Protein AF-A0A5J4WME7-F1 (afdb_monomer_lite)

Sequence (492 aa):
MRYGVSYELDFALSCLRSTKLKSHEQNKKINQLKEYLNSYAFIDTSLNPPDSIIKCGKHAVNIIIRIDEINNTKYGNAFDFYELLMIFLNFLKDSYTIFTPPCITAVLLIMEHIQLLKLLPDGQMKNDKESFCQSIIDVINAFTNQSGEHKVKKLLIDLRGNGGGQVRLGRQLLNFLFPNVGHPLYQTVDMTQTDLNKQLAKITQKLTEESYNTSEIAVDIDRLEIKPNFYIVGNRKRSTFSEGMKNNITVKLTNPQDILIITDDACASICSQFVKHIGEKHLGRIVGVGAPYPIDKDIRFDVGMATSGSVFNYKSVQEIRSNEIYDDYEINKQKLPKKFYRIGTDLTWSNKGGYGFIDEISDQLLEYKIIGADFRVEYFPYNDSISVEQQRFSLYDEVLKREKELLGNDTKSSSSYISASNNDSTSKLKSNAETPPIKCLSWEVETNNTQTPNNCKGCLRNDPYSIYGHPCSVRGSSEAKGRYSNGTAKIG

Radius of gyration: 26.9 Å; chains: 1; bounding box: 65×59×87 Å

InterPro domains:
  IPR005151 Tail specific protease [PF03572] (141-288)
  IPR029045 ClpP/crotonase-like domain superfamily [SSF52096] (73-288)
  IPR052766 Secondary metabolite-associated S41A peptidase [PTHR37049] (242-386)

pLDDT: mean 71.47, std 22.31, range [21.27, 96.94]

Foldseek 3Di:
DDPPDDDDPVVVVVVQQVAADDPCQLVQQLVLVCLVCLLFFCQPCLQPPPDQFFPAQHDNDNPNVVSVVLSPDDDRHDNVSQVSVQVNQCSHLAPQWGWWDAPDPDDDPPDPPDPPPPPDDDDPVPDPPVVLVVVVVVLVCQQCVPPHPNPDQADEAELELPADDQLLSLLLVLCVLAVLLFPDSDFDKDINDDLAVVQVVLVVVVCCVVVLQPPSADADNQPSGRDPCSPPDPDDDDQRDHDPDPDRPPPDNRAQARYEYEYAQNQEESSLVNVLSCLLLVSHAYEHEEAQDPPDNLRARARYAHPFPDKDKPVVLVCCLPDPVNVVSVRDSVSGRDDRPDPRIMTMHRSMFTWDRAPVTSVPGSSSDGRGGQYYDYDDQDDPVDDNVVSVVVVVVSVVVVVCVLFVVPDDDDDDDDDDDDDDDDDDDDDPPDDPDGKDFQLADDPPPPPPVPQQDDDDSRDSCNVHDDGDDDDDPDQVGQADSNNHGDMD

Structure (mmCIF, N/CA/C/O backbone):
data_AF-A0A5J4WME7-F1
#
_entry.id   AF-A0A5J4WME7-F1
#
loop_
_atom_site.group_PDB
_atom_site.id
_atom_site.type_symbol
_atom_site.label_atom_id
_atom_site.label_alt_id
_atom_site.label_comp_id
_atom_site.label_asym_id
_atom_site.label_entity_id
_atom_site.label_seq_id
_atom_site.pdbx_PDB_ins_code
_atom_site.Cartn_x
_atom_site.Cartn_y
_atom_site.Cartn_z
_atom_site.occupancy
_atom_site.B_iso_or_equiv
_atom_site.auth_seq_id
_atom_site.auth_comp_id
_atom_site.auth_asym_id
_atom_site.auth_atom_id
_atom_site.pdbx_PDB_model_num
ATOM 1 N N . MET A 1 1 ? -6.764 -21.780 24.719 1.00 66.44 1 MET A N 1
ATOM 2 C CA . MET A 1 1 ? -5.949 -22.624 23.816 1.00 66.44 1 MET A CA 1
ATOM 3 C C . MET A 1 1 ? -4.481 -22.462 24.191 1.00 66.44 1 MET A C 1
ATOM 5 O O . MET A 1 1 ? -4.114 -21.371 24.615 1.00 66.44 1 MET A O 1
ATOM 9 N N . ARG A 1 2 ? -3.672 -23.527 24.124 1.00 69.69 2 ARG A N 1
ATOM 10 C CA . ARG A 1 2 ? -2.229 -23.483 24.420 1.00 69.69 2 ARG A CA 1
ATOM 11 C C . ARG A 1 2 ? -1.446 -23.138 23.153 1.00 69.69 2 ARG A C 1
ATOM 13 O O . ARG A 1 2 ? -1.808 -23.581 22.069 1.00 69.69 2 ARG A O 1
ATOM 20 N N . TYR A 1 3 ? -0.382 -22.357 23.306 1.00 70.19 3 TYR A N 1
ATOM 21 C CA . TYR A 1 3 ? 0.527 -22.037 22.209 1.00 70.19 3 TYR A CA 1
ATOM 22 C C . TYR A 1 3 ? 1.202 -23.312 21.675 1.00 70.19 3 TYR A C 1
ATOM 24 O O . TYR A 1 3 ? 1.618 -24.154 22.469 1.00 70.19 3 TYR A O 1
ATOM 32 N N . GLY A 1 4 ? 1.292 -23.451 20.347 1.00 72.75 4 GLY A N 1
ATOM 33 C CA . GLY A 1 4 ? 1.931 -24.597 19.683 1.00 72.75 4 GLY A CA 1
ATOM 34 C C . GLY A 1 4 ? 1.104 -25.888 19.644 1.00 72.75 4 GLY A C 1
ATOM 35 O O . GLY A 1 4 ? 1.644 -26.932 19.298 1.00 72.75 4 GLY A O 1
ATOM 36 N N . VAL A 1 5 ? -0.184 -25.839 20.002 1.00 74.94 5 VAL A N 1
ATOM 37 C CA . VAL A 1 5 ? -1.088 -26.999 19.963 1.00 74.94 5 VAL A CA 1
ATOM 38 C C . VAL A 1 5 ? -2.141 -26.795 18.877 1.00 74.94 5 VAL A C 1
ATOM 40 O O . VAL A 1 5 ? -2.808 -25.760 18.853 1.00 74.94 5 VAL A O 1
ATOM 43 N N . SER A 1 6 ? -2.302 -27.789 18.003 1.00 78.06 6 SER A N 1
ATOM 44 C CA . SER A 1 6 ? -3.382 -27.837 17.015 1.00 78.06 6 SER A CA 1
ATOM 45 C C . SER A 1 6 ? -4.686 -28.275 17.675 1.00 78.06 6 SER A C 1
ATOM 47 O O . SER A 1 6 ? -4.704 -29.197 18.490 1.00 78.06 6 SER A O 1
ATOM 49 N N . TYR A 1 7 ? -5.779 -27.616 17.311 1.00 76.75 7 TYR A N 1
ATOM 50 C CA . TYR A 1 7 ? -7.125 -27.937 17.773 1.00 76.75 7 TYR A CA 1
ATOM 51 C C . TYR A 1 7 ? -8.022 -28.147 16.559 1.00 76.75 7 TYR A C 1
ATOM 53 O O . TYR A 1 7 ? -7.848 -27.465 15.549 1.00 76.75 7 TYR A O 1
ATOM 61 N N . GLU A 1 8 ? -8.999 -29.046 16.667 1.00 86.81 8 GLU A N 1
ATOM 62 C CA . GLU A 1 8 ? -10.066 -29.134 15.670 1.00 86.81 8 GLU A CA 1
ATOM 63 C C . GLU A 1 8 ? -10.823 -27.803 15.576 1.00 86.81 8 GLU A C 1
ATOM 65 O O . GLU A 1 8 ? -11.021 -27.110 16.583 1.00 86.81 8 GLU A O 1
ATOM 70 N N . LEU A 1 9 ? -11.252 -27.452 14.361 1.00 81.12 9 LEU A N 1
ATOM 71 C CA . LEU A 1 9 ? -11.899 -26.172 14.076 1.00 81.12 9 LEU A CA 1
ATOM 72 C C . LEU A 1 9 ? -13.144 -25.956 14.946 1.00 81.12 9 LEU A C 1
ATOM 74 O O . LEU A 1 9 ? -13.291 -24.892 15.543 1.00 81.12 9 LEU A O 1
ATOM 78 N N . ASP A 1 10 ? -13.995 -26.971 15.087 1.00 87.50 10 ASP A N 1
ATOM 79 C CA . ASP A 1 10 ? -15.239 -26.873 15.859 1.00 87.50 10 ASP A CA 1
ATOM 80 C C . ASP A 1 10 ? -14.982 -26.632 17.349 1.00 87.50 10 ASP A C 1
ATOM 82 O O . ASP A 1 10 ? -15.657 -25.816 17.990 1.00 87.50 10 ASP A O 1
ATOM 86 N N . PHE A 1 11 ? -13.954 -27.282 17.902 1.00 88.50 11 PHE A N 1
ATOM 87 C CA . PHE A 1 11 ? -13.516 -27.046 19.274 1.00 88.50 11 PHE A CA 1
ATOM 88 C C . PHE A 1 11 ? -12.978 -25.620 19.442 1.00 88.50 11 PHE A C 1
ATOM 90 O O . PHE A 1 11 ? -13.344 -24.915 20.390 1.00 88.50 11 PHE A O 1
ATOM 97 N N . ALA A 1 12 ? -12.134 -25.169 18.510 1.00 85.81 12 ALA A N 1
ATOM 98 C CA . ALA A 1 12 ? -11.572 -23.826 18.529 1.00 85.81 12 ALA A CA 1
ATOM 99 C C . ALA A 1 12 ? -12.667 -22.748 18.436 1.00 85.81 12 ALA A C 1
ATOM 101 O O . ALA A 1 12 ? -12.694 -21.831 19.261 1.00 85.81 12 ALA A O 1
ATOM 102 N N . LEU A 1 13 ? -13.613 -22.892 17.503 1.00 86.81 13 LEU A N 1
ATOM 103 C CA . LEU A 1 13 ? -14.746 -21.981 17.328 1.00 86.81 13 LEU A CA 1
ATOM 104 C C . LEU A 1 13 ? -15.659 -21.961 18.555 1.00 86.81 13 LEU A C 1
ATOM 106 O O . LEU A 1 13 ? -16.040 -20.884 19.015 1.00 86.81 13 LEU A O 1
ATOM 110 N N . SER A 1 14 ? -15.961 -23.123 19.139 1.00 91.12 14 SER A N 1
ATOM 111 C CA . SER A 1 14 ? -16.756 -23.214 20.371 1.00 91.12 14 SER A CA 1
ATOM 112 C C . SER A 1 14 ? -16.081 -22.481 21.533 1.00 91.12 14 SER A C 1
ATOM 114 O O . SER A 1 14 ? -16.722 -21.721 22.262 1.00 91.12 14 SER A O 1
ATOM 116 N N . CYS A 1 15 ? -14.762 -22.640 21.677 1.00 89.44 15 CYS A N 1
ATOM 117 C CA . CYS A 1 15 ? -13.978 -21.917 22.673 1.00 89.44 15 CYS A CA 1
ATOM 118 C C . CYS A 1 15 ? -13.994 -20.400 22.423 1.00 89.44 15 CYS A C 1
ATOM 120 O O . CYS A 1 15 ? -14.175 -19.633 23.369 1.00 89.44 15 CYS A O 1
ATOM 122 N N . LEU A 1 16 ? -13.827 -19.943 21.179 1.00 88.50 16 LEU A N 1
ATOM 123 C CA . LEU A 1 16 ? -13.846 -18.515 20.835 1.00 88.50 16 LEU A CA 1
ATOM 124 C C . LEU A 1 16 ? -15.221 -17.887 21.117 1.00 88.50 16 LEU A C 1
ATOM 126 O O . LEU A 1 16 ? -15.310 -16.861 21.801 1.00 88.50 16 LEU A O 1
ATOM 130 N N . ARG A 1 17 ? -16.299 -18.562 20.701 1.00 93.31 17 ARG A N 1
ATOM 131 C CA . ARG A 1 17 ? -17.693 -18.144 20.924 1.00 93.31 17 ARG A CA 1
ATOM 132 C C . ARG A 1 17 ? -18.155 -18.247 22.380 1.00 93.31 17 ARG A C 1
ATOM 134 O O . ARG A 1 17 ? -19.165 -17.648 22.735 1.00 93.31 17 ARG A O 1
ATOM 141 N N . SER A 1 18 ? -17.412 -18.926 23.258 1.00 93.88 18 SER A N 1
ATOM 142 C CA . SER A 1 18 ? -17.721 -18.961 24.699 1.00 93.88 18 SER A CA 1
ATOM 143 C C . SER A 1 18 ? -17.560 -17.596 25.391 1.00 93.88 18 SER A C 1
ATOM 145 O O . SER A 1 18 ? -18.119 -17.357 26.467 1.00 93.88 18 SER A O 1
ATOM 147 N N . THR A 1 19 ? -16.818 -16.667 24.775 1.00 91.19 19 THR A N 1
ATOM 148 C CA . THR A 1 19 ? -16.576 -15.337 25.341 1.00 91.19 19 THR A CA 1
ATOM 149 C C . THR A 1 19 ? -17.808 -14.450 25.187 1.00 91.19 19 THR A C 1
ATOM 151 O O . THR A 1 19 ? -18.127 -13.982 24.094 1.00 91.19 19 THR A O 1
ATOM 154 N N . LYS A 1 20 ? -18.477 -14.146 26.303 1.00 93.94 20 LYS A N 1
ATOM 155 C CA . LYS A 1 20 ? -19.655 -13.267 26.312 1.00 93.94 20 LYS A CA 1
ATOM 156 C C . LYS A 1 20 ? -19.309 -11.829 25.905 1.00 93.94 20 LYS A C 1
ATOM 158 O O . LYS A 1 20 ? -18.306 -11.260 26.356 1.00 93.94 20 LYS A O 1
ATOM 163 N N . LEU A 1 21 ? -20.191 -11.234 25.105 1.00 94.12 21 LEU A N 1
ATOM 164 C CA . LEU A 1 21 ? -20.190 -9.809 24.784 1.00 94.12 21 LEU A CA 1
ATOM 165 C C . LEU A 1 21 ? -20.846 -9.028 25.933 1.00 94.12 21 LEU A C 1
ATOM 167 O O . LEU A 1 21 ? -21.940 -9.377 26.378 1.00 94.12 21 LEU A O 1
ATOM 171 N N . LYS A 1 22 ? -20.185 -7.989 26.455 1.00 93.06 22 LYS A N 1
ATOM 172 C CA . LYS A 1 22 ? -20.754 -7.173 27.544 1.00 93.06 22 LYS A CA 1
ATOM 173 C C . LYS A 1 22 ? -21.739 -6.136 26.990 1.00 93.06 22 LYS A C 1
ATOM 175 O O . LYS A 1 22 ? -21.522 -5.584 25.917 1.00 93.06 22 LYS A O 1
ATOM 180 N N . SER A 1 23 ? -22.771 -5.791 27.763 1.00 84.62 23 SER A N 1
ATOM 181 C CA . SER A 1 23 ? -23.907 -4.949 27.328 1.00 84.62 23 SER A CA 1
ATOM 182 C C . SER A 1 23 ? -23.553 -3.564 26.759 1.00 84.62 23 SER A C 1
ATOM 184 O O . SER A 1 23 ? -24.310 -3.027 25.960 1.00 84.62 23 SER A O 1
ATOM 186 N N . HIS A 1 24 ? -22.413 -2.979 27.137 1.00 91.44 24 HIS A N 1
ATOM 187 C CA . HIS A 1 24 ? -21.949 -1.666 26.655 1.00 91.44 24 HIS A CA 1
ATOM 188 C C . HIS A 1 24 ? -20.736 -1.749 25.717 1.00 91.44 24 HIS A C 1
ATOM 190 O O . HIS A 1 24 ? -20.253 -0.729 25.226 1.00 91.44 24 HIS A O 1
ATOM 196 N N . GLU A 1 25 ? -20.186 -2.946 25.525 1.00 93.81 25 GLU A N 1
ATOM 197 C CA . GLU A 1 25 ? -18.916 -3.141 24.835 1.00 93.81 25 GLU A CA 1
ATOM 198 C C . GLU A 1 25 ? -19.016 -2.807 23.350 1.00 93.81 25 GLU A C 1
ATOM 200 O O . GLU A 1 25 ? -18.155 -2.098 22.835 1.00 93.81 25 GLU A O 1
ATOM 205 N N . GLN A 1 26 ? -20.085 -3.264 22.703 1.00 94.81 26 GLN A N 1
ATOM 206 C CA . GLN A 1 26 ? -20.359 -3.048 21.286 1.00 94.81 26 GLN A CA 1
ATOM 207 C C . GLN A 1 26 ? -20.426 -1.555 20.945 1.00 94.81 26 GLN A C 1
ATOM 209 O O . GLN A 1 26 ? -19.562 -1.061 20.224 1.00 94.81 26 GLN A O 1
ATOM 214 N N . ASN A 1 27 ? -21.339 -0.813 21.582 1.00 95.38 27 ASN A N 1
ATOM 215 C CA . ASN A 1 27 ? -21.474 0.636 21.389 1.00 95.38 27 ASN A CA 1
ATOM 216 C C . ASN A 1 27 ? -20.159 1.380 21.653 1.00 95.38 27 ASN A C 1
ATOM 218 O O . ASN A 1 27 ? -19.744 2.239 20.877 1.00 95.38 27 ASN A O 1
ATOM 222 N N . LYS A 1 28 ? -19.462 1.037 22.744 1.00 95.94 28 LYS A N 1
ATOM 223 C CA . LYS A 1 28 ? -18.191 1.683 23.085 1.00 95.94 28 LYS A CA 1
ATOM 224 C C . LYS A 1 28 ? -17.115 1.403 22.038 1.00 95.94 28 LYS A C 1
ATOM 226 O O . LYS A 1 28 ? -16.383 2.317 21.671 1.00 95.94 28 LYS A O 1
ATOM 231 N N . LYS A 1 29 ? -17.008 0.160 21.564 1.00 95.44 29 LYS A N 1
ATOM 232 C CA . LYS A 1 29 ? -16.043 -0.241 20.537 1.00 95.44 29 LYS A CA 1
ATOM 233 C C . LYS A 1 29 ? -16.332 0.448 19.209 1.00 95.44 29 LYS A C 1
ATOM 235 O O . LYS A 1 29 ? -15.399 0.955 18.598 1.00 95.44 29 LYS A O 1
ATOM 240 N N . ILE A 1 30 ? -17.595 0.489 18.798 1.00 96.75 30 ILE A N 1
ATOM 241 C CA . ILE A 1 30 ? -18.019 1.128 17.554 1.00 96.75 30 ILE A CA 1
ATOM 242 C C . ILE A 1 30 ? -17.712 2.624 17.582 1.00 96.75 30 ILE A C 1
ATOM 244 O O . ILE A 1 30 ? -17.093 3.126 16.649 1.00 96.75 30 ILE A O 1
ATO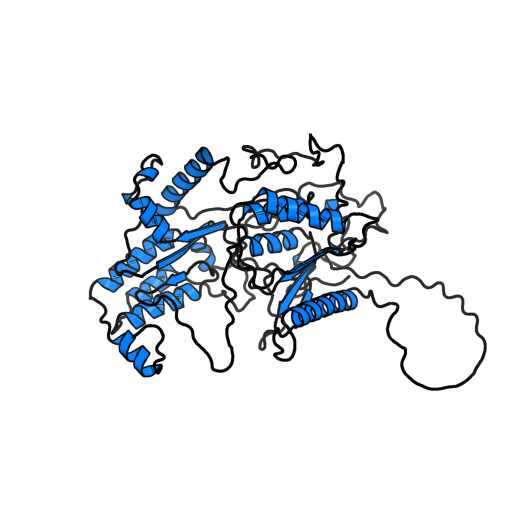M 248 N N . ASN A 1 31 ? -18.045 3.321 18.670 1.00 96.25 31 ASN A N 1
ATOM 249 C CA . ASN A 1 31 ? -17.738 4.747 18.796 1.00 96.25 31 ASN A CA 1
ATOM 250 C C . ASN A 1 31 ? -16.230 5.013 18.701 1.00 96.25 31 ASN A C 1
ATOM 252 O O . ASN A 1 31 ? -15.808 5.891 17.959 1.00 96.25 31 ASN A O 1
ATOM 256 N N . GLN A 1 32 ? -15.413 4.200 19.378 1.00 95.81 32 GLN A N 1
ATOM 257 C CA . GLN A 1 32 ? -13.953 4.297 19.283 1.00 95.81 32 GLN A CA 1
ATOM 258 C C . GLN A 1 32 ? -13.452 4.039 17.861 1.00 95.81 32 GLN A C 1
ATOM 260 O O . GLN A 1 32 ? -12.602 4.768 17.366 1.00 95.81 32 GLN A O 1
ATOM 265 N N . LEU A 1 33 ? -13.977 3.011 17.193 1.00 96.75 33 LEU A N 1
ATOM 266 C CA . LEU A 1 33 ? -13.591 2.682 15.825 1.00 96.75 33 LEU A CA 1
ATOM 267 C C . LEU A 1 33 ? -13.923 3.829 14.860 1.00 96.75 33 LEU A C 1
ATOM 269 O O . LEU A 1 33 ? -13.078 4.188 14.046 1.00 96.75 33 LEU A O 1
ATOM 273 N N . LYS A 1 34 ? -15.101 4.449 14.998 1.00 96.19 34 LYS A N 1
ATOM 274 C CA . LYS A 1 34 ? -15.482 5.638 14.223 1.00 96.19 34 LYS A CA 1
ATOM 275 C C . LYS A 1 34 ? -14.560 6.824 14.488 1.00 96.19 34 LYS A C 1
ATOM 277 O O . LYS A 1 34 ? -14.145 7.478 13.542 1.00 96.19 34 LYS A O 1
ATOM 282 N N . GLU A 1 35 ? -14.198 7.085 15.746 1.00 95.25 35 GLU A N 1
ATOM 283 C CA . GLU A 1 35 ? -13.256 8.161 16.090 1.00 95.25 35 GLU A CA 1
ATOM 284 C C . GLU A 1 35 ? -11.918 8.019 15.341 1.00 95.25 35 GLU A C 1
ATOM 286 O O . GLU A 1 35 ? -11.395 9.015 14.841 1.00 95.25 35 GLU A O 1
ATOM 291 N N . TYR A 1 36 ? -11.387 6.796 15.213 1.00 96.12 36 TYR A N 1
ATOM 292 C CA . TYR A 1 36 ? -10.184 6.540 14.412 1.00 96.12 36 TYR A CA 1
ATOM 293 C C . TYR A 1 36 ? -10.452 6.638 12.908 1.00 96.12 36 TYR A C 1
ATOM 295 O O . TYR A 1 36 ? -9.763 7.382 12.211 1.00 96.12 36 TYR A O 1
ATOM 303 N N . LEU A 1 37 ? -11.459 5.923 12.400 1.00 95.44 37 LEU A N 1
ATOM 304 C CA . LEU A 1 37 ? -11.731 5.834 10.962 1.00 95.44 37 LEU A CA 1
ATOM 305 C C . LEU A 1 37 ? -12.262 7.131 10.350 1.00 95.44 37 LEU A C 1
ATOM 307 O O . LEU A 1 37 ? -12.158 7.301 9.145 1.00 95.44 37 LEU A O 1
ATOM 311 N N . ASN A 1 38 ? -12.733 8.097 11.139 1.00 91.75 38 ASN A N 1
ATOM 312 C CA . ASN A 1 38 ? -13.004 9.442 10.626 1.00 91.75 38 ASN A CA 1
ATOM 313 C C . ASN A 1 38 ? -11.749 10.073 9.994 1.00 91.75 38 ASN A C 1
ATOM 315 O O . ASN A 1 38 ? -11.853 10.881 9.079 1.00 91.75 38 ASN A O 1
ATOM 319 N N . SER A 1 39 ? -10.553 9.699 10.460 1.00 91.94 39 SER A N 1
ATOM 320 C CA . SER A 1 39 ? -9.277 10.169 9.908 1.00 91.94 39 SER A CA 1
ATOM 321 C C . SER A 1 39 ? -8.768 9.370 8.700 1.00 91.94 39 SER A C 1
ATOM 323 O O . SER A 1 39 ? -7.676 9.650 8.204 1.00 91.94 39 SER A O 1
ATOM 325 N N . TYR A 1 40 ? -9.542 8.385 8.240 1.00 94.44 40 TYR A N 1
ATOM 326 C CA . TYR A 1 40 ? -9.217 7.546 7.096 1.00 94.44 40 TYR A CA 1
ATOM 327 C C . TYR A 1 40 ? -9.195 8.359 5.799 1.00 94.44 40 TYR A C 1
ATOM 329 O O . TYR A 1 40 ? -10.169 9.033 5.460 1.00 94.44 40 TYR A O 1
ATOM 337 N N . ALA A 1 41 ? -8.083 8.280 5.068 1.00 90.81 41 ALA A N 1
ATOM 338 C CA . ALA A 1 41 ? -7.842 9.112 3.890 1.00 90.81 41 ALA A CA 1
ATOM 339 C C . ALA A 1 41 ? -8.815 8.817 2.741 1.00 90.81 41 ALA A C 1
ATOM 341 O O . ALA A 1 41 ? -9.132 9.697 1.950 1.00 90.81 41 ALA A O 1
ATOM 342 N N . PHE A 1 42 ? -9.313 7.583 2.658 1.00 91.88 42 PHE A N 1
ATOM 343 C CA . PHE A 1 42 ? -10.158 7.140 1.552 1.00 91.88 42 PHE A CA 1
ATOM 344 C C . PHE A 1 42 ? -11.632 7.013 1.935 1.00 91.88 42 PHE A C 1
ATOM 346 O O . PHE A 1 42 ? -12.373 6.302 1.261 1.00 91.88 42 PHE A O 1
ATOM 353 N N . ILE A 1 43 ? -12.069 7.669 3.015 1.00 89.06 43 ILE A N 1
ATOM 354 C CA . ILE A 1 43 ? -13.451 7.558 3.495 1.00 89.06 43 ILE A CA 1
ATOM 355 C C . ILE A 1 43 ? -14.465 7.956 2.414 1.00 89.06 43 ILE A C 1
ATOM 357 O O . ILE A 1 43 ? -15.396 7.196 2.156 1.00 89.06 43 ILE A O 1
ATOM 361 N N . ASP A 1 44 ? -14.225 9.054 1.697 1.00 87.50 44 ASP A N 1
ATOM 362 C CA . ASP A 1 44 ? -15.120 9.525 0.635 1.00 87.50 44 ASP A CA 1
ATOM 363 C C . ASP A 1 44 ? -14.962 8.701 -0.648 1.00 87.50 44 ASP A C 1
ATOM 365 O O . ASP A 1 44 ? -15.943 8.285 -1.260 1.00 87.50 44 ASP A O 1
ATOM 369 N N . THR A 1 45 ? -13.725 8.374 -1.025 1.00 87.94 45 THR A N 1
ATOM 370 C CA . THR A 1 45 ? -13.433 7.565 -2.220 1.00 87.94 45 THR A CA 1
ATOM 371 C C . THR A 1 45 ? -14.000 6.153 -2.110 1.00 87.94 45 THR A C 1
ATOM 373 O O . THR A 1 45 ? -14.458 5.593 -3.103 1.00 87.94 45 THR A O 1
ATOM 376 N N . SER A 1 46 ? -14.037 5.586 -0.901 1.00 87.38 46 SER A N 1
ATOM 377 C CA . SER A 1 46 ? -14.642 4.276 -0.652 1.00 87.38 46 SER A CA 1
ATOM 378 C C . SER A 1 46 ? -16.150 4.264 -0.924 1.00 87.38 46 SER A C 1
ATOM 380 O O . SER A 1 46 ? -16.677 3.227 -1.322 1.00 87.38 46 SER A O 1
ATOM 382 N N . LEU A 1 47 ? -16.838 5.409 -0.801 1.00 87.00 47 LEU A N 1
ATOM 383 C CA . LEU A 1 47 ? -18.262 5.539 -1.128 1.00 87.00 47 LEU A CA 1
ATOM 384 C C . LEU A 1 47 ? -18.522 5.498 -2.633 1.00 87.00 47 LEU A C 1
ATOM 386 O O . LEU A 1 47 ? -19.568 5.011 -3.054 1.00 87.00 47 LEU A O 1
ATOM 390 N N . ASN A 1 48 ? -17.601 6.037 -3.432 1.00 83.88 48 ASN A N 1
ATOM 391 C CA . ASN A 1 48 ? -17.752 6.147 -4.878 1.00 83.88 48 ASN A CA 1
ATOM 392 C C . ASN A 1 48 ? -16.398 5.966 -5.592 1.00 83.88 48 ASN A C 1
ATOM 394 O O . ASN A 1 48 ? -15.790 6.950 -6.023 1.00 83.88 48 ASN A O 1
ATOM 398 N N . PRO A 1 49 ? -15.894 4.723 -5.699 1.00 83.12 49 PRO A N 1
ATOM 399 C CA . PRO A 1 49 ? -14.584 4.467 -6.283 1.00 83.12 49 PRO A CA 1
ATOM 400 C C . PRO A 1 49 ? -14.560 4.810 -7.792 1.00 83.12 49 PRO A C 1
ATOM 402 O O . PRO A 1 49 ? -15.472 4.412 -8.519 1.00 83.12 49 PRO A O 1
ATOM 405 N N . PRO A 1 50 ? -13.513 5.497 -8.298 1.00 71.31 50 PRO A N 1
ATOM 406 C CA . PRO A 1 50 ? -13.508 6.133 -9.625 1.00 71.31 50 PRO A CA 1
ATOM 407 C C . PRO A 1 50 ? -13.440 5.204 -10.857 1.00 71.31 50 PRO A C 1
ATOM 409 O O . PRO A 1 50 ? -13.521 5.704 -11.973 1.00 71.31 50 PRO A O 1
ATOM 412 N N . ASP A 1 51 ? -13.340 3.876 -10.713 1.00 65.25 51 ASP A N 1
ATOM 413 C CA . ASP A 1 51 ? -13.205 2.940 -11.845 1.00 65.25 51 ASP A CA 1
ATOM 414 C C . ASP A 1 51 ? -14.133 1.710 -11.708 1.00 65.25 51 ASP A C 1
ATOM 416 O O . ASP A 1 51 ? -14.047 0.931 -10.757 1.00 65.25 51 ASP A O 1
ATOM 420 N N . SER A 1 52 ? -14.993 1.469 -12.707 1.00 51.06 52 SER A N 1
ATOM 421 C CA . SER A 1 52 ? -16.081 0.476 -12.646 1.00 51.06 52 SER A CA 1
ATOM 422 C C . SER A 1 52 ? -15.711 -0.968 -13.044 1.00 51.06 52 SER A C 1
ATOM 424 O O . SER A 1 52 ? -16.584 -1.841 -13.028 1.00 51.06 52 SER A O 1
ATOM 426 N N . ILE A 1 53 ? -14.438 -1.312 -13.344 1.00 51.66 53 ILE A N 1
ATOM 427 C CA . ILE A 1 53 ? -14.121 -2.552 -14.115 1.00 51.66 53 ILE A CA 1
ATOM 428 C C . ILE A 1 53 ? -13.268 -3.681 -13.448 1.00 51.66 53 ILE A C 1
ATOM 430 O O . ILE A 1 53 ? -13.462 -4.824 -13.830 1.00 51.66 53 ILE A O 1
ATOM 434 N N . ILE A 1 54 ? -12.578 -3.555 -12.300 1.00 52.94 54 ILE A N 1
ATOM 435 C CA . ILE A 1 54 ? -11.924 -4.728 -11.611 1.00 52.94 54 ILE A CA 1
ATOM 436 C C . ILE A 1 54 ? -12.613 -5.341 -10.365 1.00 52.94 54 ILE A C 1
ATOM 438 O O . ILE A 1 54 ? -12.886 -4.638 -9.412 1.00 52.94 54 ILE A O 1
ATOM 442 N N . LYS A 1 55 ? -12.808 -6.669 -10.314 1.00 51.44 55 LYS A N 1
ATOM 443 C CA . LYS A 1 55 ? -13.485 -7.438 -9.236 1.00 51.44 55 LYS A CA 1
ATOM 444 C C . LYS A 1 55 ? -12.865 -7.383 -7.815 1.00 51.44 55 LYS A C 1
ATOM 446 O O . LYS A 1 55 ? -13.578 -7.709 -6.872 1.00 51.44 55 LYS A O 1
ATOM 451 N N . CYS A 1 56 ? -11.613 -6.960 -7.623 1.00 50.00 56 CYS A N 1
ATOM 452 C CA . CYS A 1 56 ? -10.976 -6.892 -6.295 1.00 50.00 56 CYS A CA 1
ATOM 453 C C . CYS A 1 56 ? -11.024 -5.460 -5.724 1.00 50.00 56 CYS A C 1
ATOM 455 O O . CYS A 1 56 ? -10.513 -4.532 -6.347 1.00 50.00 56 CYS A O 1
ATOM 457 N N . GLY A 1 57 ? -11.648 -5.274 -4.550 1.00 51.97 57 GLY A N 1
ATOM 458 C CA . GLY A 1 57 ? -11.694 -3.984 -3.832 1.00 51.97 57 GLY A CA 1
ATOM 459 C C . GLY A 1 57 ? -12.659 -2.945 -4.421 1.00 51.97 57 GLY A C 1
ATOM 460 O O . GLY A 1 57 ? -12.402 -1.748 -4.412 1.00 51.97 57 GLY A O 1
ATOM 461 N N . LYS A 1 58 ? -13.762 -3.398 -5.010 1.00 64.12 58 LYS A N 1
ATOM 462 C CA . LYS A 1 58 ? -14.580 -2.584 -5.918 1.00 64.12 58 LYS A CA 1
ATOM 463 C C . LYS A 1 58 ? -15.915 -2.107 -5.367 1.00 64.12 58 LYS A C 1
ATOM 465 O O . LYS A 1 58 ? -16.648 -1.386 -6.041 1.00 64.12 58 LYS A O 1
ATOM 470 N N . HIS A 1 59 ? -16.297 -2.614 -4.206 1.00 69.94 59 HIS A N 1
ATOM 471 C CA . HIS A 1 59 ? -17.603 -2.314 -3.662 1.00 69.94 59 HIS A CA 1
ATOM 472 C C . HIS A 1 59 ? -17.559 -0.897 -3.112 1.00 69.94 59 HIS A C 1
ATOM 474 O O . HIS A 1 59 ? -16.702 -0.579 -2.294 1.00 69.94 59 HIS A O 1
ATOM 480 N N . ALA A 1 60 ? -18.473 -0.054 -3.593 1.00 83.69 60 ALA A N 1
ATOM 481 C CA . ALA A 1 60 ? -18.825 1.155 -2.878 1.00 83.69 60 ALA A CA 1
ATOM 482 C C . ALA A 1 60 ? -19.183 0.735 -1.450 1.00 83.69 60 ALA A C 1
ATOM 484 O O . ALA A 1 60 ? -20.120 -0.037 -1.229 1.00 83.69 60 ALA A O 1
ATOM 485 N N . VAL A 1 61 ? -18.383 1.178 -0.493 1.00 87.62 61 VAL A N 1
ATOM 486 C CA . VAL A 1 61 ? -18.540 0.852 0.912 1.00 87.62 61 VAL A CA 1
ATOM 487 C C . VAL A 1 61 ? -18.810 2.148 1.643 1.00 87.62 61 VAL A C 1
ATOM 489 O O . VAL A 1 61 ? -17.949 3.013 1.761 1.00 87.62 61 VAL A O 1
ATOM 492 N N . ASN A 1 62 ? -20.011 2.258 2.202 1.00 91.19 62 ASN A N 1
ATOM 493 C CA . ASN A 1 62 ? -20.264 3.268 3.211 1.00 91.19 62 ASN A CA 1
ATOM 494 C C . ASN A 1 62 ? -19.793 2.760 4.568 1.00 91.19 62 ASN A C 1
ATOM 496 O O . ASN A 1 62 ? -20.518 2.052 5.266 1.00 91.19 62 ASN A O 1
ATOM 500 N N . ILE A 1 63 ? -18.557 3.123 4.916 1.00 92.69 63 ILE A N 1
ATOM 501 C CA . ILE A 1 63 ? -17.889 2.656 6.131 1.00 92.69 63 ILE A CA 1
ATOM 502 C C . ILE A 1 63 ? -18.706 2.992 7.375 1.00 92.69 63 ILE A C 1
ATOM 504 O O . ILE A 1 63 ? -18.895 2.138 8.239 1.00 92.69 63 ILE A O 1
ATOM 508 N N . ILE A 1 64 ? -19.243 4.210 7.450 1.00 92.19 64 ILE A N 1
ATOM 509 C CA . ILE A 1 64 ? -19.989 4.672 8.620 1.00 92.19 64 ILE A CA 1
ATOM 510 C C . ILE A 1 64 ? -21.326 3.938 8.746 1.00 92.19 64 ILE A C 1
ATOM 512 O O . ILE A 1 64 ? -21.605 3.400 9.817 1.00 92.19 64 ILE A O 1
ATOM 516 N N . ILE A 1 65 ? -22.102 3.844 7.658 1.00 94.12 65 ILE A N 1
ATOM 517 C CA . ILE A 1 65 ? -23.380 3.115 7.653 1.00 94.12 65 ILE A CA 1
ATOM 518 C C . ILE A 1 65 ? -23.154 1.645 8.002 1.00 94.12 65 ILE A C 1
ATOM 520 O O . ILE A 1 65 ? -23.854 1.103 8.852 1.00 94.12 65 ILE A O 1
ATOM 524 N N . ARG A 1 66 ? -22.146 0.996 7.409 1.00 95.19 66 ARG A N 1
ATOM 525 C CA . ARG A 1 66 ? -21.889 -0.423 7.664 1.00 95.19 66 ARG A CA 1
ATOM 526 C C . ARG A 1 66 ? -21.464 -0.679 9.109 1.00 95.19 66 ARG A C 1
ATOM 528 O O . ARG A 1 66 ? -21.905 -1.650 9.718 1.00 95.19 66 ARG A O 1
ATOM 535 N N . ILE A 1 67 ? -20.656 0.207 9.687 1.00 95.62 67 ILE A N 1
ATOM 536 C CA . ILE A 1 67 ? -20.309 0.162 11.112 1.00 95.62 67 ILE A CA 1
ATOM 537 C C . ILE A 1 67 ? -21.557 0.361 11.992 1.00 95.62 67 ILE A C 1
ATOM 539 O O . ILE A 1 67 ? -21.684 -0.307 13.019 1.00 95.62 67 ILE A O 1
ATOM 543 N N . ASP A 1 68 ? -22.498 1.224 11.602 1.00 96.19 68 ASP A N 1
ATOM 544 C CA . ASP A 1 68 ? -23.774 1.397 12.310 1.00 96.19 68 ASP A CA 1
ATOM 545 C C . ASP A 1 68 ? -24.681 0.167 12.231 1.00 96.19 68 ASP A C 1
ATOM 547 O O . ASP A 1 68 ? -25.266 -0.235 13.237 1.00 96.19 68 ASP A O 1
ATOM 551 N N . GLU A 1 69 ? -24.763 -0.487 11.076 1.00 96.94 69 GLU A N 1
ATOM 552 C CA . GLU A 1 69 ? -25.477 -1.759 10.919 1.00 96.94 69 GLU A CA 1
ATOM 553 C C . GLU A 1 69 ? -24.896 -2.843 11.832 1.00 96.94 69 GLU A C 1
ATOM 555 O O . GLU A 1 69 ? -25.636 -3.540 12.537 1.00 96.94 69 GLU A O 1
ATOM 560 N N . ILE A 1 70 ? -23.563 -2.946 11.880 1.00 96.50 70 ILE A N 1
ATOM 561 C CA . ILE A 1 70 ? -22.862 -3.851 12.796 1.00 96.50 70 ILE A CA 1
ATOM 562 C C . ILE A 1 70 ? -23.226 -3.501 14.241 1.00 96.50 70 ILE A C 1
ATOM 564 O O . ILE A 1 70 ? -23.505 -4.408 15.021 1.00 96.50 70 ILE A O 1
ATOM 568 N N . ASN A 1 71 ? -23.288 -2.215 14.593 1.00 96.31 71 ASN A N 1
ATOM 569 C CA . ASN A 1 71 ? -23.657 -1.764 15.934 1.00 96.31 71 ASN A CA 1
ATOM 570 C C . ASN A 1 71 ? -25.122 -2.033 16.308 1.00 96.31 71 ASN A C 1
ATOM 572 O O . ASN A 1 71 ? -25.420 -2.196 17.488 1.00 96.31 71 ASN A O 1
ATOM 576 N N . ASN A 1 72 ? -26.028 -2.102 15.336 1.00 96.38 72 ASN A N 1
ATOM 577 C CA . ASN A 1 72 ? -27.448 -2.379 15.568 1.00 96.38 72 ASN A CA 1
ATOM 578 C C . ASN A 1 72 ? -27.783 -3.880 15.548 1.00 96.38 72 ASN A C 1
ATOM 580 O O . ASN A 1 72 ? -28.870 -4.288 15.962 1.00 96.38 72 ASN A O 1
ATOM 584 N N . THR A 1 73 ? -26.848 -4.715 15.098 1.00 96.62 73 THR A N 1
ATOM 585 C CA . THR A 1 73 ? -26.999 -6.171 15.077 1.00 96.62 73 THR A CA 1
ATOM 586 C C . THR A 1 73 ? -26.770 -6.757 16.473 1.00 96.62 73 THR A C 1
ATOM 588 O O . THR A 1 73 ? -25.878 -6.333 17.207 1.00 96.62 73 THR A O 1
ATOM 591 N N . LYS A 1 74 ? -27.581 -7.743 16.872 1.00 95.62 74 LYS A N 1
ATOM 592 C CA . LYS A 1 74 ? -27.413 -8.451 18.151 1.00 95.62 74 LYS A CA 1
ATOM 593 C C . LYS A 1 74 ? -26.484 -9.647 17.967 1.00 95.62 74 LYS A C 1
ATOM 595 O O . LYS A 1 74 ? -26.770 -10.512 17.146 1.00 95.62 74 LYS A O 1
ATOM 600 N N . TYR A 1 75 ? -25.442 -9.739 18.790 1.00 96.00 75 TYR A N 1
ATOM 601 C CA . TYR A 1 75 ? -24.516 -10.875 18.792 1.00 96.00 75 TYR A CA 1
ATOM 602 C C . TYR A 1 75 ? -24.630 -11.666 20.090 1.00 96.00 75 TYR A C 1
ATOM 604 O O . TYR A 1 75 ? -24.755 -11.094 21.175 1.00 96.00 75 TYR A O 1
ATOM 612 N N . GLY A 1 76 ? -24.559 -12.994 19.984 1.00 94.94 76 GLY A N 1
ATOM 613 C CA . GLY A 1 76 ? -24.568 -13.880 21.151 1.00 94.94 76 GLY A CA 1
ATOM 614 C C . GLY A 1 76 ? -23.237 -13.899 21.909 1.00 94.94 76 GLY A C 1
ATOM 615 O O . GLY A 1 76 ? -23.204 -14.204 23.101 1.00 94.94 76 GLY A O 1
ATOM 616 N N . ASN A 1 77 ? -22.136 -13.563 21.236 1.00 94.81 77 ASN A N 1
ATOM 617 C CA . ASN A 1 77 ? -20.787 -13.621 21.785 1.00 94.81 77 ASN A CA 1
ATOM 618 C C . ASN A 1 77 ? -19.886 -12.531 21.183 1.00 94.81 77 ASN A C 1
ATOM 620 O O . ASN A 1 77 ? -20.235 -11.879 20.201 1.00 94.81 77 ASN A O 1
ATOM 624 N N . ALA A 1 78 ? -18.733 -12.309 21.814 1.00 94.06 78 ALA A N 1
ATOM 625 C CA . ALA A 1 78 ? -17.789 -11.289 21.377 1.00 94.06 78 ALA A CA 1
ATOM 626 C C . ALA A 1 78 ? -17.079 -11.675 20.071 1.00 94.06 78 ALA A C 1
ATOM 628 O O . ALA A 1 78 ? -16.802 -10.793 19.266 1.00 94.06 78 ALA A O 1
ATOM 629 N N . PHE A 1 79 ? -16.793 -12.963 19.855 1.00 93.38 79 PHE A N 1
ATOM 630 C CA . PHE A 1 79 ? -16.069 -13.426 18.671 1.00 93.38 79 PHE A CA 1
ATOM 631 C C . PHE A 1 79 ? -16.800 -13.042 17.381 1.00 93.38 79 PHE A C 1
ATOM 633 O O . PHE A 1 79 ? -16.207 -12.345 16.568 1.00 93.38 79 PHE A O 1
ATOM 640 N N . ASP A 1 80 ? -18.089 -13.367 17.254 1.00 94.50 80 ASP A N 1
ATOM 641 C CA . ASP A 1 80 ? -18.873 -13.059 16.048 1.00 94.50 80 ASP A CA 1
ATOM 642 C C . ASP A 1 80 ? -18.954 -11.537 15.784 1.00 94.50 80 ASP A C 1
ATOM 644 O O . ASP A 1 80 ? -18.868 -11.088 14.642 1.00 94.50 80 ASP A O 1
ATOM 648 N N . PHE A 1 81 ? -19.064 -10.717 16.840 1.00 96.19 81 PHE A N 1
ATOM 649 C CA . PHE A 1 81 ? -19.052 -9.251 16.720 1.00 96.19 81 PHE A CA 1
ATOM 650 C C . PHE A 1 81 ? -17.716 -8.724 16.167 1.00 96.19 81 PHE A C 1
ATOM 652 O O . PHE A 1 81 ? -17.685 -7.889 15.262 1.00 96.19 81 PHE A O 1
ATOM 659 N N . TYR A 1 82 ? -16.601 -9.198 16.723 1.00 95.44 82 TYR A N 1
ATOM 660 C CA . TYR A 1 82 ? -15.260 -8.762 16.341 1.00 95.44 82 TYR A CA 1
ATOM 661 C C . TYR A 1 82 ? -14.817 -9.322 14.981 1.00 95.44 82 TYR A C 1
ATOM 663 O O . TYR A 1 82 ? -14.147 -8.616 14.226 1.00 95.44 82 TYR A O 1
ATOM 671 N N . GLU A 1 83 ? -15.197 -10.560 14.666 1.00 92.69 83 GLU A N 1
ATOM 672 C CA . GLU A 1 83 ? -14.973 -11.199 13.369 1.00 92.69 83 GLU A CA 1
ATOM 673 C C . GLU A 1 83 ? -15.641 -10.393 12.258 1.00 92.69 83 GLU A C 1
ATOM 675 O O . GLU A 1 83 ? -14.993 -10.083 11.260 1.00 92.69 83 GLU A O 1
ATOM 680 N N . LEU A 1 84 ? -16.891 -9.962 12.452 1.00 94.94 84 LEU A N 1
ATOM 681 C CA . LEU A 1 84 ? -17.593 -9.185 11.436 1.00 94.94 84 LEU A CA 1
ATOM 682 C C . LEU A 1 84 ? -16.919 -7.833 11.159 1.00 94.94 84 LEU A C 1
ATOM 684 O O . LEU A 1 84 ? -16.852 -7.421 10.004 1.00 94.94 84 LEU A O 1
ATOM 688 N N . LEU A 1 85 ? -16.375 -7.164 12.184 1.00 95.00 85 LEU A N 1
ATOM 689 C CA . LEU A 1 85 ? -15.581 -5.939 12.011 1.00 95.00 85 LEU A CA 1
ATOM 690 C C . LEU A 1 85 ? -14.287 -6.190 11.229 1.00 95.00 85 LEU A C 1
ATOM 692 O O . LEU A 1 85 ? -13.945 -5.410 10.343 1.00 95.00 85 LEU A O 1
ATOM 696 N N . MET A 1 86 ? -13.576 -7.270 11.556 1.00 93.19 86 MET A N 1
ATOM 697 C CA . MET A 1 86 ? -12.339 -7.662 10.878 1.00 93.19 86 MET A CA 1
ATOM 698 C C . MET A 1 86 ? -12.601 -7.990 9.405 1.00 93.19 86 MET A C 1
ATOM 700 O O . MET A 1 86 ? -11.944 -7.439 8.528 1.00 93.19 86 MET A O 1
ATOM 704 N N . ILE A 1 87 ? -13.591 -8.846 9.133 1.00 90.56 87 ILE A N 1
ATOM 705 C CA . ILE A 1 87 ? -14.013 -9.207 7.778 1.00 90.56 87 ILE A CA 1
ATOM 706 C C . ILE A 1 87 ? -14.407 -7.948 7.005 1.00 90.56 87 ILE A C 1
ATOM 708 O O . ILE A 1 87 ? -13.941 -7.747 5.889 1.00 90.56 87 ILE A O 1
ATOM 712 N N . PHE A 1 88 ? -15.225 -7.081 7.609 1.00 92.88 88 PHE A N 1
ATOM 713 C CA . PHE A 1 88 ? -15.676 -5.847 6.980 1.00 92.88 88 PHE A CA 1
ATOM 714 C C . PHE A 1 88 ? -14.515 -4.929 6.572 1.00 92.88 88 PHE A C 1
ATOM 716 O O . PHE A 1 88 ? -14.480 -4.470 5.434 1.00 92.88 88 PHE A O 1
ATOM 723 N N . LEU A 1 89 ? -13.561 -4.666 7.465 1.00 91.75 89 LEU A N 1
ATOM 724 C CA . LEU A 1 89 ? -12.447 -3.769 7.148 1.00 91.75 89 LEU A CA 1
ATOM 725 C C . LEU A 1 89 ? -11.464 -4.392 6.148 1.00 91.75 89 LEU A C 1
ATOM 727 O O . LEU A 1 89 ? -10.956 -3.677 5.291 1.00 91.75 89 LEU A O 1
ATOM 731 N N . ASN A 1 90 ? -11.307 -5.719 6.152 1.00 86.94 90 ASN A N 1
ATOM 732 C CA . ASN A 1 90 ? -10.542 -6.438 5.127 1.00 86.94 90 ASN A CA 1
ATOM 733 C C . ASN A 1 90 ? -11.200 -6.409 3.732 1.00 86.94 90 ASN A C 1
ATOM 735 O O . ASN A 1 90 ? -10.546 -6.754 2.751 1.00 86.94 90 ASN A O 1
ATOM 739 N N . PHE A 1 91 ? -12.476 -6.014 3.616 1.00 84.75 91 PHE A N 1
ATOM 740 C CA . PHE A 1 91 ? -13.130 -5.805 2.318 1.00 84.75 91 PHE A CA 1
ATOM 741 C C . PHE A 1 91 ? -12.797 -4.451 1.674 1.00 84.75 91 PHE A C 1
ATOM 743 O O . PHE A 1 91 ? -13.133 -4.244 0.504 1.00 84.75 91 PHE A O 1
ATOM 750 N N . LEU A 1 92 ? -12.168 -3.522 2.402 1.00 87.31 92 LEU A N 1
ATOM 751 C CA . LEU A 1 92 ? -11.761 -2.234 1.844 1.00 87.31 92 LEU A CA 1
ATOM 752 C C . LEU A 1 92 ? -10.635 -2.415 0.819 1.00 87.31 92 LEU A C 1
ATOM 754 O O . LEU A 1 92 ? -9.772 -3.278 0.964 1.00 87.31 92 LEU A O 1
ATOM 758 N N . LYS A 1 93 ? -10.596 -1.545 -0.196 1.00 85.81 93 LYS A N 1
ATOM 759 C CA . LYS A 1 93 ? -9.490 -1.458 -1.169 1.00 85.81 93 LYS A CA 1
ATOM 760 C C . LYS A 1 93 ? -8.266 -0.746 -0.584 1.00 85.81 93 LYS A C 1
ATOM 762 O O . LYS A 1 93 ? -7.663 0.091 -1.235 1.00 85.81 93 LYS A O 1
ATOM 767 N N . ASP A 1 94 ? -7.961 -1.005 0.676 1.00 87.19 94 ASP A N 1
ATOM 768 C CA . ASP A 1 94 ? -6.777 -0.482 1.337 1.00 87.19 94 ASP A CA 1
ATOM 769 C C . ASP A 1 94 ? -6.250 -1.555 2.276 1.00 87.19 94 ASP A C 1
ATOM 771 O O . ASP A 1 94 ? -6.768 -1.749 3.378 1.00 87.19 94 ASP A O 1
ATOM 775 N N . SER A 1 95 ? -5.196 -2.237 1.841 1.00 86.12 95 SER A N 1
ATOM 776 C CA . SER A 1 95 ? -4.576 -3.306 2.619 1.00 86.12 95 SER A CA 1
ATOM 777 C C . SER A 1 95 ? -3.894 -2.805 3.893 1.00 86.12 95 SER A C 1
ATOM 779 O O . SER A 1 95 ? -3.515 -3.621 4.730 1.00 86.12 95 SER A O 1
ATOM 781 N N . TYR A 1 96 ? -3.726 -1.490 4.076 1.00 89.31 96 TYR A N 1
ATOM 782 C CA . TYR A 1 96 ? -3.253 -0.930 5.341 1.00 89.31 96 TYR A CA 1
ATOM 783 C C . TYR A 1 96 ? -4.345 -0.745 6.382 1.00 89.31 96 TYR A C 1
ATOM 785 O O . TYR A 1 96 ? -4.022 -0.562 7.560 1.00 89.31 96 TYR A O 1
ATOM 793 N N . THR A 1 97 ? -5.618 -0.811 5.990 1.00 92.06 97 THR A N 1
ATOM 794 C CA . THR A 1 97 ? -6.727 -0.708 6.934 1.00 92.06 97 THR A CA 1
ATOM 795 C C . THR A 1 97 ? -7.058 -2.075 7.519 1.00 92.06 97 THR A C 1
ATOM 797 O O . THR A 1 97 ? -7.896 -2.811 7.010 1.00 92.06 97 THR A O 1
ATOM 800 N N . ILE A 1 98 ? -6.381 -2.413 8.618 1.00 92.19 98 ILE A N 1
ATOM 801 C CA . ILE A 1 98 ? -6.471 -3.723 9.266 1.00 92.19 98 ILE A CA 1
ATOM 802 C C . ILE A 1 98 ? -6.968 -3.535 10.688 1.00 92.19 98 ILE A C 1
ATOM 804 O O . ILE A 1 98 ? -6.365 -2.829 11.498 1.00 92.19 98 ILE A O 1
ATOM 808 N N . PHE A 1 99 ? -8.046 -4.236 11.020 1.00 94.44 99 PHE A N 1
ATOM 809 C CA . PHE A 1 99 ? -8.531 -4.344 12.386 1.00 94.44 99 PHE A CA 1
ATOM 810 C C . PHE A 1 99 ? -8.166 -5.701 12.970 1.00 94.44 99 PHE A C 1
ATOM 812 O O . PHE A 1 99 ? -8.594 -6.743 12.478 1.00 94.44 99 PHE A O 1
ATOM 819 N N . THR A 1 100 ? -7.389 -5.680 14.049 1.00 92.81 100 THR A N 1
ATOM 820 C CA . THR A 1 100 ? -6.991 -6.894 14.764 1.00 92.81 100 THR A CA 1
ATOM 821 C C . THR A 1 100 ? -7.897 -7.072 15.978 1.00 92.81 100 THR A C 1
ATOM 823 O O . THR A 1 100 ? -7.851 -6.242 16.895 1.00 92.81 100 THR A O 1
ATOM 826 N N . PRO A 1 101 ? -8.741 -8.116 16.023 1.00 91.62 101 PRO A N 1
ATOM 827 C CA . PRO A 1 101 ? -9.613 -8.349 17.161 1.00 91.62 101 PRO A CA 1
ATOM 828 C C . PRO A 1 101 ? -8.815 -8.800 18.400 1.00 91.62 101 PRO A C 1
ATOM 830 O O . PRO A 1 101 ? -7.712 -9.336 18.293 1.00 91.62 101 PRO A O 1
ATOM 833 N N . PRO A 1 102 ? -9.347 -8.582 19.616 1.00 88.12 102 PRO A N 1
ATOM 834 C CA . PRO A 1 102 ? -8.657 -8.970 20.839 1.00 88.12 102 PRO A CA 1
ATOM 835 C C . PRO A 1 102 ? -8.463 -10.489 20.898 1.00 88.12 102 PRO A C 1
ATOM 837 O O . PRO A 1 102 ? -9.338 -11.250 20.492 1.00 88.12 102 PRO A O 1
ATOM 840 N N . CYS A 1 103 ? -7.333 -10.917 21.464 1.00 73.44 103 CYS A N 1
ATOM 841 C CA . CYS A 1 103 ? -6.971 -12.328 21.659 1.00 73.44 103 CYS A CA 1
ATOM 842 C C . CYS A 1 103 ? -6.703 -13.136 20.373 1.00 73.44 103 CYS A C 1
ATOM 844 O O . CYS A 1 103 ? -6.492 -14.343 20.471 1.00 73.44 103 CYS A O 1
ATOM 846 N N . ILE A 1 104 ? -6.645 -12.491 19.203 1.00 67.94 104 ILE A N 1
ATOM 847 C CA . ILE A 1 104 ? -6.258 -13.110 17.932 1.00 67.94 104 ILE A CA 1
ATOM 848 C C . ILE A 1 104 ? -5.089 -12.307 17.363 1.00 67.94 104 ILE A C 1
ATOM 850 O O . ILE A 1 104 ? -5.269 -11.211 16.848 1.00 67.94 104 ILE A O 1
ATOM 854 N N . THR A 1 105 ? -3.872 -12.832 17.486 1.00 56.56 105 THR A N 1
ATOM 855 C CA . THR A 1 105 ? -2.670 -12.198 16.915 1.00 56.56 105 THR A CA 1
ATOM 856 C C . THR A 1 105 ? -2.363 -12.697 15.504 1.00 56.56 105 THR A C 1
ATOM 858 O O . THR A 1 105 ? -1.733 -11.983 14.731 1.00 56.56 105 THR A O 1
ATOM 861 N N . ALA A 1 106 ? -2.820 -13.904 15.157 1.00 54.31 106 ALA A N 1
ATOM 862 C CA . ALA A 1 106 ? -2.791 -14.464 13.812 1.00 54.31 106 ALA A CA 1
ATOM 863 C C . ALA A 1 106 ? -3.799 -15.621 13.715 1.00 54.31 106 ALA A C 1
ATOM 865 O O . ALA A 1 106 ? -3.820 -16.487 14.589 1.00 54.31 106 ALA A O 1
ATOM 866 N N . VAL A 1 107 ? -4.596 -15.664 12.645 1.00 44.69 107 VAL A N 1
ATOM 867 C CA . VAL A 1 107 ? -5.294 -16.885 12.217 1.00 44.69 107 VAL A CA 1
ATOM 868 C C . VAL A 1 107 ? -4.602 -17.354 10.948 1.00 44.69 107 VAL A C 1
ATOM 870 O O . VAL A 1 107 ? -4.655 -16.680 9.924 1.00 44.69 107 VAL A O 1
ATOM 873 N N . LEU A 1 108 ? -3.902 -18.481 11.030 1.00 44.22 108 LEU A N 1
ATOM 874 C CA . LEU A 1 108 ? -3.353 -19.166 9.865 1.00 44.22 108 LEU A CA 1
ATOM 875 C C . LEU A 1 108 ? -4.382 -20.210 9.436 1.00 44.22 108 LEU A C 1
ATOM 877 O O . LEU A 1 108 ? -4.537 -21.231 10.100 1.00 44.22 108 LEU A O 1
ATOM 881 N N . LEU A 1 109 ? -5.103 -19.944 8.348 1.00 33.59 109 LEU A N 1
ATOM 882 C CA . LEU A 1 109 ? -5.877 -20.980 7.671 1.00 33.59 109 LEU A CA 1
ATOM 883 C C . LEU A 1 109 ? -4.898 -21.804 6.833 1.00 33.59 109 LEU A C 1
ATOM 885 O O . LEU A 1 109 ? -4.468 -21.378 5.765 1.00 33.59 109 LEU A O 1
ATOM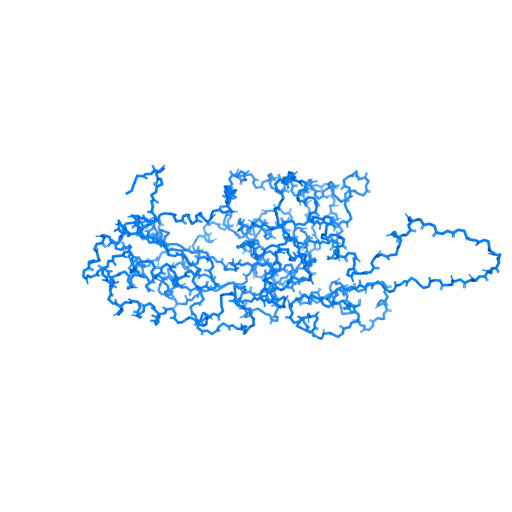 889 N N . ILE A 1 110 ? -4.512 -22.967 7.354 1.00 34.12 110 ILE A N 1
ATOM 890 C CA . ILE A 1 110 ? -3.756 -23.963 6.597 1.00 34.12 110 ILE A CA 1
ATOM 891 C C . ILE A 1 110 ? -4.791 -24.772 5.814 1.00 34.12 110 ILE A C 1
ATOM 893 O O . ILE A 1 110 ? -5.385 -25.707 6.342 1.00 34.12 110 ILE A O 1
ATOM 897 N N . MET A 1 111 ? -5.062 -24.378 4.570 1.00 28.38 111 MET A N 1
ATOM 898 C CA . MET A 1 111 ? -5.706 -25.287 3.622 1.00 28.38 111 MET A CA 1
ATOM 899 C C . MET A 1 111 ? -4.688 -26.368 3.249 1.00 28.38 111 MET A C 1
ATOM 901 O O . MET A 1 111 ? -3.532 -26.039 2.986 1.00 28.38 111 MET A O 1
ATOM 905 N N . GLU A 1 112 ? -5.111 -27.634 3.231 1.00 28.47 112 GLU A N 1
ATOM 906 C CA . GLU A 1 112 ? -4.277 -28.853 3.201 1.00 28.47 112 GLU A CA 1
ATOM 907 C C . GLU A 1 112 ? -3.286 -29.013 2.024 1.00 28.47 112 GLU A C 1
ATOM 909 O O . GLU A 1 112 ? -2.663 -30.059 1.905 1.00 28.47 112 GLU A O 1
ATOM 914 N N . HIS A 1 113 ? -3.044 -27.995 1.192 1.00 27.33 113 HIS A N 1
ATOM 915 C CA . HIS A 1 113 ? -2.059 -28.068 0.107 1.00 27.33 113 HIS A CA 1
ATOM 916 C C . HIS A 1 113 ? -1.224 -26.807 -0.169 1.00 27.33 113 HIS A C 1
ATOM 918 O O . HIS A 1 113 ? -0.641 -26.704 -1.244 1.00 27.33 113 HIS A O 1
ATOM 924 N N . ILE A 1 114 ? -1.082 -25.860 0.767 1.00 28.42 114 ILE A N 1
ATOM 925 C CA . ILE A 1 114 ? -0.106 -24.764 0.591 1.00 28.42 114 ILE A CA 1
ATOM 926 C C . ILE A 1 114 ? 0.682 -24.538 1.887 1.00 28.42 114 ILE A C 1
ATOM 928 O O . ILE A 1 114 ? 0.203 -23.908 2.830 1.00 28.42 114 ILE A O 1
ATOM 932 N N . GLN A 1 115 ? 1.924 -25.032 1.927 1.00 25.67 115 GLN A N 1
ATOM 933 C CA . GLN A 1 115 ? 2.921 -24.577 2.897 1.00 25.67 115 GLN A CA 1
ATOM 934 C C . GLN A 1 115 ? 3.294 -23.129 2.562 1.00 25.67 115 GLN A C 1
ATOM 936 O O . GLN A 1 115 ? 4.080 -22.849 1.663 1.00 25.67 115 GLN A O 1
ATOM 941 N N . LEU A 1 116 ? 2.698 -22.191 3.293 1.00 23.89 116 LEU A N 1
ATOM 942 C CA . LEU A 1 116 ? 3.031 -20.774 3.222 1.00 23.89 116 LEU A CA 1
ATOM 943 C C . LEU A 1 116 ? 4.400 -20.550 3.879 1.00 23.89 116 LEU A C 1
ATOM 945 O O . LEU A 1 116 ? 4.516 -20.383 5.095 1.00 23.89 116 LEU A O 1
ATOM 949 N N . LEU A 1 117 ? 5.450 -20.547 3.061 1.00 21.27 117 LEU A N 1
ATOM 950 C CA . LEU A 1 117 ? 6.772 -20.076 3.454 1.00 21.27 117 LEU A CA 1
ATOM 951 C C . LEU A 1 117 ? 6.712 -18.546 3.576 1.00 21.27 117 LEU A C 1
ATOM 953 O O . LEU A 1 117 ? 6.909 -17.807 2.616 1.00 21.27 117 LEU A O 1
ATOM 957 N N . LYS A 1 118 ? 6.406 -18.056 4.782 1.00 22.86 118 LYS A N 1
ATOM 958 C CA . LYS A 1 118 ? 6.706 -16.670 5.156 1.00 22.86 118 LYS A CA 1
ATOM 959 C C . LYS A 1 118 ? 8.222 -16.494 5.104 1.00 22.86 118 LYS A C 1
ATOM 961 O O . LYS A 1 118 ? 8.925 -16.961 5.998 1.00 22.86 118 LYS A O 1
ATOM 966 N N . LEU A 1 119 ? 8.717 -15.778 4.100 1.00 23.03 119 LEU A N 1
ATOM 967 C CA . LEU A 1 119 ? 9.989 -15.081 4.241 1.00 23.03 119 LEU A CA 1
ATOM 968 C C . LEU A 1 119 ? 9.773 -14.007 5.309 1.00 23.03 119 LEU A C 1
ATOM 970 O O . LEU A 1 119 ? 8.914 -13.135 5.174 1.00 23.03 119 LEU A O 1
ATOM 974 N N . LEU A 1 120 ? 10.476 -14.148 6.431 1.00 22.75 120 LEU A N 1
ATOM 975 C CA . LEU A 1 120 ? 10.486 -13.124 7.464 1.00 22.75 120 LEU A CA 1
ATOM 976 C C . LEU A 1 120 ? 11.003 -11.794 6.882 1.00 22.75 120 LEU A C 1
ATOM 978 O O . LEU A 1 120 ? 11.823 -11.799 5.962 1.00 22.75 120 LEU A O 1
ATOM 982 N N . PRO A 1 121 ? 10.489 -10.674 7.412 1.00 31.12 121 PRO A N 1
ATOM 983 C CA . PRO A 1 121 ? 10.619 -9.346 6.840 1.00 31.12 121 PRO A CA 1
ATOM 984 C C . PRO A 1 121 ? 12.002 -8.743 7.085 1.00 31.12 121 PRO A C 1
ATOM 986 O O . PRO A 1 121 ? 12.699 -9.111 8.030 1.00 31.12 121 PRO A O 1
ATOM 989 N N . ASP A 1 122 ? 12.337 -7.786 6.223 1.00 43.19 122 ASP A N 1
ATOM 990 C CA . ASP A 1 122 ? 13.075 -6.552 6.501 1.00 43.19 122 ASP A CA 1
ATOM 991 C C . ASP A 1 122 ? 13.870 -6.536 7.827 1.00 43.19 122 ASP A C 1
ATOM 993 O O . ASP A 1 122 ? 13.310 -6.412 8.920 1.00 43.19 122 ASP A O 1
ATOM 997 N N . GLY A 1 123 ? 15.199 -6.680 7.747 1.00 32.66 123 GLY A N 1
ATOM 998 C CA . GLY A 1 123 ? 16.002 -6.810 8.968 1.00 32.66 123 GLY A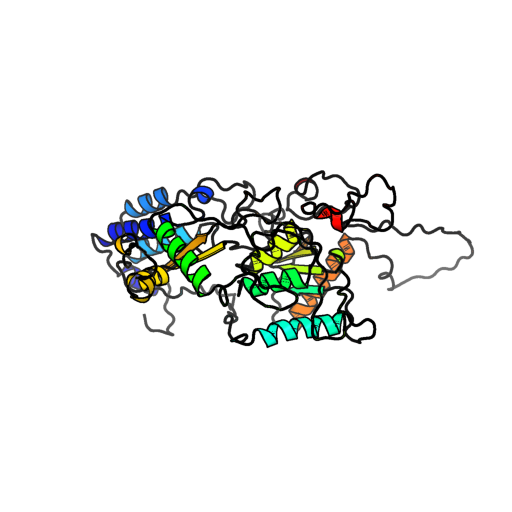 CA 1
ATOM 999 C C . GLY A 1 123 ? 17.525 -6.746 8.872 1.00 32.66 123 GLY A C 1
ATOM 1000 O O . GLY A 1 123 ? 18.162 -6.759 9.925 1.00 32.66 123 GLY A O 1
ATOM 1001 N N . GLN A 1 124 ? 18.137 -6.639 7.685 1.00 29.36 124 GLN A N 1
ATOM 1002 C CA . GLN A 1 124 ? 19.602 -6.491 7.563 1.00 29.36 124 GLN A CA 1
ATOM 1003 C C . GLN A 1 124 ? 20.072 -5.406 6.580 1.00 29.36 124 GLN A C 1
ATOM 1005 O O . GLN A 1 124 ? 21.196 -5.444 6.102 1.00 29.36 124 GLN A O 1
ATOM 1010 N N . MET A 1 125 ? 19.277 -4.357 6.368 1.00 37.75 125 MET A N 1
ATOM 1011 C CA . MET A 1 125 ? 19.841 -3.033 6.062 1.00 37.75 125 MET A CA 1
ATOM 1012 C C . MET A 1 125 ? 19.596 -2.092 7.237 1.00 37.75 125 MET A C 1
ATOM 1014 O O . MET A 1 125 ? 19.037 -1.004 7.119 1.00 37.75 125 MET A O 1
ATOM 1018 N N . LYS A 1 126 ? 19.993 -2.553 8.427 1.00 38.94 126 LYS A N 1
ATOM 1019 C CA . LYS A 1 126 ? 20.087 -1.690 9.597 1.00 38.94 126 LYS A CA 1
ATOM 1020 C C . LYS A 1 126 ? 21.336 -0.823 9.443 1.00 38.94 126 LYS A C 1
ATOM 1022 O O . LYS A 1 126 ? 22.451 -1.282 9.645 1.00 38.94 126 LYS A O 1
ATOM 1027 N N . ASN A 1 127 ? 21.078 0.447 9.156 1.00 40.84 127 ASN A N 1
ATOM 1028 C CA . ASN A 1 127 ? 21.862 1.615 9.562 1.00 40.84 127 ASN A CA 1
ATOM 1029 C C . ASN A 1 127 ? 22.997 2.121 8.682 1.00 40.84 127 ASN A C 1
ATOM 1031 O O . ASN A 1 127 ? 23.437 3.234 8.955 1.00 40.84 127 ASN A O 1
ATOM 1035 N N . ASP A 1 128 ? 23.404 1.441 7.615 1.00 49.19 128 ASP A N 1
ATOM 1036 C CA . ASP A 1 128 ? 24.448 2.005 6.759 1.00 49.19 128 ASP A CA 1
ATOM 1037 C C . ASP A 1 128 ? 23.881 2.561 5.445 1.00 49.19 128 ASP A C 1
ATOM 1039 O O . ASP A 1 128 ? 23.819 1.908 4.401 1.00 49.19 128 ASP A O 1
ATOM 1043 N N . LYS A 1 129 ? 23.393 3.804 5.539 1.00 50.66 129 LYS A N 1
ATOM 1044 C CA . LYS A 1 129 ? 22.916 4.597 4.396 1.00 50.66 129 LYS A CA 1
ATOM 1045 C C . LYS A 1 129 ? 24.007 4.738 3.327 1.00 50.66 129 LYS A C 1
ATOM 1047 O O . LYS A 1 129 ? 23.668 4.812 2.148 1.00 50.66 129 LYS A O 1
ATOM 1052 N N . GLU A 1 130 ? 25.277 4.763 3.729 1.00 49.09 130 GLU A N 1
ATOM 1053 C CA . GLU A 1 130 ? 26.413 4.839 2.812 1.00 49.09 130 GLU A CA 1
ATOM 1054 C C . GLU A 1 130 ? 26.610 3.499 2.107 1.00 49.09 130 GLU A C 1
ATOM 1056 O O . GLU A 1 130 ? 26.724 3.478 0.886 1.00 49.09 130 GLU A O 1
ATOM 1061 N N . SER A 1 131 ? 26.499 2.377 2.825 1.00 49.00 131 SER A N 1
ATOM 1062 C CA . SER A 1 131 ? 26.569 1.033 2.233 1.00 49.00 131 SER A CA 1
ATOM 1063 C C . SER A 1 131 ? 25.492 0.772 1.168 1.00 49.00 131 SER A C 1
ATOM 1065 O O . SER A 1 131 ? 25.797 0.178 0.133 1.00 49.00 131 SER A O 1
ATOM 1067 N N . PHE A 1 132 ? 24.249 1.247 1.349 1.00 51.31 132 PHE A N 1
ATOM 1068 C CA . PHE A 1 132 ? 23.200 1.116 0.320 1.00 51.31 132 PHE A CA 1
ATOM 1069 C C . PHE A 1 132 ? 23.524 1.909 -0.946 1.00 51.31 132 PHE A C 1
ATOM 1071 O O . PHE A 1 132 ? 23.489 1.367 -2.051 1.00 51.31 132 PHE A O 1
ATOM 1078 N N . CYS A 1 133 ? 23.849 3.194 -0.781 1.00 50.41 133 CYS A N 1
ATOM 1079 C CA . CYS A 1 133 ? 24.207 4.062 -1.897 1.00 50.41 133 CYS A CA 1
ATOM 1080 C C . CYS A 1 133 ? 25.442 3.525 -2.626 1.00 50.41 133 CYS A C 1
ATOM 1082 O O . CYS A 1 133 ? 25.441 3.462 -3.852 1.00 50.41 133 CYS A O 1
ATOM 1084 N N . GLN A 1 134 ? 26.453 3.071 -1.880 1.00 51.75 134 GLN A N 1
ATOM 1085 C CA . GLN A 1 134 ? 27.665 2.482 -2.434 1.00 51.75 134 GLN A CA 1
ATOM 1086 C C . GLN A 1 134 ? 27.364 1.182 -3.182 1.00 51.75 134 GLN A C 1
ATOM 1088 O O . GLN A 1 134 ? 27.825 1.023 -4.302 1.00 51.75 134 GLN A O 1
ATOM 1093 N N . SER A 1 135 ? 26.506 0.310 -2.643 1.00 53.59 135 SER A N 1
ATOM 1094 C CA . SER A 1 135 ? 26.092 -0.925 -3.325 1.00 53.59 135 SER A CA 1
ATOM 1095 C C . SER A 1 135 ? 25.389 -0.638 -4.653 1.00 53.59 135 SER A C 1
ATOM 1097 O O . SER A 1 135 ? 25.663 -1.294 -5.654 1.00 53.59 135 SER A O 1
ATOM 1099 N N . ILE A 1 136 ? 24.509 0.368 -4.693 1.00 54.25 136 ILE A N 1
ATOM 1100 C CA . ILE A 1 136 ? 23.864 0.796 -5.941 1.00 54.25 136 ILE A CA 1
ATOM 1101 C C . ILE A 1 136 ? 24.911 1.338 -6.927 1.00 54.25 136 ILE A C 1
ATOM 1103 O O . ILE A 1 136 ? 24.891 0.974 -8.103 1.00 54.25 136 ILE A O 1
ATOM 1107 N N . ILE A 1 137 ? 25.828 2.191 -6.463 1.00 55.22 137 ILE A N 1
ATOM 1108 C CA . ILE A 1 137 ? 26.891 2.775 -7.291 1.00 55.22 137 ILE A CA 1
ATOM 1109 C C . ILE A 1 137 ? 27.812 1.687 -7.850 1.00 55.22 137 ILE A C 1
ATOM 1111 O O . ILE A 1 137 ? 28.107 1.704 -9.042 1.00 55.22 137 ILE A O 1
ATOM 1115 N N . ASP A 1 138 ? 28.234 0.728 -7.030 1.00 56.75 138 ASP A N 1
ATOM 1116 C CA . ASP A 1 138 ? 29.134 -0.359 -7.417 1.00 56.75 138 ASP A CA 1
ATOM 1117 C C . ASP A 1 138 ? 28.490 -1.261 -8.468 1.00 56.75 138 ASP A C 1
ATOM 1119 O O . ASP A 1 138 ? 29.109 -1.567 -9.490 1.00 56.75 138 ASP A O 1
ATOM 1123 N N . VAL A 1 139 ? 27.216 -1.613 -8.271 1.00 59.91 139 VAL A N 1
ATOM 1124 C CA . VAL A 1 139 ? 26.430 -2.390 -9.235 1.00 59.91 139 VAL A CA 1
ATOM 1125 C C . VAL A 1 139 ? 26.308 -1.637 -10.562 1.00 59.91 139 VAL A C 1
ATOM 1127 O O . VAL A 1 139 ? 26.570 -2.209 -11.618 1.00 59.91 139 VAL A O 1
ATOM 1130 N N . ILE A 1 140 ? 25.988 -0.340 -10.541 1.00 55.88 140 ILE A N 1
ATOM 1131 C CA . ILE A 1 140 ? 25.883 0.453 -11.774 1.00 55.88 140 ILE A CA 1
ATOM 1132 C C . ILE A 1 140 ? 27.241 0.651 -12.446 1.00 55.88 140 ILE A C 1
ATOM 1134 O O . ILE A 1 140 ? 27.324 0.553 -13.668 1.00 55.88 140 ILE A O 1
ATOM 1138 N N . ASN A 1 141 ? 28.315 0.889 -11.699 1.00 60.31 141 ASN A N 1
ATOM 1139 C CA . ASN A 1 141 ? 29.658 1.014 -12.261 1.00 60.31 141 ASN A CA 1
ATOM 1140 C C . ASN A 1 141 ? 30.098 -0.291 -12.928 1.00 60.31 141 ASN A C 1
ATOM 1142 O O . ASN A 1 141 ? 30.613 -0.260 -14.047 1.00 60.31 141 ASN A O 1
ATOM 1146 N N . ALA A 1 142 ? 29.829 -1.436 -12.296 1.00 60.66 142 ALA A N 1
ATOM 1147 C CA . ALA A 1 142 ? 30.061 -2.744 -12.898 1.00 60.66 142 ALA A CA 1
ATOM 1148 C C . ALA A 1 142 ? 29.255 -2.914 -14.201 1.00 60.66 142 ALA A C 1
ATOM 1150 O O . ALA A 1 142 ? 29.787 -3.384 -15.206 1.00 60.66 142 ALA A O 1
ATOM 1151 N N . PHE A 1 143 ? 28.000 -2.463 -14.204 1.00 58.72 143 PHE A N 1
ATOM 1152 C CA . PHE A 1 143 ? 27.051 -2.617 -15.307 1.00 58.72 143 PHE A CA 1
ATOM 1153 C C . PHE A 1 143 ? 27.227 -1.634 -16.469 1.00 58.72 143 PHE A C 1
ATOM 1155 O O . PHE A 1 143 ? 26.884 -1.961 -17.607 1.00 58.72 143 PHE A O 1
ATOM 1162 N N . THR A 1 144 ? 27.770 -0.445 -16.212 1.00 57.41 144 THR A N 1
ATOM 1163 C CA . THR A 1 144 ? 27.916 0.637 -17.203 1.00 57.41 144 THR A CA 1
ATOM 1164 C C . THR A 1 144 ? 29.336 0.780 -17.743 1.00 57.41 144 THR A C 1
ATOM 1166 O O . THR A 1 144 ? 29.527 1.424 -18.782 1.00 57.41 144 THR A O 1
ATOM 1169 N N . ASN A 1 145 ? 30.333 0.155 -17.104 1.00 66.81 145 ASN A N 1
ATOM 1170 C CA . ASN A 1 145 ? 31.701 0.127 -17.606 1.00 66.81 145 ASN A CA 1
ATOM 1171 C C . ASN A 1 145 ? 31.746 -0.555 -18.984 1.00 66.81 145 ASN A C 1
ATOM 1173 O O . ASN A 1 145 ? 31.547 -1.761 -19.114 1.00 66.81 145 ASN A O 1
ATOM 1177 N N . GLN A 1 146 ? 32.029 0.227 -20.032 1.00 67.62 146 GLN A N 1
ATOM 1178 C CA . GLN A 1 146 ? 31.977 -0.242 -21.420 1.00 67.62 146 GLN A CA 1
ATOM 1179 C C . GLN A 1 146 ? 32.959 -1.377 -21.727 1.00 67.62 146 GLN A C 1
ATOM 1181 O O . GLN A 1 146 ? 32.703 -2.129 -22.670 1.00 67.62 146 GLN A O 1
ATOM 1186 N N . SER A 1 147 ? 34.027 -1.484 -20.935 1.00 72.12 147 SER A N 1
ATOM 1187 C CA . SER A 1 147 ? 35.087 -2.488 -21.047 1.00 72.12 147 SER A CA 1
ATOM 1188 C C . SER A 1 147 ? 35.019 -3.550 -19.943 1.00 72.12 147 SER A C 1
ATOM 1190 O O . SER A 1 147 ? 35.898 -4.403 -19.875 1.00 72.12 147 SER A O 1
ATOM 1192 N N . GLY A 1 148 ? 34.025 -3.479 -19.051 1.00 67.81 148 GLY A N 1
ATOM 1193 C CA . GLY A 1 148 ? 33.865 -4.411 -17.938 1.00 67.81 148 GLY A CA 1
ATOM 1194 C C . GLY A 1 148 ? 33.169 -5.705 -18.357 1.00 67.81 148 GLY A C 1
ATOM 1195 O O . GLY A 1 148 ? 32.246 -5.688 -19.171 1.00 67.81 148 GLY A O 1
ATOM 1196 N N . GLU A 1 149 ? 33.564 -6.825 -17.748 1.00 64.06 149 GLU A N 1
ATOM 1197 C CA . GLU A 1 149 ? 32.937 -8.142 -17.964 1.00 64.06 149 GLU A CA 1
ATOM 1198 C C . GLU A 1 149 ? 31.463 -8.181 -17.529 1.00 64.06 149 GLU A C 1
ATOM 1200 O O . GLU A 1 149 ? 30.688 -9.009 -18.000 1.00 64.06 149 GLU A O 1
ATOM 1205 N N . HIS A 1 150 ? 31.057 -7.247 -16.667 1.00 58.78 150 HIS A N 1
ATOM 1206 C CA . HIS A 1 150 ? 29.701 -7.135 -16.137 1.00 58.78 150 HIS A CA 1
ATOM 1207 C C . HIS A 1 150 ? 28.820 -6.143 -16.902 1.00 58.78 150 HIS A C 1
ATOM 1209 O O . HIS A 1 150 ? 27.724 -5.835 -16.445 1.00 58.78 150 HIS A O 1
ATOM 1215 N N . LYS A 1 151 ? 29.252 -5.643 -18.068 1.00 65.56 151 LYS A N 1
ATOM 1216 C CA . LYS A 1 151 ? 28.431 -4.743 -18.884 1.00 65.56 151 LYS A CA 1
ATOM 1217 C C . LYS A 1 151 ? 27.093 -5.396 -19.232 1.00 65.56 151 LYS A C 1
ATOM 1219 O O . LYS A 1 151 ? 27.048 -6.394 -19.952 1.00 65.56 151 LYS A O 1
ATOM 1224 N N . VAL A 1 152 ? 25.996 -4.767 -18.824 1.00 67.12 152 VAL A N 1
ATOM 1225 C CA . VAL A 1 152 ? 24.641 -5.216 -19.170 1.00 67.12 152 VAL A CA 1
ATOM 1226 C C . VAL A 1 152 ? 24.017 -4.281 -20.198 1.00 67.12 152 VAL A C 1
ATOM 1228 O O . VAL A 1 152 ? 24.222 -3.070 -20.183 1.00 67.12 152 VAL A O 1
ATOM 1231 N N . LYS A 1 153 ? 23.263 -4.860 -21.135 1.00 69.12 153 LYS A N 1
ATOM 1232 C CA . LYS A 1 153 ? 22.487 -4.099 -22.131 1.00 69.12 153 LYS A CA 1
ATOM 1233 C C . LYS A 1 153 ? 21.073 -3.781 -21.654 1.00 69.12 153 LYS A C 1
ATOM 1235 O O . LYS A 1 153 ? 20.439 -2.903 -22.213 1.00 69.12 153 LYS A O 1
ATOM 1240 N N . LYS A 1 154 ? 20.587 -4.531 -20.666 1.00 74.94 154 LYS A N 1
ATOM 1241 C CA . LYS A 1 154 ? 19.232 -4.451 -20.134 1.00 74.94 154 LYS A CA 1
ATOM 1242 C C . LYS A 1 154 ? 19.269 -4.702 -18.633 1.00 74.94 154 LYS A C 1
ATOM 1244 O O . LYS A 1 154 ? 20.007 -5.575 -18.179 1.00 74.94 154 LYS A O 1
ATOM 1249 N N . LEU A 1 155 ? 18.475 -3.937 -17.894 1.00 78.38 155 LEU A N 1
ATOM 1250 C CA . LEU A 1 155 ? 18.293 -4.058 -16.457 1.00 78.38 155 LEU A CA 1
ATOM 1251 C C . LEU A 1 155 ? 16.924 -4.676 -16.168 1.00 78.38 155 LEU A C 1
ATOM 1253 O O . LEU A 1 155 ? 15.896 -4.195 -16.643 1.00 78.38 155 LEU A O 1
ATOM 1257 N N . LEU A 1 156 ? 16.927 -5.736 -15.367 1.00 83.06 156 LEU A N 1
ATOM 1258 C CA . LEU A 1 156 ? 15.729 -6.397 -14.869 1.00 83.06 156 LEU A CA 1
ATOM 1259 C C . LEU A 1 156 ? 15.603 -6.098 -13.373 1.00 83.06 156 LEU A C 1
ATOM 1261 O O . LEU A 1 156 ? 16.535 -6.370 -12.616 1.00 83.06 156 LEU A O 1
ATOM 1265 N N . ILE A 1 157 ? 14.472 -5.544 -12.946 1.00 85.19 157 ILE A N 1
ATOM 1266 C CA . ILE A 1 157 ? 14.189 -5.243 -11.540 1.00 85.19 157 ILE A CA 1
ATOM 1267 C C . ILE A 1 157 ? 13.002 -6.098 -11.108 1.00 85.19 157 ILE A C 1
ATOM 1269 O O . ILE A 1 157 ? 11.872 -5.850 -11.523 1.00 85.19 157 ILE A O 1
ATOM 1273 N N . ASP A 1 158 ? 13.263 -7.112 -10.286 1.00 87.56 158 ASP A N 1
ATOM 1274 C CA . ASP A 1 158 ? 12.229 -7.987 -9.735 1.00 87.56 158 ASP A CA 1
ATOM 1275 C C . ASP A 1 158 ? 11.696 -7.416 -8.413 1.00 87.56 158 ASP A C 1
ATOM 1277 O O . ASP A 1 158 ? 12.419 -7.340 -7.419 1.00 87.56 158 ASP A O 1
ATOM 1281 N N . LEU A 1 159 ? 10.438 -6.977 -8.426 1.00 88.56 159 LEU A N 1
ATOM 1282 C CA . LEU A 1 159 ? 9.725 -6.386 -7.291 1.00 88.56 159 LEU A CA 1
ATOM 1283 C C . LEU A 1 159 ? 8.648 -7.317 -6.718 1.00 88.56 159 LEU A C 1
ATOM 1285 O O . LEU A 1 159 ? 7.825 -6.888 -5.907 1.00 88.56 159 LEU A O 1
ATOM 1289 N N . ARG A 1 160 ? 8.633 -8.585 -7.130 1.00 87.62 160 ARG A N 1
ATOM 1290 C CA . ARG A 1 160 ? 7.633 -9.552 -6.676 1.00 87.62 160 ARG A CA 1
ATOM 1291 C C . ARG A 1 160 ? 7.713 -9.792 -5.177 1.00 87.62 160 ARG A C 1
ATOM 1293 O O . ARG A 1 160 ? 8.804 -9.914 -4.617 1.00 87.62 160 ARG A O 1
ATOM 1300 N N . GLY A 1 161 ? 6.556 -9.837 -4.523 1.00 81.94 161 GLY A N 1
ATOM 1301 C CA . GLY A 1 161 ? 6.454 -9.995 -3.071 1.00 81.94 161 GLY A CA 1
ATOM 1302 C C . GLY A 1 161 ? 7.087 -8.859 -2.251 1.00 81.94 161 GLY A C 1
ATOM 1303 O O . GLY A 1 161 ? 7.228 -8.997 -1.033 1.00 81.94 161 GLY A O 1
ATOM 1304 N N . ASN A 1 162 ? 7.490 -7.744 -2.874 1.00 81.44 162 ASN A N 1
ATOM 1305 C CA . ASN A 1 162 ? 8.094 -6.620 -2.168 1.00 81.44 162 ASN A CA 1
ATOM 1306 C C . ASN A 1 162 ? 7.011 -5.736 -1.528 1.00 81.44 162 ASN A C 1
ATOM 1308 O O . ASN A 1 162 ? 6.437 -4.849 -2.155 1.00 81.44 162 ASN A O 1
ATOM 1312 N N . GLY A 1 163 ? 6.760 -5.953 -0.238 1.00 81.12 163 GLY A N 1
ATOM 1313 C CA . GLY A 1 163 ? 5.738 -5.220 0.512 1.00 81.12 163 GLY A CA 1
ATOM 1314 C C . GLY A 1 163 ? 6.061 -3.749 0.819 1.00 81.12 163 GLY A C 1
ATOM 1315 O O . GLY A 1 163 ? 5.218 -3.068 1.407 1.00 81.12 163 GLY A O 1
ATOM 1316 N N . GLY A 1 164 ? 7.257 -3.251 0.480 1.00 82.56 164 GLY A N 1
ATOM 1317 C CA . GLY A 1 164 ? 7.658 -1.875 0.762 1.00 82.56 164 GLY A CA 1
ATOM 1318 C C . GLY A 1 164 ? 9.024 -1.714 1.420 1.00 82.56 164 GLY A C 1
ATOM 1319 O O . GLY A 1 164 ? 9.913 -2.545 1.285 1.00 82.56 164 GLY A O 1
ATOM 1320 N N . GLY A 1 165 ? 9.195 -0.589 2.116 1.00 79.56 165 GLY A N 1
ATOM 1321 C CA . GLY A 1 165 ? 10.451 -0.189 2.742 1.00 79.56 165 GLY A CA 1
ATOM 1322 C C . GLY A 1 165 ? 10.512 1.321 2.965 1.00 79.56 165 GLY A C 1
ATOM 1323 O O . GLY A 1 165 ? 9.490 2.008 2.988 1.00 79.56 165 GLY A O 1
ATOM 1324 N N . GLN A 1 166 ? 11.724 1.861 3.098 1.00 72.06 166 GLN A N 1
ATOM 1325 C CA . GLN A 1 166 ? 11.922 3.293 3.334 1.00 72.06 166 GLN A CA 1
ATOM 1326 C C . GLN A 1 166 ? 11.574 4.129 2.096 1.00 72.06 166 GLN A C 1
ATOM 1328 O O . GLN A 1 166 ? 12.203 3.986 1.042 1.00 72.06 166 GLN A O 1
ATOM 1333 N N . VAL A 1 167 ? 10.648 5.083 2.256 1.00 73.69 167 VAL A N 1
ATOM 1334 C CA . VAL A 1 167 ? 10.185 5.973 1.175 1.00 73.69 167 VAL A CA 1
ATOM 1335 C C . VAL A 1 167 ? 11.360 6.678 0.498 1.00 73.69 167 VAL A C 1
ATOM 1337 O O . VAL A 1 167 ? 11.480 6.678 -0.728 1.00 73.69 167 VAL A O 1
ATOM 1340 N N . ARG A 1 168 ? 12.288 7.216 1.299 1.00 70.62 168 ARG A N 1
ATOM 1341 C CA . ARG A 1 168 ? 13.469 7.939 0.810 1.00 70.62 168 ARG A CA 1
ATOM 1342 C C . ARG A 1 168 ? 14.324 7.101 -0.143 1.00 70.62 168 ARG A C 1
ATOM 1344 O O . ARG A 1 168 ? 14.744 7.618 -1.174 1.00 70.62 168 ARG A O 1
ATOM 1351 N N . LEU A 1 169 ? 14.569 5.831 0.186 1.00 71.56 169 LEU A N 1
ATOM 1352 C CA . LEU A 1 169 ? 15.432 4.958 -0.613 1.00 71.56 169 LEU A CA 1
ATOM 1353 C C . LEU A 1 169 ? 14.781 4.602 -1.949 1.00 71.56 169 LEU A C 1
ATOM 1355 O O . LEU A 1 169 ? 15.442 4.681 -2.979 1.00 71.56 169 LEU A O 1
ATOM 1359 N N . GLY A 1 170 ? 13.476 4.311 -1.960 1.00 77.00 170 GLY A N 1
ATOM 1360 C CA . GLY A 1 170 ? 12.753 4.065 -3.210 1.00 77.00 170 GLY A CA 1
ATOM 1361 C C . GLY A 1 170 ? 12.760 5.282 -4.141 1.00 77.00 170 GLY A C 1
ATOM 1362 O O . GLY A 1 170 ? 12.966 5.146 -5.346 1.00 77.00 170 GLY A O 1
ATOM 1363 N N . ARG A 1 171 ? 12.622 6.499 -3.594 1.00 75.50 171 ARG A N 1
ATOM 1364 C CA . ARG A 1 171 ? 12.716 7.737 -4.392 1.00 75.50 171 ARG A CA 1
ATOM 1365 C C . ARG A 1 171 ? 14.132 8.026 -4.876 1.00 75.50 171 ARG A C 1
ATOM 1367 O O . ARG A 1 171 ? 14.295 8.459 -6.012 1.00 75.50 171 ARG A O 1
ATOM 1374 N N . GLN A 1 172 ? 15.145 7.784 -4.047 1.00 70.75 172 GLN A N 1
ATOM 1375 C CA . GLN A 1 172 ? 16.545 7.905 -4.454 1.00 70.75 172 GLN A CA 1
ATOM 1376 C C . GLN A 1 172 ? 16.876 6.922 -5.576 1.00 70.75 172 GLN A C 1
ATOM 1378 O O . GLN A 1 172 ? 17.450 7.341 -6.574 1.00 70.75 172 GLN A O 1
ATOM 1383 N N . LEU A 1 173 ? 16.441 5.665 -5.461 1.00 74.06 173 LEU A N 1
ATOM 1384 C CA . LEU A 1 173 ? 16.613 4.657 -6.502 1.00 74.06 173 LEU A CA 1
ATOM 1385 C C . LEU A 1 173 ? 15.959 5.095 -7.816 1.00 74.06 173 LEU A C 1
ATOM 1387 O O . LEU A 1 173 ? 16.609 5.060 -8.856 1.00 74.06 173 LEU A O 1
ATOM 1391 N N . LEU A 1 174 ? 14.710 5.572 -7.773 1.00 76.94 174 LEU A N 1
ATOM 1392 C CA . LEU A 1 174 ? 14.007 6.071 -8.962 1.00 76.94 174 LEU A CA 1
ATOM 1393 C C . LEU A 1 174 ? 14.802 7.183 -9.639 1.00 76.94 174 LEU A C 1
ATOM 1395 O O . LEU A 1 174 ? 14.991 7.200 -10.846 1.00 76.94 174 LEU A O 1
ATOM 1399 N N . ASN A 1 175 ? 15.297 8.107 -8.836 1.00 72.19 175 ASN A N 1
ATOM 1400 C CA . ASN A 1 175 ? 16.011 9.267 -9.312 1.00 72.19 175 ASN A CA 1
ATOM 1401 C C . ASN A 1 175 ? 17.416 8.941 -9.840 1.00 72.19 175 ASN A C 1
ATOM 1403 O O . ASN A 1 175 ? 17.920 9.612 -10.735 1.00 72.19 175 ASN A O 1
ATOM 1407 N N . PHE A 1 176 ? 18.041 7.910 -9.275 1.00 68.25 176 PHE A N 1
ATOM 1408 C CA . PHE A 1 176 ? 19.332 7.399 -9.707 1.00 68.25 176 PHE A CA 1
ATOM 1409 C C . PHE A 1 176 ? 19.218 6.650 -11.037 1.00 68.25 176 PHE A C 1
ATOM 1411 O O . PHE A 1 176 ? 20.012 6.880 -11.945 1.00 68.25 176 PHE A O 1
ATOM 1418 N N . LEU A 1 177 ? 18.193 5.804 -11.174 1.00 70.56 177 LEU A N 1
ATOM 1419 C CA . LEU A 1 177 ? 17.901 5.081 -12.413 1.00 70.56 177 LEU A CA 1
ATOM 1420 C C . LEU A 1 177 ? 17.387 6.012 -13.517 1.00 70.56 177 LEU A C 1
ATOM 1422 O O . LEU A 1 177 ? 17.694 5.803 -14.686 1.00 70.56 177 LEU A O 1
ATOM 1426 N N . PHE A 1 178 ? 16.627 7.043 -13.143 1.00 73.31 178 PHE A N 1
ATOM 1427 C CA . PHE A 1 178 ? 15.944 7.956 -14.056 1.00 73.31 178 PHE A CA 1
ATOM 1428 C C . PHE A 1 178 ? 16.192 9.417 -13.656 1.00 73.31 178 PHE A C 1
ATOM 1430 O O . PHE A 1 178 ? 15.277 10.108 -13.200 1.00 73.31 178 PHE A O 1
ATOM 1437 N N . PRO A 1 179 ? 17.406 9.955 -13.863 1.00 65.94 179 PRO A N 1
ATOM 1438 C CA . PRO A 1 179 ? 17.731 11.334 -13.473 1.00 65.94 179 PRO A CA 1
ATOM 1439 C C . PRO A 1 179 ? 16.856 12.393 -14.170 1.00 65.94 179 PRO A C 1
ATOM 1441 O O . PRO A 1 179 ? 16.740 13.523 -13.682 1.00 65.94 179 PRO A O 1
ATOM 1444 N N . ASN A 1 180 ? 16.208 12.002 -15.274 1.00 64.25 180 ASN A N 1
ATOM 1445 C CA . ASN A 1 180 ? 15.298 12.793 -16.099 1.00 64.25 180 ASN A CA 1
ATOM 1446 C C . ASN A 1 180 ? 13.817 12.701 -15.705 1.00 64.25 180 ASN A C 1
ATOM 1448 O O . ASN A 1 180 ? 13.005 13.359 -16.347 1.00 64.25 180 ASN A O 1
ATOM 1452 N N . VAL A 1 181 ? 13.450 11.938 -14.666 1.00 66.88 181 VAL A N 1
ATOM 1453 C CA . VAL A 1 181 ? 12.052 11.671 -14.254 1.00 66.88 181 VAL A CA 1
ATOM 1454 C C . VAL A 1 181 ? 11.197 12.929 -13.991 1.00 66.88 181 VAL A C 1
ATOM 1456 O O . VAL A 1 181 ? 9.974 12.858 -13.864 1.00 66.88 181 VAL A O 1
ATOM 1459 N N . GLY A 1 182 ? 11.815 14.111 -13.947 1.00 65.19 182 GLY A N 1
ATOM 1460 C CA . GLY A 1 182 ? 11.118 15.386 -13.831 1.00 65.19 182 GLY A CA 1
ATOM 1461 C C . GLY A 1 182 ? 10.431 15.556 -12.474 1.00 65.19 182 GLY A C 1
ATOM 1462 O O . GLY A 1 182 ? 10.658 14.803 -11.529 1.00 65.19 182 GLY A O 1
ATOM 1463 N N . HIS A 1 183 ? 9.602 16.591 -12.357 1.00 62.72 183 HIS A N 1
ATOM 1464 C CA . HIS A 1 183 ? 8.776 16.834 -11.172 1.00 62.72 183 HIS A CA 1
ATOM 1465 C C . HIS A 1 183 ? 7.352 16.296 -11.417 1.00 62.72 183 HIS A C 1
ATOM 1467 O O . HIS A 1 183 ? 6.936 16.269 -12.573 1.00 62.72 183 HIS A O 1
ATOM 1473 N N . PRO A 1 184 ? 6.605 15.892 -10.377 1.00 67.69 184 PRO A N 1
ATOM 1474 C CA . PRO A 1 184 ? 7.067 15.626 -9.018 1.00 67.69 184 PRO A CA 1
ATOM 1475 C C . PRO A 1 184 ? 7.832 14.297 -8.915 1.00 67.69 184 PRO A C 1
ATOM 1477 O O . PRO A 1 184 ? 7.545 13.347 -9.639 1.00 67.69 184 PRO A O 1
ATOM 1480 N N . LEU A 1 185 ? 8.832 14.249 -8.023 1.00 70.81 185 LEU A N 1
ATOM 1481 C CA . LEU A 1 185 ? 9.512 13.003 -7.621 1.00 70.81 185 LEU A CA 1
ATOM 1482 C C . LEU A 1 185 ? 8.770 12.324 -6.458 1.00 70.81 185 LEU A C 1
ATOM 1484 O O . LEU A 1 185 ? 8.742 11.100 -6.341 1.00 70.81 185 LEU A O 1
ATOM 1488 N N . TYR A 1 186 ? 8.180 13.149 -5.597 1.00 74.81 186 TYR A N 1
ATOM 1489 C CA . TYR A 1 186 ? 7.400 12.734 -4.444 1.00 74.81 186 TYR A CA 1
ATOM 1490 C C . TYR A 1 186 ? 5.932 12.725 -4.801 1.00 74.81 186 TYR A C 1
ATOM 1492 O O . TYR A 1 186 ? 5.471 13.532 -5.599 1.00 74.81 186 TYR A O 1
ATOM 1500 N N . GLN A 1 187 ? 5.202 11.814 -4.186 1.00 76.81 187 GLN A N 1
ATOM 1501 C CA . GLN A 1 187 ? 3.767 11.798 -4.343 1.00 76.81 187 GLN A CA 1
ATOM 1502 C C . GLN A 1 187 ? 3.178 13.039 -3.676 1.00 76.81 187 GLN A C 1
ATOM 1504 O O . GLN A 1 187 ? 3.558 13.371 -2.550 1.00 76.81 187 GLN A O 1
ATOM 1509 N N . THR A 1 188 ? 2.250 13.711 -4.350 1.00 80.19 188 THR A N 1
ATOM 1510 C CA . THR A 1 188 ? 1.380 14.664 -3.663 1.00 80.19 188 THR A CA 1
ATOM 1511 C C . THR A 1 188 ? 0.497 13.872 -2.711 1.00 80.19 188 THR A C 1
ATOM 1513 O O . THR A 1 188 ? -0.035 12.825 -3.086 1.00 80.19 188 THR A O 1
ATOM 1516 N N . VAL A 1 189 ? 0.376 14.348 -1.475 1.00 83.31 189 VAL A N 1
ATOM 1517 C CA . VAL A 1 189 ? -0.434 13.693 -0.451 1.00 83.31 189 VAL A CA 1
ATOM 1518 C C . VAL A 1 189 ? -1.355 14.687 0.233 1.00 83.31 189 VAL A C 1
ATOM 1520 O O . VAL A 1 189 ? -0.990 15.849 0.414 1.00 83.31 189 VAL A O 1
ATOM 1523 N N . ASP A 1 190 ? -2.520 14.219 0.657 1.00 80.00 190 ASP A N 1
ATOM 1524 C CA . ASP A 1 190 ? -3.461 14.985 1.469 1.00 80.00 190 ASP A CA 1
ATOM 1525 C C . ASP A 1 190 ? -3.898 14.208 2.716 1.00 80.00 190 ASP A C 1
ATOM 1527 O O . ASP A 1 190 ? -3.477 13.077 2.945 1.00 80.00 190 ASP A O 1
ATOM 1531 N N . MET A 1 191 ? -4.708 14.844 3.561 1.00 84.00 191 MET A N 1
ATOM 1532 C CA . MET A 1 191 ? -5.313 14.231 4.742 1.00 84.00 191 MET A CA 1
ATOM 1533 C C . MET A 1 191 ? -6.756 14.703 4.867 1.00 84.00 191 MET A C 1
ATOM 1535 O O . MET A 1 191 ? -7.019 15.905 4.787 1.00 84.00 191 MET A O 1
ATOM 1539 N N . THR A 1 192 ? -7.675 13.792 5.187 1.00 85.56 192 THR A N 1
ATOM 1540 C CA . THR A 1 192 ? -9.059 14.156 5.516 1.00 85.56 192 THR A CA 1
ATOM 1541 C C . THR A 1 192 ? -9.078 15.115 6.702 1.00 85.56 192 THR A C 1
ATOM 1543 O O . THR A 1 192 ? -8.452 14.857 7.738 1.00 85.56 192 THR A O 1
ATOM 1546 N N . GLN A 1 193 ? -9.807 16.223 6.584 1.00 86.62 193 GLN A N 1
ATOM 1547 C CA . GLN A 1 193 ? -9.827 17.249 7.619 1.00 86.62 193 GLN A CA 1
ATOM 1548 C C . GLN A 1 193 ? -10.660 16.808 8.833 1.00 86.62 193 GLN A C 1
ATOM 1550 O O . GLN A 1 193 ? -11.863 17.038 8.908 1.00 86.62 193 GLN A O 1
ATOM 1555 N N . THR A 1 194 ? -10.000 16.236 9.839 1.00 88.75 194 THR A N 1
ATOM 1556 C CA . THR A 1 194 ? -10.625 15.824 11.106 1.00 88.75 194 THR A CA 1
ATOM 1557 C C . THR A 1 194 ? -9.881 16.357 12.317 1.00 88.75 194 THR A C 1
ATOM 1559 O O . THR A 1 194 ? -8.753 16.834 12.207 1.00 88.75 194 THR A O 1
ATOM 1562 N N . ASP A 1 195 ? -10.496 16.282 13.496 1.00 91.69 195 ASP A N 1
ATOM 1563 C CA . ASP A 1 195 ? -9.839 16.690 14.740 1.00 91.69 195 ASP A CA 1
ATOM 1564 C C . ASP A 1 195 ? -8.553 15.897 15.013 1.00 91.69 195 ASP A C 1
ATOM 1566 O O . ASP A 1 195 ? -7.547 16.504 15.390 1.00 91.69 195 ASP A O 1
ATOM 1570 N N . LEU A 1 196 ? -8.562 14.584 14.746 1.00 92.56 196 LEU A N 1
ATOM 1571 C CA . LEU A 1 196 ? -7.382 13.724 14.849 1.00 92.56 196 LEU A CA 1
ATOM 1572 C C . LEU A 1 196 ? -6.314 14.130 13.826 1.00 92.56 196 LEU A C 1
ATOM 1574 O O . LEU A 1 196 ? -5.190 14.437 14.218 1.00 92.56 196 LEU A O 1
ATOM 1578 N N . ASN A 1 197 ? -6.663 14.218 12.537 1.00 90.31 197 ASN A N 1
ATOM 1579 C CA . ASN A 1 197 ? -5.696 14.577 11.494 1.00 90.31 197 ASN A CA 1
ATOM 1580 C C . ASN A 1 197 ? -5.126 15.988 11.672 1.00 90.31 197 ASN A C 1
ATOM 1582 O O . ASN A 1 197 ? -3.951 16.196 11.394 1.00 90.31 197 ASN A O 1
ATOM 1586 N N . LYS A 1 198 ? -5.893 16.938 12.226 1.00 89.19 198 LYS A N 1
ATOM 1587 C CA . LYS A 1 198 ? -5.372 18.258 12.615 1.00 89.19 198 LYS A CA 1
ATOM 1588 C C . LYS A 1 198 ? -4.270 18.157 13.672 1.00 89.19 198 LYS A C 1
ATOM 1590 O O . LYS A 1 198 ? -3.303 18.905 13.585 1.00 89.19 198 LYS A O 1
ATOM 1595 N N . GLN A 1 199 ? -4.384 17.252 14.651 1.00 93.38 199 GLN A N 1
ATOM 1596 C CA . GLN A 1 199 ? -3.311 17.047 15.636 1.00 93.38 199 GLN A CA 1
ATOM 1597 C C . GLN A 1 199 ? -2.111 16.325 15.012 1.00 93.38 199 GLN A C 1
ATOM 1599 O O . GLN A 1 199 ? -0.975 16.741 15.217 1.00 93.38 199 GLN A O 1
ATOM 1604 N N . LEU A 1 200 ? -2.353 15.288 14.202 1.00 88.94 200 LEU A N 1
ATOM 1605 C CA . LEU A 1 200 ? -1.283 14.556 13.513 1.00 88.94 200 LEU A CA 1
ATOM 1606 C C . LEU A 1 200 ? -0.511 15.442 12.522 1.00 88.94 200 LEU A C 1
ATOM 1608 O O . LEU A 1 200 ? 0.698 15.275 12.364 1.00 88.94 200 LEU A O 1
ATOM 1612 N N . ALA A 1 201 ? -1.181 16.405 11.887 1.00 85.19 201 ALA A N 1
ATOM 1613 C CA . ALA A 1 201 ? -0.555 17.377 10.997 1.00 85.19 201 ALA A CA 1
ATOM 1614 C C . ALA A 1 201 ? 0.420 18.295 11.748 1.00 85.19 201 ALA A C 1
ATOM 1616 O O . ALA A 1 201 ? 1.536 18.482 11.273 1.00 85.19 201 ALA A O 1
ATOM 1617 N N . LYS A 1 202 ? 0.058 18.787 12.944 1.00 86.81 202 LYS A N 1
ATOM 1618 C CA . LYS A 1 202 ? 0.980 19.560 13.800 1.00 86.81 202 LYS A CA 1
ATOM 1619 C C . LYS A 1 202 ? 2.224 18.755 14.164 1.00 86.81 202 LYS A C 1
ATOM 1621 O O . LYS A 1 202 ? 3.334 19.266 14.071 1.00 86.81 202 LYS A O 1
ATOM 1626 N N . ILE A 1 203 ? 2.036 17.479 14.512 1.00 86.69 203 ILE A N 1
ATOM 1627 C CA . ILE A 1 203 ? 3.149 16.578 14.834 1.00 86.69 203 ILE A CA 1
ATOM 1628 C C . ILE A 1 203 ? 4.050 16.379 13.628 1.00 86.69 203 ILE A C 1
ATOM 1630 O O . ILE A 1 203 ? 5.259 16.552 13.724 1.00 86.69 203 ILE A O 1
ATOM 1634 N N . THR A 1 204 ? 3.451 16.070 12.480 1.00 82.06 204 THR A N 1
ATOM 1635 C CA . THR A 1 204 ? 4.181 15.910 11.221 1.00 82.06 204 THR A CA 1
ATOM 1636 C C . THR A 1 204 ? 4.975 17.173 10.895 1.00 82.06 204 THR A C 1
ATOM 1638 O O . THR A 1 204 ? 6.143 17.069 10.536 1.00 82.06 204 THR A O 1
ATOM 1641 N N . GLN A 1 205 ? 4.371 18.354 11.041 1.00 78.56 205 GLN A N 1
ATOM 1642 C CA . GLN A 1 205 ? 5.024 19.631 10.782 1.00 78.56 205 GLN A CA 1
ATOM 1643 C C . GLN A 1 205 ? 6.232 19.839 11.702 1.00 78.56 205 GLN A C 1
ATOM 1645 O O . GLN A 1 205 ? 7.328 20.071 11.206 1.00 78.56 205 GLN A O 1
ATOM 1650 N N . LYS A 1 206 ? 6.062 19.682 13.017 1.00 82.06 206 LYS A N 1
ATOM 1651 C CA . LYS A 1 206 ? 7.150 19.838 13.992 1.00 82.06 206 LYS A CA 1
ATOM 1652 C C . LYS A 1 206 ? 8.271 18.826 13.802 1.00 82.06 206 LYS A C 1
ATOM 1654 O O . LYS A 1 206 ? 9.427 19.219 13.753 1.00 82.06 206 LYS A O 1
ATOM 1659 N N . LEU A 1 207 ? 7.946 17.550 13.587 1.00 77.56 207 LEU A N 1
ATOM 1660 C CA . LEU A 1 207 ? 8.952 16.538 13.256 1.00 77.56 207 LEU A CA 1
ATOM 1661 C C . LEU A 1 207 ? 9.692 16.896 11.964 1.00 77.56 207 LEU A C 1
ATOM 1663 O O . LEU A 1 207 ? 10.901 16.721 11.882 1.00 77.56 207 LEU A O 1
ATOM 1667 N N . THR A 1 208 ? 8.990 17.435 10.967 1.00 70.38 208 THR A N 1
ATOM 1668 C CA . THR A 1 208 ? 9.621 17.898 9.725 1.00 70.38 208 THR A CA 1
ATOM 1669 C C . THR A 1 208 ? 10.550 19.087 9.980 1.00 70.38 208 THR A C 1
ATOM 1671 O O . THR A 1 208 ? 11.624 19.129 9.394 1.00 70.38 208 THR A O 1
ATOM 1674 N N . GLU A 1 209 ? 10.177 20.024 10.856 1.00 73.12 209 GLU A N 1
ATOM 1675 C CA . GLU A 1 209 ? 10.998 21.178 11.254 1.00 73.12 209 GLU A CA 1
ATOM 1676 C C . GLU A 1 209 ? 12.238 20.754 12.064 1.00 73.12 209 GLU A C 1
ATOM 1678 O O . GLU A 1 209 ? 13.350 21.183 11.767 1.00 73.12 209 GLU A O 1
ATOM 1683 N N . GLU A 1 210 ? 12.069 19.886 13.062 1.00 73.81 210 GLU A N 1
ATOM 1684 C CA . GLU A 1 210 ? 13.120 19.451 13.995 1.00 73.81 210 GLU A CA 1
ATOM 1685 C C . GLU A 1 210 ? 14.067 18.429 13.371 1.00 73.81 210 GLU A C 1
ATOM 1687 O O . GLU A 1 210 ? 15.284 18.476 13.538 1.00 73.81 210 GLU A O 1
ATOM 1692 N N . SER A 1 211 ? 13.493 17.489 12.630 1.00 63.47 211 SER A N 1
ATOM 1693 C CA . SER A 1 211 ? 14.196 16.382 12.002 1.00 63.47 211 SER A CA 1
ATOM 1694 C C . SER A 1 211 ? 14.298 16.593 10.499 1.00 63.47 211 SER A C 1
ATOM 1696 O O . SER A 1 211 ? 14.361 15.611 9.762 1.00 63.47 211 SER A O 1
ATOM 1698 N N . TYR A 1 212 ? 14.355 17.839 10.009 1.00 52.97 212 TYR A N 1
ATOM 1699 C CA . TYR A 1 212 ? 14.539 18.089 8.573 1.00 52.97 212 TYR A CA 1
ATOM 1700 C C . TYR A 1 212 ? 15.769 17.341 8.029 1.00 52.97 212 TYR A C 1
ATOM 1702 O O . TYR A 1 212 ? 15.752 16.841 6.907 1.00 52.97 212 TYR A O 1
ATOM 1710 N N . ASN A 1 213 ? 16.781 17.158 8.889 1.00 45.25 213 ASN A N 1
ATOM 1711 C CA . ASN A 1 213 ? 18.029 16.462 8.601 1.00 45.25 213 ASN A CA 1
ATOM 1712 C C . ASN A 1 213 ? 17.976 14.917 8.613 1.00 45.25 213 ASN A C 1
ATOM 1714 O O . ASN A 1 213 ? 18.924 14.259 8.187 1.00 45.25 213 ASN A O 1
ATOM 1718 N N . THR A 1 214 ? 16.912 14.298 9.123 1.00 48.06 214 THR A N 1
ATOM 1719 C CA . THR A 1 214 ? 16.842 12.833 9.334 1.00 48.06 214 THR A CA 1
ATOM 1720 C C . THR A 1 214 ? 15.514 12.208 8.918 1.00 48.06 214 THR A C 1
ATOM 1722 O O . THR A 1 214 ? 15.474 11.001 8.668 1.00 48.06 214 THR A O 1
ATOM 1725 N N . SER A 1 215 ? 14.465 13.020 8.797 1.00 45.06 215 SER A N 1
ATOM 1726 C CA . SER A 1 215 ? 13.156 12.651 8.263 1.00 45.06 215 SER A CA 1
ATOM 1727 C C . SER A 1 215 ? 13.268 12.272 6.789 1.00 45.06 215 SER A C 1
ATOM 1729 O O . SER A 1 215 ? 14.263 12.566 6.127 1.00 45.06 215 SER A O 1
ATOM 1731 N N . GLU A 1 216 ? 12.235 11.623 6.260 1.00 50.00 216 GLU A N 1
ATOM 1732 C CA . GLU A 1 216 ? 12.100 11.129 4.881 1.00 50.00 216 GLU A CA 1
ATOM 1733 C C . GLU A 1 216 ? 12.045 12.249 3.808 1.00 50.00 216 GLU A C 1
ATOM 1735 O O . GLU A 1 216 ? 11.311 12.167 2.824 1.00 50.00 216 GLU A O 1
ATOM 1740 N N . ILE A 1 217 ? 12.818 13.320 3.988 1.00 46.84 217 ILE A N 1
ATOM 1741 C CA . ILE A 1 217 ? 12.913 14.483 3.113 1.00 46.84 217 ILE A CA 1
ATOM 1742 C C . ILE A 1 217 ? 13.903 14.208 1.982 1.00 46.84 217 ILE A C 1
ATOM 1744 O O . ILE A 1 217 ? 14.879 13.461 2.105 1.00 46.84 217 ILE A O 1
ATOM 1748 N N . ALA A 1 218 ? 13.609 14.832 0.850 1.00 44.34 218 ALA A N 1
ATOM 1749 C CA . ALA A 1 218 ? 14.424 14.834 -0.341 1.00 44.34 218 ALA A CA 1
ATOM 1750 C C . ALA A 1 218 ? 15.848 15.327 -0.084 1.00 44.34 218 ALA A C 1
ATOM 1752 O O . ALA A 1 218 ? 16.084 16.457 0.355 1.00 44.34 218 ALA A O 1
ATOM 1753 N N . VAL A 1 219 ? 16.795 14.457 -0.412 1.00 40.03 219 VAL A N 1
ATOM 1754 C CA . VAL A 1 219 ? 18.214 14.789 -0.440 1.00 40.03 219 VAL A CA 1
ATOM 1755 C C . VAL A 1 219 ? 18.572 15.448 -1.769 1.00 40.03 219 VAL A C 1
ATOM 1757 O O . VAL A 1 219 ? 17.978 15.170 -2.817 1.00 40.03 219 VAL A O 1
ATOM 1760 N N . ASP A 1 220 ? 19.564 16.322 -1.730 1.00 43.41 220 ASP A N 1
ATOM 1761 C CA . ASP A 1 220 ? 20.348 16.684 -2.892 1.00 43.41 220 ASP A CA 1
ATOM 1762 C C . ASP A 1 220 ? 21.076 15.435 -3.418 1.00 43.41 220 ASP A C 1
ATOM 1764 O O . ASP A 1 220 ? 21.614 14.648 -2.647 1.00 43.41 220 ASP A O 1
ATOM 1768 N N . ILE A 1 221 ? 21.034 15.200 -4.725 1.00 39.34 221 ILE A N 1
ATOM 1769 C CA . ILE A 1 221 ? 21.486 13.931 -5.326 1.00 39.34 221 ILE A CA 1
ATOM 1770 C C . ILE A 1 221 ? 22.998 13.907 -5.474 1.00 39.34 221 ILE A C 1
ATOM 1772 O O . ILE A 1 221 ? 23.592 12.837 -5.430 1.00 39.34 221 ILE A O 1
ATOM 1776 N N . ASP A 1 222 ? 23.604 15.083 -5.632 1.00 38.47 222 ASP A N 1
ATOM 1777 C CA . ASP A 1 222 ? 25.039 15.218 -5.841 1.00 38.47 222 ASP A CA 1
ATOM 1778 C C . ASP A 1 222 ? 25.808 15.066 -4.528 1.00 38.47 222 ASP A C 1
ATOM 1780 O O . ASP A 1 222 ? 26.938 14.582 -4.514 1.00 38.47 222 ASP A O 1
ATOM 1784 N N . ARG A 1 223 ? 25.183 15.470 -3.416 1.00 39.94 223 ARG A N 1
ATOM 1785 C CA . ARG A 1 223 ? 25.819 15.527 -2.092 1.00 39.94 223 ARG A CA 1
ATOM 1786 C C . ARG A 1 223 ? 25.200 14.606 -1.045 1.00 39.94 223 ARG A C 1
ATOM 1788 O O . ARG A 1 223 ? 25.761 14.461 0.031 1.00 39.94 223 ARG A O 1
ATOM 1795 N N . LEU A 1 224 ? 24.035 14.014 -1.324 1.00 42.53 224 LEU A N 1
ATOM 1796 C CA . LEU A 1 224 ? 23.203 13.285 -0.350 1.00 42.53 224 LEU A CA 1
ATOM 1797 C C . LEU A 1 224 ? 22.835 14.113 0.902 1.00 42.53 224 LEU A C 1
ATOM 1799 O O . LEU A 1 224 ? 22.344 13.570 1.893 1.00 42.53 224 LEU A O 1
ATOM 1803 N N . GLU A 1 225 ? 23.013 15.432 0.831 1.00 41.09 225 GLU A N 1
ATOM 1804 C CA . GLU A 1 225 ? 22.695 16.404 1.874 1.00 41.09 225 GLU A CA 1
ATOM 1805 C C . GLU A 1 225 ? 21.216 16.801 1.821 1.00 41.09 225 GLU A C 1
ATOM 1807 O O . GLU A 1 225 ? 20.570 16.765 0.776 1.00 41.09 225 GLU A O 1
ATOM 1812 N N . ILE A 1 226 ? 20.649 17.203 2.952 1.00 42.00 226 ILE A N 1
ATOM 1813 C CA . ILE A 1 226 ? 19.237 17.578 3.059 1.00 42.00 226 ILE A CA 1
ATOM 1814 C C . ILE A 1 226 ? 18.960 18.881 2.313 1.00 42.00 226 ILE A C 1
ATOM 1816 O O . ILE A 1 226 ? 19.672 19.870 2.480 1.00 42.00 226 ILE A O 1
ATOM 1820 N N . LYS A 1 227 ? 17.884 18.906 1.513 1.00 46.56 227 LYS A N 1
ATOM 1821 C CA . LYS A 1 227 ? 17.502 20.085 0.732 1.00 46.56 227 LYS A CA 1
ATOM 1822 C C . LYS A 1 227 ? 16.204 20.710 1.256 1.00 46.56 227 LYS A C 1
ATOM 1824 O O . LYS A 1 227 ? 15.126 20.352 0.778 1.00 46.56 227 LYS A O 1
ATOM 1829 N N . PRO A 1 228 ? 16.276 21.697 2.168 1.00 40.31 228 PRO A N 1
ATOM 1830 C CA . PRO A 1 228 ? 15.092 22.292 2.799 1.00 40.31 228 PRO A CA 1
ATOM 1831 C C . PRO A 1 228 ? 14.116 22.956 1.807 1.00 40.31 228 PRO A C 1
ATOM 1833 O O . PRO A 1 228 ? 12.930 23.066 2.090 1.00 40.31 228 PRO A O 1
ATOM 1836 N N . ASN A 1 229 ? 14.574 23.310 0.599 1.00 42.44 229 ASN A N 1
ATOM 1837 C CA . ASN A 1 229 ? 13.763 23.976 -0.432 1.00 42.44 229 ASN A CA 1
ATOM 1838 C C . ASN A 1 229 ? 13.322 23.041 -1.578 1.00 42.44 229 ASN A C 1
ATOM 1840 O O . ASN A 1 229 ? 12.953 23.518 -2.655 1.00 42.44 229 ASN A O 1
ATOM 1844 N N . PHE A 1 230 ? 13.405 21.715 -1.406 1.00 39.72 230 PHE A N 1
ATOM 1845 C CA . PHE A 1 230 ? 13.166 20.751 -2.491 1.00 39.72 230 PHE A CA 1
ATOM 1846 C C . PHE A 1 230 ? 11.779 20.889 -3.143 1.00 39.72 230 PHE A C 1
ATOM 1848 O O . PHE A 1 230 ? 11.669 20.783 -4.362 1.00 39.72 230 PHE A O 1
ATOM 1855 N N . TYR A 1 231 ? 10.749 21.201 -2.355 1.00 32.53 231 TYR A N 1
ATOM 1856 C CA . TYR A 1 231 ? 9.364 21.322 -2.824 1.00 32.53 231 TYR A CA 1
ATOM 1857 C C . TYR A 1 231 ? 9.020 22.673 -3.481 1.00 32.53 231 TYR A C 1
ATOM 1859 O O . TYR A 1 231 ? 7.900 22.842 -3.948 1.00 32.53 231 TYR A O 1
ATOM 1867 N N . ILE A 1 232 ? 9.949 23.641 -3.532 1.00 32.62 232 ILE A N 1
ATOM 1868 C CA . ILE A 1 232 ? 9.632 25.033 -3.923 1.00 32.62 232 ILE A CA 1
ATOM 1869 C C . ILE A 1 232 ? 10.385 25.486 -5.190 1.00 32.62 232 ILE A C 1
ATOM 1871 O O . ILE A 1 232 ? 9.962 26.417 -5.873 1.00 32.62 232 ILE A O 1
ATOM 1875 N N . VAL A 1 233 ? 11.481 24.827 -5.585 1.00 35.47 233 VAL A N 1
ATOM 1876 C CA . VAL A 1 233 ? 12.323 25.331 -6.689 1.00 35.47 233 VAL A CA 1
ATOM 1877 C C . VAL A 1 233 ? 11.952 24.694 -8.024 1.00 35.47 233 VAL A C 1
ATOM 1879 O O . VAL A 1 233 ? 12.589 23.759 -8.515 1.00 35.47 233 VAL A O 1
ATOM 1882 N N . GLY A 1 234 ? 10.924 25.258 -8.649 1.00 34.09 234 GLY A N 1
ATOM 1883 C CA . GLY A 1 234 ? 10.581 24.956 -10.022 1.00 34.09 234 GLY A CA 1
ATOM 1884 C C . GLY A 1 234 ? 11.430 25.731 -11.023 1.00 34.09 234 GLY A C 1
ATOM 1885 O O . GLY A 1 234 ? 11.002 26.792 -11.440 1.00 34.09 234 GLY A O 1
ATOM 1886 N N . ASN A 1 235 ? 12.591 25.186 -11.406 1.00 30.86 235 ASN A N 1
ATOM 1887 C CA . ASN A 1 235 ? 13.285 25.354 -12.702 1.00 30.86 235 ASN A CA 1
ATOM 1888 C C . ASN A 1 235 ? 14.740 24.887 -12.548 1.00 30.86 235 ASN A C 1
ATOM 1890 O O . ASN A 1 235 ? 15.611 25.669 -12.176 1.00 30.86 235 ASN A O 1
ATOM 1894 N N . ARG A 1 236 ? 15.032 23.609 -12.818 1.00 34.53 236 ARG A N 1
ATOM 1895 C CA . ARG A 1 236 ? 16.420 23.133 -12.934 1.00 34.53 236 ARG A CA 1
ATOM 1896 C C . ARG A 1 236 ? 16.563 22.183 -14.119 1.00 34.53 236 ARG A C 1
ATOM 1898 O O . ARG A 1 236 ? 15.861 21.180 -14.183 1.00 34.53 236 ARG A O 1
ATOM 1905 N N . LYS A 1 237 ? 17.511 22.487 -15.011 1.00 29.33 237 LYS A N 1
ATOM 1906 C CA . LYS A 1 237 ? 18.232 21.473 -15.794 1.00 29.33 237 LYS A CA 1
ATOM 1907 C C . LYS A 1 237 ? 19.184 20.767 -14.825 1.00 29.33 237 LYS A C 1
ATOM 1909 O O . LYS A 1 237 ? 19.851 21.451 -14.050 1.00 29.33 237 LYS A O 1
ATOM 1914 N N . ARG A 1 238 ? 19.211 19.432 -14.814 1.00 32.84 238 ARG A N 1
ATOM 1915 C CA . ARG A 1 238 ? 20.138 18.659 -13.975 1.00 32.84 238 ARG A CA 1
ATOM 1916 C C . ARG A 1 238 ? 21.368 18.250 -14.768 1.00 32.84 238 ARG A C 1
ATOM 1918 O O . ARG A 1 238 ? 21.255 17.710 -15.861 1.00 32.84 238 ARG A O 1
ATOM 1925 N N . SER A 1 239 ? 22.518 18.465 -14.158 1.00 29.67 239 SER A N 1
ATOM 1926 C CA . SER A 1 239 ? 23.790 17.845 -14.502 1.00 29.67 239 SER A CA 1
ATOM 1927 C C . SER A 1 239 ? 24.424 17.458 -13.174 1.00 29.67 239 SER A C 1
ATOM 1929 O O . SER A 1 239 ? 24.644 18.343 -12.350 1.00 29.67 239 SER A O 1
ATOM 1931 N N . THR A 1 240 ? 24.631 16.162 -12.950 1.00 30.23 240 THR A N 1
ATOM 1932 C CA . THR A 1 240 ? 25.226 15.634 -11.720 1.00 30.23 240 THR A CA 1
ATOM 1933 C C . THR A 1 240 ? 26.724 15.930 -11.691 1.00 30.23 240 THR A C 1
ATOM 1935 O O . THR A 1 240 ? 27.442 15.553 -12.620 1.00 30.23 240 THR A O 1
ATOM 1938 N N . PHE A 1 241 ? 27.196 16.602 -10.643 1.00 29.98 241 PHE A N 1
ATOM 1939 C CA . PHE A 1 241 ? 28.616 16.873 -10.397 1.00 29.98 241 PHE A CA 1
ATOM 1940 C C . PHE A 1 241 ? 28.926 16.641 -8.916 1.00 29.98 241 PHE A C 1
ATOM 1942 O O . PHE A 1 241 ? 28.363 17.300 -8.049 1.00 29.98 241 PHE A O 1
ATOM 1949 N N . SER A 1 242 ? 29.864 15.736 -8.635 1.00 30.70 242 SER A N 1
ATOM 1950 C CA . SER A 1 242 ? 30.414 15.504 -7.296 1.00 30.70 242 SER A CA 1
ATOM 1951 C C . SER A 1 242 ? 31.692 16.333 -7.125 1.00 30.70 242 SER A C 1
ATOM 1953 O O . SER A 1 242 ? 32.685 16.112 -7.822 1.00 30.70 242 SER A O 1
ATOM 1955 N N . GLU A 1 243 ? 31.689 17.298 -6.203 1.00 30.94 243 GLU A N 1
ATOM 1956 C CA . GLU A 1 243 ? 32.922 17.957 -5.759 1.00 30.94 243 GLU A CA 1
ATOM 1957 C C . GLU A 1 243 ? 33.709 16.997 -4.860 1.00 30.94 243 GLU A C 1
ATOM 1959 O O . GLU A 1 243 ? 33.307 16.704 -3.739 1.00 30.94 243 GLU A O 1
ATOM 1964 N N . GLY A 1 244 ? 34.832 16.493 -5.373 1.00 38.31 244 GLY A N 1
ATOM 1965 C CA . GLY A 1 244 ? 35.745 15.598 -4.651 1.00 38.31 244 GLY A CA 1
ATOM 1966 C C . GLY A 1 244 ? 36.172 14.374 -5.459 1.00 38.31 244 GLY A C 1
ATOM 1967 O O . GLY A 1 244 ? 37.251 13.833 -5.226 1.00 38.31 244 GLY A O 1
ATOM 1968 N N . MET A 1 245 ? 35.396 13.982 -6.472 1.00 37.97 245 MET A N 1
ATOM 1969 C CA . MET A 1 245 ? 35.759 12.902 -7.386 1.00 37.97 245 MET A CA 1
ATOM 1970 C C . MET A 1 245 ? 36.138 13.475 -8.752 1.00 37.97 245 MET A C 1
ATOM 1972 O O . MET A 1 245 ? 35.303 14.002 -9.476 1.00 37.97 245 MET A O 1
ATOM 1976 N N . LYS A 1 246 ? 37.410 13.330 -9.146 1.00 34.12 246 LYS A N 1
ATOM 1977 C CA . LYS A 1 246 ? 37.939 13.712 -10.475 1.00 34.12 246 LYS A CA 1
ATOM 1978 C C . LYS A 1 246 ? 37.308 12.954 -11.663 1.00 34.12 246 LYS A C 1
ATOM 1980 O O . LYS A 1 246 ? 37.779 13.114 -12.784 1.00 34.12 246 LYS A O 1
ATOM 1985 N N . ASN A 1 247 ? 36.266 12.152 -11.439 1.00 36.81 247 ASN A N 1
ATOM 1986 C CA . ASN A 1 247 ? 35.639 11.312 -12.449 1.00 36.81 247 ASN A CA 1
ATOM 1987 C C . ASN A 1 247 ? 34.153 11.656 -12.572 1.00 36.81 247 ASN A C 1
ATOM 1989 O O . ASN A 1 247 ? 33.336 11.353 -11.706 1.00 36.81 247 ASN A O 1
ATOM 1993 N N . ASN A 1 248 ? 33.811 12.283 -13.687 1.00 33.16 248 ASN A N 1
ATOM 1994 C CA . ASN A 1 248 ? 32.460 12.638 -14.077 1.00 33.16 248 ASN A CA 1
ATOM 1995 C C . ASN A 1 248 ? 31.751 11.335 -14.487 1.00 33.16 248 ASN A C 1
ATOM 1997 O O . ASN A 1 248 ? 32.003 10.817 -15.578 1.00 33.16 248 ASN A O 1
ATOM 2001 N N . ILE A 1 249 ? 30.872 10.778 -13.648 1.00 35.12 249 ILE A N 1
ATOM 2002 C CA . ILE A 1 249 ? 30.032 9.653 -14.079 1.00 35.12 249 ILE A CA 1
ATOM 2003 C C . ILE A 1 249 ? 28.912 10.227 -14.943 1.00 35.12 249 ILE A C 1
ATOM 2005 O O . ILE A 1 249 ? 27.903 10.733 -14.458 1.00 35.12 249 ILE A O 1
ATOM 2009 N N . THR A 1 250 ? 29.105 10.161 -16.257 1.00 35.22 250 THR A N 1
ATOM 2010 C CA . THR A 1 250 ? 28.018 10.377 -17.210 1.00 35.22 250 THR A CA 1
ATOM 2011 C C . THR A 1 250 ? 27.246 9.069 -17.305 1.00 35.22 250 THR A C 1
ATOM 2013 O O . THR A 1 250 ? 27.593 8.200 -18.106 1.00 35.22 250 THR A O 1
ATOM 2016 N N . VAL A 1 251 ? 26.223 8.894 -16.465 1.00 36.28 251 VAL A N 1
ATOM 2017 C CA . VAL A 1 251 ? 25.271 7.796 -16.655 1.00 36.28 251 VAL A CA 1
ATOM 2018 C C . VAL A 1 251 ? 24.573 8.068 -17.984 1.00 36.28 251 VAL A C 1
ATOM 2020 O O . VAL A 1 251 ? 23.829 9.041 -18.117 1.00 36.28 251 VAL A O 1
ATOM 2023 N N . LYS A 1 252 ? 24.864 7.255 -19.008 1.00 42.91 252 LYS A N 1
ATOM 2024 C CA . LYS A 1 252 ? 24.063 7.262 -20.234 1.00 42.91 252 LYS A CA 1
ATOM 2025 C C . LYS A 1 252 ? 22.632 6.976 -19.807 1.00 42.91 252 LYS A C 1
ATOM 2027 O O . LYS A 1 252 ? 22.385 5.932 -19.213 1.00 42.91 252 LYS A O 1
ATOM 2032 N N . LEU A 1 253 ? 21.750 7.932 -20.091 1.00 49.41 253 LEU A N 1
ATOM 2033 C CA . LEU A 1 253 ? 20.311 7.833 -19.889 1.00 49.41 253 LEU A CA 1
ATOM 2034 C C . LEU A 1 253 ? 19.866 6.441 -20.325 1.00 49.41 253 LEU A C 1
ATOM 2036 O O . LEU A 1 253 ? 19.986 6.096 -21.501 1.00 49.41 253 LEU A O 1
ATOM 2040 N N . THR A 1 254 ? 19.447 5.629 -19.364 1.00 57.38 254 THR A N 1
ATOM 2041 C CA . THR A 1 254 ? 18.851 4.330 -19.639 1.00 57.38 254 THR A CA 1
ATOM 2042 C C . THR A 1 254 ? 17.638 4.583 -20.524 1.00 57.38 254 THR A C 1
ATOM 2044 O O . THR A 1 254 ? 16.755 5.379 -20.194 1.00 57.38 254 THR A O 1
ATOM 2047 N N . ASN A 1 255 ? 17.636 3.985 -21.712 1.00 67.06 255 ASN A N 1
ATOM 2048 C CA . ASN A 1 255 ? 16.459 4.013 -22.563 1.00 67.06 255 ASN A CA 1
ATOM 2049 C C . ASN A 1 255 ? 15.370 3.204 -21.834 1.00 67.06 255 ASN A C 1
ATOM 2051 O O . ASN A 1 255 ? 15.681 2.102 -21.376 1.00 67.06 255 ASN A O 1
ATOM 2055 N N . PRO A 1 256 ? 14.122 3.694 -21.711 1.00 71.19 256 PRO A N 1
ATOM 2056 C CA . PRO A 1 256 ? 13.029 2.918 -21.124 1.00 71.19 256 PRO A CA 1
ATOM 2057 C C . PRO A 1 256 ? 12.898 1.490 -21.680 1.00 71.19 256 PRO A C 1
ATOM 2059 O O . PRO A 1 256 ? 12.536 0.569 -20.952 1.00 71.19 256 PRO A O 1
ATOM 2062 N N . GLN A 1 257 ? 13.274 1.277 -22.946 1.00 74.06 257 GLN A N 1
ATOM 2063 C CA . GLN A 1 257 ? 13.283 -0.035 -23.611 1.00 74.06 257 GLN A CA 1
ATOM 2064 C C . GLN A 1 257 ? 14.282 -1.041 -23.000 1.00 74.06 257 GLN A C 1
ATOM 2066 O O . GLN A 1 257 ? 14.122 -2.258 -23.143 1.00 74.06 257 GLN A O 1
ATOM 2071 N N . ASP A 1 258 ? 15.302 -0.542 -22.302 1.00 75.56 258 ASP A N 1
ATOM 2072 C CA . ASP A 1 258 ? 16.363 -1.328 -21.675 1.00 75.56 258 ASP A CA 1
ATOM 2073 C C . ASP A 1 258 ? 16.065 -1.640 -20.200 1.00 75.56 258 ASP A C 1
ATOM 2075 O O . ASP A 1 258 ? 16.892 -2.261 -19.531 1.00 75.56 258 ASP A O 1
ATOM 2079 N N . ILE A 1 259 ? 14.902 -1.239 -19.673 1.00 80.94 259 ILE A N 1
ATOM 2080 C CA . ILE A 1 259 ? 14.509 -1.486 -18.281 1.00 80.94 259 ILE A CA 1
ATOM 2081 C C . ILE A 1 259 ? 13.199 -2.260 -18.232 1.00 80.94 259 ILE A C 1
ATOM 2083 O O . ILE A 1 259 ? 12.182 -1.812 -18.758 1.00 80.94 259 ILE A O 1
ATOM 2087 N N . LEU A 1 260 ? 13.223 -3.408 -17.555 1.00 87.69 260 LEU A N 1
ATOM 2088 C CA . LEU A 1 260 ? 12.042 -4.216 -17.265 1.00 87.69 260 LEU A CA 1
ATOM 2089 C C . LEU A 1 260 ? 11.830 -4.306 -15.761 1.00 87.69 260 LEU A C 1
ATOM 2091 O O . LEU A 1 260 ? 12.719 -4.729 -15.024 1.00 87.69 260 LEU A O 1
ATOM 2095 N N . ILE A 1 261 ? 10.624 -3.966 -15.327 1.00 92.19 261 ILE A N 1
ATOM 2096 C CA . ILE A 1 261 ? 10.166 -4.115 -13.952 1.00 92.19 261 ILE A CA 1
ATOM 2097 C C . ILE A 1 261 ? 9.226 -5.313 -13.890 1.00 92.19 261 ILE A C 1
ATOM 2099 O O . ILE A 1 261 ? 8.215 -5.326 -14.584 1.00 92.19 261 ILE A O 1
ATOM 2103 N N . ILE A 1 262 ? 9.534 -6.305 -13.061 1.00 93.00 262 ILE A N 1
ATOM 2104 C CA . ILE A 1 262 ? 8.677 -7.472 -12.833 1.00 93.00 262 ILE A CA 1
ATOM 2105 C C . ILE A 1 262 ? 7.906 -7.263 -11.529 1.00 93.00 262 IL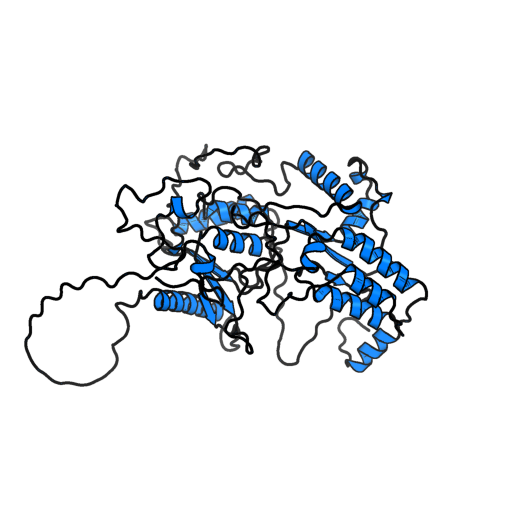E A C 1
ATOM 2107 O O . ILE A 1 262 ? 8.507 -6.965 -10.501 1.00 93.00 262 ILE A O 1
ATOM 2111 N N . THR A 1 263 ? 6.587 -7.441 -11.555 1.00 92.56 263 THR A N 1
ATOM 2112 C CA . THR A 1 263 ? 5.708 -7.329 -10.379 1.00 92.56 263 THR A CA 1
ATOM 2113 C C . THR A 1 263 ? 4.617 -8.401 -10.413 1.00 92.56 263 THR A C 1
ATOM 2115 O O . THR A 1 263 ? 4.252 -8.887 -11.484 1.00 92.56 263 THR A O 1
ATOM 2118 N N . ASP A 1 264 ? 4.101 -8.776 -9.248 1.00 88.06 264 ASP A N 1
ATOM 2119 C CA . ASP A 1 264 ? 3.110 -9.838 -9.037 1.00 88.06 264 ASP A CA 1
ATOM 2120 C C . ASP A 1 264 ? 1.880 -9.354 -8.262 1.00 88.06 264 ASP A C 1
ATOM 2122 O O . ASP A 1 264 ? 1.263 -10.153 -7.581 1.00 88.06 264 ASP A O 1
ATOM 2126 N N . ASP A 1 265 ? 1.558 -8.059 -8.345 1.00 82.69 265 ASP A N 1
ATOM 2127 C CA . ASP A 1 265 ? 0.505 -7.357 -7.590 1.00 82.69 265 ASP A CA 1
ATOM 2128 C C . ASP A 1 265 ? 0.762 -7.172 -6.083 1.00 82.69 265 ASP A C 1
ATOM 2130 O O . ASP A 1 265 ? 0.262 -6.205 -5.509 1.00 82.69 265 ASP A O 1
ATOM 2134 N N . ALA A 1 266 ? 1.640 -7.972 -5.467 1.00 85.19 266 ALA A N 1
ATOM 2135 C CA . ALA A 1 266 ? 2.006 -7.868 -4.050 1.00 85.19 266 ALA A CA 1
ATOM 2136 C C . ALA A 1 266 ? 2.958 -6.699 -3.729 1.00 85.19 266 ALA A C 1
ATOM 2138 O O . ALA A 1 266 ? 3.247 -6.430 -2.559 1.00 85.19 266 ALA A O 1
ATOM 2139 N N . CYS A 1 267 ? 3.449 -5.999 -4.756 1.00 86.12 267 CYS A N 1
ATOM 2140 C CA . CYS A 1 267 ? 4.268 -4.803 -4.610 1.00 86.12 267 CYS A CA 1
ATOM 2141 C C . CYS A 1 267 ? 3.468 -3.702 -3.896 1.00 86.12 267 CYS A C 1
ATOM 2143 O O . CYS A 1 267 ? 2.514 -3.161 -4.455 1.00 86.12 267 CYS A O 1
ATOM 2145 N N . ALA A 1 268 ? 3.847 -3.374 -2.658 1.00 86.56 268 ALA A N 1
ATOM 2146 C CA . ALA A 1 268 ? 3.086 -2.479 -1.784 1.00 86.56 268 ALA A CA 1
ATOM 2147 C C . ALA A 1 268 ? 3.924 -1.312 -1.241 1.00 86.56 268 ALA A C 1
ATOM 2149 O O . ALA A 1 268 ? 5.151 -1.291 -1.356 1.00 86.56 268 ALA A O 1
ATOM 2150 N N . SER A 1 269 ? 3.289 -0.301 -0.645 1.00 86.81 269 SER A N 1
ATOM 2151 C CA . SER A 1 269 ? 3.998 0.846 -0.060 1.00 86.81 269 SER A CA 1
ATOM 2152 C C . SER A 1 269 ? 4.846 1.613 -1.084 1.00 86.81 269 SER A C 1
ATOM 2154 O O . SER A 1 269 ? 4.441 1.825 -2.228 1.00 86.81 269 SER A O 1
ATOM 2156 N N . ILE A 1 270 ? 6.066 2.003 -0.697 1.00 86.56 270 ILE A N 1
ATOM 2157 C CA . ILE A 1 270 ? 7.071 2.567 -1.589 1.00 86.56 270 ILE A CA 1
ATOM 2158 C C . ILE A 1 270 ? 7.356 1.698 -2.822 1.00 86.56 270 ILE A C 1
ATOM 2160 O O . ILE A 1 270 ? 7.665 2.270 -3.862 1.00 86.56 270 ILE A O 1
ATOM 2164 N N . CYS A 1 271 ? 7.219 0.365 -2.756 1.00 90.12 271 CYS A N 1
ATOM 2165 C CA . CYS A 1 271 ? 7.335 -0.478 -3.948 1.00 90.12 271 CYS A CA 1
ATOM 2166 C C . CYS A 1 271 ? 6.247 -0.090 -4.952 1.00 90.12 271 CYS A C 1
ATOM 2168 O O . CYS A 1 271 ? 6.559 0.261 -6.091 1.00 90.12 271 CYS A O 1
ATOM 2170 N N . SER A 1 272 ? 4.983 -0.061 -4.508 1.00 91.81 272 SER A N 1
ATOM 2171 C CA . SER A 1 272 ? 3.855 0.346 -5.353 1.00 91.81 272 SER A CA 1
ATOM 2172 C C . SER A 1 272 ? 4.043 1.765 -5.883 1.00 91.81 272 SER A C 1
ATOM 2174 O O . SER A 1 272 ? 3.935 2.020 -7.081 1.00 91.81 272 SER A O 1
ATOM 2176 N N . GLN A 1 273 ? 4.423 2.699 -5.008 1.00 91.25 273 GLN A N 1
ATOM 2177 C CA . GLN A 1 273 ? 4.692 4.077 -5.410 1.00 91.25 273 GLN A CA 1
ATOM 2178 C C . GLN A 1 273 ? 5.831 4.186 -6.436 1.00 91.25 273 GLN A C 1
ATOM 2180 O O . GLN A 1 273 ? 5.819 5.110 -7.245 1.00 91.25 273 GLN A O 1
ATOM 2185 N N . PHE A 1 274 ? 6.831 3.303 -6.388 1.00 90.69 274 PHE A N 1
ATOM 2186 C CA . PHE A 1 274 ? 7.949 3.262 -7.328 1.00 90.69 274 PHE A CA 1
ATOM 2187 C C . PHE A 1 274 ? 7.505 2.720 -8.689 1.00 90.69 274 PHE A C 1
ATOM 2189 O O . PHE A 1 274 ? 7.705 3.387 -9.704 1.00 90.69 274 PHE A O 1
ATOM 2196 N N . VAL A 1 275 ? 6.846 1.558 -8.718 1.00 92.94 275 VAL A N 1
ATOM 2197 C CA . VAL A 1 275 ? 6.405 0.934 -9.974 1.00 92.94 275 VAL A CA 1
ATOM 2198 C C . VAL A 1 275 ? 5.290 1.733 -10.655 1.00 92.94 275 VAL A C 1
ATOM 2200 O O . VAL A 1 275 ? 5.335 1.906 -11.872 1.00 92.94 275 VAL A O 1
ATOM 2203 N N . LYS A 1 276 ? 4.348 2.320 -9.900 1.00 93.62 276 LYS A N 1
ATOM 2204 C CA . LYS A 1 276 ? 3.320 3.212 -10.466 1.00 93.62 276 LYS A CA 1
ATOM 2205 C C . LYS A 1 276 ? 3.937 4.484 -11.049 1.00 93.62 276 LYS A C 1
ATOM 2207 O O . LYS A 1 276 ? 3.543 4.893 -12.133 1.00 93.62 276 LYS A O 1
ATOM 2212 N N . HIS A 1 277 ? 4.967 5.050 -10.414 1.00 91.69 277 HIS A N 1
ATOM 2213 C CA . HIS A 1 277 ? 5.696 6.198 -10.970 1.00 91.69 277 HIS A CA 1
ATOM 2214 C C . HIS A 1 277 ? 6.387 5.845 -12.295 1.00 91.69 277 HIS A C 1
ATOM 2216 O O . HIS A 1 277 ? 6.281 6.600 -13.260 1.00 91.69 277 HIS A O 1
ATOM 2222 N N . ILE A 1 278 ? 7.053 4.686 -12.367 1.00 90.00 278 ILE A N 1
ATOM 2223 C CA . ILE A 1 278 ? 7.654 4.192 -13.616 1.00 90.00 278 ILE A CA 1
ATOM 2224 C C . ILE A 1 278 ? 6.598 4.053 -14.711 1.00 90.00 278 ILE A C 1
ATOM 2226 O O . ILE A 1 278 ? 6.847 4.486 -15.834 1.00 90.00 278 ILE A O 1
ATOM 2230 N N . GLY A 1 279 ? 5.433 3.491 -14.379 1.00 90.31 279 GLY A N 1
ATOM 2231 C CA . GLY A 1 279 ? 4.346 3.270 -15.330 1.00 90.31 279 GLY A CA 1
ATOM 2232 C C . GLY A 1 279 ? 3.733 4.568 -15.846 1.00 90.31 279 GLY A C 1
ATOM 2233 O O . GLY A 1 279 ? 3.600 4.739 -17.051 1.00 90.31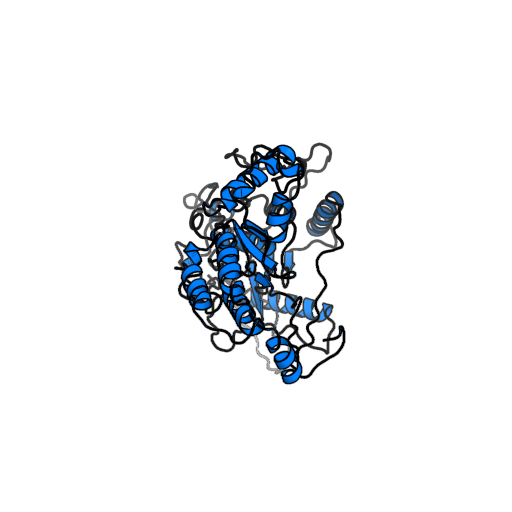 279 GLY A O 1
ATOM 2234 N N . GLU A 1 280 ? 3.414 5.506 -14.953 1.00 87.75 280 GLU A N 1
ATOM 2235 C CA . GLU A 1 280 ? 2.807 6.794 -15.318 1.00 87.75 280 GLU A CA 1
ATOM 2236 C C . GLU A 1 280 ? 3.735 7.681 -16.144 1.00 87.75 280 GLU A C 1
ATOM 2238 O O . GLU A 1 280 ? 3.277 8.411 -17.019 1.00 87.75 280 GLU A O 1
ATOM 2243 N N . LYS A 1 281 ? 5.044 7.624 -15.874 1.00 84.25 281 LYS A N 1
ATOM 2244 C CA . LYS A 1 281 ? 6.046 8.421 -16.593 1.00 84.25 281 LYS A CA 1
ATOM 2245 C C . LYS A 1 281 ? 6.770 7.656 -17.694 1.00 84.25 281 LYS A C 1
ATOM 2247 O O . LYS A 1 281 ? 7.709 8.203 -18.268 1.00 84.25 281 LYS A O 1
ATOM 2252 N N . HIS A 1 282 ? 6.354 6.424 -17.986 1.00 84.19 282 HIS A N 1
ATOM 2253 C CA . HIS A 1 282 ? 6.928 5.595 -19.047 1.00 84.19 282 HIS A CA 1
ATOM 2254 C C . HIS A 1 282 ? 8.458 5.449 -18.962 1.00 84.19 282 HIS A C 1
ATOM 2256 O O . HIS A 1 282 ? 9.176 5.529 -19.959 1.00 84.19 282 HIS A O 1
ATOM 2262 N N . LEU A 1 283 ? 8.976 5.260 -17.746 1.00 82.69 283 LEU A N 1
ATOM 2263 C CA . LEU A 1 283 ? 10.422 5.209 -17.494 1.00 82.69 283 LEU A CA 1
ATOM 2264 C C . LEU A 1 283 ? 11.028 3.838 -17.815 1.00 82.69 283 LEU A C 1
ATOM 2266 O O . LEU A 1 283 ? 12.234 3.721 -17.989 1.00 82.69 283 LEU A O 1
ATOM 2270 N N . GLY A 1 284 ? 10.202 2.801 -17.894 1.00 85.69 284 GLY A N 1
ATOM 2271 C CA . GLY A 1 284 ? 10.600 1.432 -18.187 1.00 85.69 284 GLY A CA 1
ATOM 2272 C C . GLY A 1 284 ? 9.375 0.573 -18.471 1.00 85.69 284 GLY A C 1
ATOM 2273 O O . GLY A 1 284 ? 8.247 0.986 -18.200 1.00 85.69 284 GLY A O 1
ATOM 2274 N N . ARG A 1 285 ? 9.601 -0.623 -19.008 1.00 90.31 285 ARG A N 1
ATOM 2275 C CA . ARG A 1 285 ? 8.541 -1.595 -19.293 1.00 90.31 285 ARG A CA 1
ATOM 2276 C C . ARG A 1 285 ? 8.129 -2.307 -18.012 1.00 90.31 285 ARG A C 1
ATOM 2278 O O . ARG A 1 285 ? 8.988 -2.819 -17.297 1.00 90.31 285 ARG A O 1
ATOM 2285 N N . ILE A 1 286 ? 6.834 -2.399 -17.734 1.00 94.88 286 ILE A N 1
ATOM 2286 C CA . ILE A 1 286 ? 6.318 -3.142 -16.580 1.00 94.88 286 ILE A CA 1
ATOM 2287 C C . ILE A 1 286 ? 5.713 -4.469 -17.031 1.00 94.88 286 ILE A C 1
ATOM 2289 O O . ILE A 1 286 ? 4.836 -4.517 -17.893 1.00 94.88 286 ILE A O 1
ATOM 2293 N N . VAL A 1 287 ? 6.148 -5.548 -16.391 1.00 95.06 287 VAL A N 1
ATOM 2294 C CA . VAL A 1 287 ? 5.708 -6.917 -16.632 1.00 95.06 287 VAL A CA 1
ATOM 2295 C C . VAL A 1 287 ? 4.934 -7.412 -15.420 1.00 95.06 287 VAL A C 1
ATOM 2297 O O . VAL A 1 287 ? 5.482 -7.531 -14.325 1.00 95.06 287 VAL A O 1
ATOM 2300 N N . GLY A 1 288 ? 3.654 -7.711 -15.627 1.00 93.56 288 GLY A N 1
ATOM 2301 C CA . GLY A 1 288 ? 2.829 -8.376 -14.624 1.00 93.56 288 GLY A CA 1
ATOM 2302 C C . GLY A 1 288 ? 3.004 -9.885 -14.722 1.00 93.56 288 GLY A C 1
ATOM 2303 O O . GLY A 1 288 ? 2.799 -10.454 -15.797 1.00 93.56 288 GLY A O 1
ATOM 2304 N N . VAL A 1 289 ? 3.366 -10.540 -13.625 1.00 91.50 289 VAL A N 1
ATOM 2305 C CA . VAL A 1 289 ? 3.482 -11.999 -13.572 1.00 91.50 289 VAL A CA 1
ATOM 2306 C C . VAL A 1 289 ? 2.481 -12.586 -12.595 1.00 91.50 289 VAL A C 1
ATOM 2308 O O . VAL A 1 289 ? 2.152 -11.980 -11.581 1.00 91.50 289 VAL A O 1
ATOM 2311 N N . GLY A 1 290 ? 2.008 -13.786 -12.892 1.00 84.81 290 GLY A N 1
ATOM 2312 C CA . GLY A 1 290 ? 1.105 -14.510 -12.010 1.00 84.81 290 GLY A CA 1
ATOM 2313 C C . GLY A 1 290 ? 0.290 -15.542 -12.765 1.00 84.81 290 GLY A C 1
ATOM 2314 O O . GLY A 1 290 ? 0.424 -15.700 -13.980 1.00 84.81 290 GLY A O 1
ATOM 2315 N N . ALA A 1 291 ? -0.569 -16.250 -12.042 1.00 75.19 291 ALA A N 1
ATOM 2316 C CA . ALA A 1 291 ? -1.526 -17.150 -12.664 1.00 75.19 291 ALA A CA 1
ATOM 2317 C C . ALA A 1 291 ? -2.635 -16.345 -13.370 1.00 75.19 291 ALA A C 1
ATOM 2319 O O . ALA A 1 291 ? -3.069 -15.312 -12.848 1.00 75.19 291 ALA A O 1
ATOM 2320 N N . PRO A 1 292 ? -3.144 -16.807 -14.527 1.00 69.25 292 PRO A N 1
ATOM 2321 C CA . PRO A 1 292 ? -4.329 -16.210 -15.121 1.00 69.25 292 PRO A CA 1
ATOM 2322 C C . PRO A 1 292 ? -5.501 -16.308 -14.148 1.00 69.25 292 PRO A C 1
ATOM 2324 O O . PRO A 1 292 ? -5.728 -17.344 -13.519 1.00 69.25 292 PRO A O 1
ATOM 2327 N N . TYR A 1 293 ? -6.287 -15.237 -14.050 1.00 70.25 293 TYR A N 1
ATOM 2328 C CA . TYR A 1 293 ? -7.497 -15.279 -13.244 1.00 70.25 293 TYR A CA 1
ATOM 2329 C C . TYR A 1 293 ? -8.501 -16.243 -13.903 1.00 70.25 293 TYR A C 1
ATOM 2331 O O . TYR A 1 293 ? -8.898 -16.015 -15.051 1.00 70.25 293 TYR A O 1
ATOM 2339 N N . PRO A 1 294 ? -8.935 -17.317 -13.216 1.00 68.50 294 PRO A N 1
ATOM 2340 C CA . PRO A 1 294 ? -9.609 -18.447 -13.861 1.00 68.50 294 PRO A CA 1
ATOM 2341 C C . PRO A 1 294 ? -10.971 -18.082 -14.462 1.00 68.50 294 PRO A C 1
ATOM 2343 O O . PRO A 1 294 ? -11.448 -18.755 -15.371 1.00 68.50 294 PRO A O 1
ATOM 2346 N N . ILE A 1 295 ? -11.598 -17.013 -13.965 1.00 75.88 295 ILE A N 1
ATOM 2347 C CA . ILE A 1 295 ? -12.950 -16.591 -14.352 1.00 75.88 295 ILE A CA 1
ATOM 2348 C C . ILE A 1 295 ? -12.917 -15.499 -15.434 1.00 75.88 295 ILE A C 1
ATOM 2350 O O . ILE A 1 295 ? -13.895 -15.320 -16.154 1.00 75.88 295 ILE A O 1
ATOM 2354 N N . ASP A 1 296 ? -11.833 -14.727 -15.536 1.00 75.19 296 ASP A N 1
ATOM 2355 C CA . ASP A 1 296 ? -11.810 -13.489 -16.321 1.00 75.19 296 ASP A CA 1
ATOM 2356 C C . ASP A 1 296 ? -10.393 -13.161 -16.791 1.00 75.19 296 ASP A C 1
ATOM 2358 O O . ASP A 1 296 ? -9.607 -12.539 -16.076 1.00 75.19 296 ASP A O 1
ATOM 2362 N N . LYS A 1 297 ? -10.065 -13.602 -18.007 1.00 71.50 297 LYS A N 1
ATOM 2363 C CA . LYS A 1 297 ? -8.736 -13.402 -18.601 1.00 71.50 297 LYS A CA 1
ATOM 2364 C C . LYS A 1 297 ? -8.456 -11.940 -18.966 1.00 71.50 297 LYS A C 1
ATOM 2366 O O . LYS A 1 297 ? -7.293 -11.561 -19.082 1.00 71.50 297 LYS A O 1
ATOM 2371 N N . ASP A 1 298 ? -9.499 -11.118 -19.088 1.00 76.94 298 ASP A N 1
ATOM 2372 C CA . ASP A 1 298 ? -9.390 -9.693 -19.406 1.00 76.94 298 ASP A CA 1
ATOM 2373 C C . ASP A 1 298 ? -9.371 -8.802 -18.158 1.00 76.94 298 ASP A C 1
ATOM 2375 O O . ASP A 1 298 ? -9.325 -7.573 -18.272 1.00 76.94 298 ASP A O 1
ATOM 2379 N N . ILE A 1 299 ? -9.354 -9.392 -16.954 1.00 80.38 299 ILE A N 1
ATOM 2380 C CA . ILE A 1 299 ? -9.239 -8.629 -15.712 1.00 80.38 299 ILE A CA 1
ATOM 2381 C C . ILE A 1 299 ? -8.001 -7.740 -15.775 1.00 80.38 299 ILE A C 1
ATOM 2383 O O . ILE A 1 299 ? -6.910 -8.208 -16.097 1.00 80.38 299 ILE A O 1
ATOM 2387 N N . ARG A 1 300 ? -8.146 -6.443 -15.494 1.00 84.00 300 ARG A N 1
ATOM 2388 C CA . ARG A 1 300 ? -6.996 -5.534 -15.421 1.00 84.00 300 ARG A CA 1
ATOM 2389 C C . ARG A 1 300 ? -6.095 -5.928 -14.239 1.00 84.00 300 ARG A C 1
ATOM 2391 O O . ARG A 1 300 ? -6.581 -6.356 -13.200 1.00 84.00 300 ARG A O 1
ATOM 2398 N N . PHE A 1 301 ? -4.792 -5.789 -14.431 1.00 86.56 301 PHE A N 1
ATOM 2399 C CA . PHE A 1 301 ? -3.751 -6.065 -13.444 1.00 86.56 301 PHE A CA 1
ATOM 2400 C C . PHE A 1 301 ? -3.245 -4.724 -12.930 1.00 86.56 301 PHE A C 1
ATOM 2402 O O . PHE A 1 301 ? -2.921 -3.865 -13.753 1.00 86.56 301 PHE A O 1
ATOM 2409 N N . ASP A 1 302 ? -3.234 -4.533 -11.613 1.00 89.44 302 ASP A N 1
ATOM 2410 C CA . ASP A 1 302 ? -2.621 -3.356 -10.999 1.00 89.44 302 ASP A CA 1
ATOM 2411 C C . ASP A 1 302 ? -1.176 -3.690 -10.640 1.00 89.44 302 ASP A C 1
ATOM 2413 O O . ASP A 1 302 ? -0.902 -4.725 -10.041 1.00 89.44 302 ASP A O 1
ATOM 2417 N N . VAL A 1 303 ? -0.244 -2.831 -11.040 1.00 91.81 303 VAL A N 1
ATOM 2418 C CA . VAL A 1 303 ? 1.197 -3.091 -10.884 1.00 91.81 303 VAL A CA 1
ATOM 2419 C C . VAL A 1 303 ? 1.680 -3.003 -9.436 1.00 91.81 303 VAL A C 1
ATOM 2421 O O . VAL A 1 303 ? 2.780 -3.466 -9.136 1.00 91.81 303 VAL A O 1
ATOM 2424 N N . GLY A 1 304 ? 0.862 -2.440 -8.547 1.00 89.56 304 GLY A N 1
ATOM 2425 C CA . GLY A 1 304 ? 1.087 -2.423 -7.108 1.00 89.56 304 GLY A CA 1
ATOM 2426 C C . GLY A 1 304 ? -0.168 -2.022 -6.334 1.00 89.56 304 GLY A C 1
ATOM 2427 O O . GLY A 1 304 ? -1.088 -1.411 -6.882 1.00 89.56 304 GLY A O 1
ATOM 2428 N N . MET A 1 305 ? -0.193 -2.359 -5.048 1.00 86.00 305 MET A N 1
ATOM 2429 C CA . MET A 1 305 ? -1.281 -2.075 -4.106 1.00 86.00 305 MET A CA 1
ATOM 2430 C C . MET A 1 305 ? -0.803 -1.176 -2.957 1.00 86.00 305 MET A C 1
ATOM 2432 O O . MET A 1 305 ? 0.389 -0.911 -2.840 1.00 86.00 305 MET A O 1
ATOM 2436 N N . ALA A 1 306 ? -1.693 -0.679 -2.091 1.00 86.38 306 ALA A N 1
ATOM 2437 C CA . ALA A 1 306 ? -1.283 0.058 -0.888 1.00 86.38 306 ALA A CA 1
ATOM 2438 C C . ALA A 1 306 ? -0.362 1.262 -1.208 1.00 86.38 306 ALA A C 1
ATOM 2440 O O . ALA A 1 306 ? 0.740 1.412 -0.678 1.00 86.38 306 ALA A O 1
ATOM 2441 N N . THR A 1 307 ? -0.796 2.113 -2.138 1.00 88.19 307 THR A N 1
ATOM 2442 C CA . THR A 1 307 ? -0.063 3.307 -2.606 1.00 88.19 307 THR A CA 1
ATOM 2443 C C . THR A 1 307 ? -0.368 4.548 -1.757 1.00 88.19 307 THR A C 1
ATOM 2445 O O . THR A 1 307 ? -0.090 5.676 -2.161 1.00 88.19 307 THR A O 1
ATOM 2448 N N . SER A 1 308 ? -0.967 4.349 -0.583 1.00 81.94 308 SER A N 1
ATOM 2449 C CA . SER A 1 308 ? -1.177 5.372 0.438 1.00 81.94 308 SER A CA 1
ATOM 2450 C C . SER A 1 308 ? 0.083 6.195 0.730 1.00 81.94 308 SER A C 1
ATOM 2452 O O . SER A 1 308 ? 1.214 5.699 0.679 1.00 81.94 308 SER A O 1
ATOM 2454 N N . GLY A 1 309 ? -0.126 7.470 1.063 1.00 76.81 309 GLY A N 1
ATOM 2455 C CA . GLY A 1 309 ? 0.948 8.393 1.421 1.00 76.81 309 GLY A CA 1
ATOM 2456 C C . GLY A 1 309 ? 1.525 8.123 2.812 1.00 76.81 309 GLY A C 1
ATOM 2457 O O . GLY A 1 309 ? 2.678 8.461 3.070 1.00 76.81 309 GLY A O 1
ATOM 2458 N N . SER A 1 310 ? 0.740 7.522 3.711 1.00 83.56 310 SER A N 1
ATOM 2459 C CA . SER A 1 310 ? 1.206 7.067 5.022 1.00 83.56 310 SER A CA 1
ATOM 2460 C C . SER A 1 310 ? 0.210 6.139 5.705 1.00 83.56 310 SER A C 1
ATOM 2462 O O . SER A 1 310 ? -1.006 6.243 5.532 1.00 83.56 310 SER A O 1
ATOM 2464 N N . VAL A 1 311 ? 0.753 5.287 6.571 1.00 88.06 311 VAL A N 1
ATOM 2465 C CA . VAL A 1 311 ? -0.007 4.398 7.447 1.00 88.06 311 VAL A CA 1
ATOM 2466 C C . VAL A 1 311 ? 0.105 4.904 8.873 1.00 88.06 311 VAL A C 1
ATOM 2468 O O . VAL A 1 311 ? 1.205 5.173 9.358 1.00 88.06 311 VAL A O 1
ATOM 2471 N N . PHE A 1 312 ? -1.026 5.004 9.558 1.00 90.88 312 PHE A N 1
ATOM 2472 C CA . PHE A 1 312 ? -1.070 5.267 10.986 1.00 90.88 312 PHE A CA 1
ATOM 2473 C C . PHE A 1 312 ? -1.638 4.071 11.731 1.00 90.88 312 PHE A C 1
ATOM 2475 O O . PHE A 1 312 ? -2.280 3.192 11.156 1.00 90.88 312 PHE A O 1
ATOM 2482 N N . ASN A 1 313 ? -1.377 4.022 13.031 1.00 93.88 313 ASN A N 1
ATOM 2483 C CA . ASN A 1 313 ? -1.895 2.959 13.866 1.00 93.88 313 ASN A CA 1
ATOM 2484 C C . ASN A 1 313 ? -2.361 3.484 15.221 1.00 93.88 313 ASN A C 1
ATOM 2486 O O . ASN A 1 313 ? -1.963 4.548 15.708 1.00 93.88 313 ASN A O 1
ATOM 2490 N N . TYR A 1 314 ? -3.228 2.688 15.830 1.00 94.81 314 TYR A N 1
ATOM 2491 C CA . TYR A 1 314 ? -3.845 2.954 17.113 1.00 94.81 314 TYR A CA 1
ATOM 2492 C C . TYR A 1 314 ? -2.795 3.205 18.206 1.00 94.81 314 TYR A C 1
ATOM 2494 O O . TYR A 1 314 ? -2.936 4.149 18.990 1.00 94.81 314 TYR A O 1
ATOM 2502 N N . LYS A 1 315 ? -1.729 2.396 18.242 1.00 95.12 315 LYS A N 1
ATOM 2503 C CA . LYS A 1 315 ? -0.667 2.484 19.255 1.00 95.12 315 LYS A CA 1
ATOM 2504 C C . LYS A 1 315 ? 0.076 3.812 19.174 1.00 95.12 315 LYS A C 1
ATOM 2506 O O . LYS A 1 315 ? 0.240 4.439 20.213 1.00 95.12 315 LYS A O 1
ATOM 2511 N N . SER A 1 316 ? 0.409 4.290 17.977 1.00 94.19 316 SER A N 1
ATOM 2512 C CA . SER A 1 316 ? 1.044 5.595 17.768 1.00 94.19 316 SER A CA 1
ATOM 2513 C C . SER A 1 316 ? 0.161 6.739 18.273 1.00 94.19 316 SER A C 1
ATOM 2515 O O . SER A 1 316 ? 0.653 7.636 18.949 1.00 94.19 316 SER A O 1
ATOM 2517 N N . VAL A 1 317 ? -1.164 6.687 18.062 1.00 95.69 317 VAL A N 1
ATOM 2518 C CA . VAL A 1 317 ? -2.079 7.681 18.668 1.00 95.69 317 VAL A CA 1
ATOM 2519 C C . VAL A 1 317 ? -2.022 7.629 20.198 1.00 95.69 317 VAL A C 1
ATOM 2521 O O . VAL A 1 317 ? -2.062 8.668 20.855 1.00 95.69 317 VAL A O 1
ATOM 2524 N N . GLN A 1 318 ? -1.972 6.430 20.787 1.00 96.56 318 GLN A N 1
ATOM 2525 C CA . GLN A 1 318 ? -1.917 6.302 22.245 1.00 96.56 318 GLN A CA 1
ATOM 2526 C C . GLN A 1 318 ? -0.580 6.755 22.822 1.00 96.56 318 GLN A C 1
ATOM 2528 O O . GLN A 1 318 ? -0.585 7.407 23.861 1.00 96.56 318 GLN A O 1
ATOM 2533 N N . GLU A 1 319 ? 0.523 6.466 22.139 1.00 95.19 319 GLU A N 1
ATOM 2534 C CA . GLU A 1 319 ? 1.857 6.939 22.495 1.00 95.19 319 GLU A CA 1
ATOM 2535 C C . GLU A 1 319 ? 1.899 8.466 22.520 1.00 95.19 319 GLU A C 1
ATOM 2537 O O . GLU A 1 319 ? 2.263 9.042 23.543 1.00 95.19 319 GLU A O 1
ATOM 2542 N N . ILE A 1 320 ? 1.401 9.116 21.462 1.00 94.88 320 ILE A N 1
ATOM 2543 C CA . ILE A 1 320 ? 1.276 10.578 21.395 1.00 94.88 320 ILE A CA 1
ATOM 2544 C C . ILE A 1 320 ? 0.469 11.118 22.576 1.00 94.88 320 ILE A C 1
ATOM 2546 O O . ILE A 1 320 ? 0.812 12.128 23.186 1.00 94.88 320 ILE A O 1
ATOM 2550 N N . ARG A 1 321 ? -0.627 10.440 22.918 1.00 95.00 321 ARG A N 1
ATOM 2551 C CA . ARG A 1 321 ? -1.509 10.862 24.005 1.00 95.00 321 ARG A CA 1
ATOM 2552 C C . ARG A 1 321 ? -0.843 10.747 25.383 1.00 95.00 321 ARG A C 1
ATOM 2554 O O . ARG A 1 321 ? -1.164 11.553 26.253 1.00 95.00 321 ARG A O 1
ATOM 2561 N N . SER A 1 322 ? 0.013 9.749 25.605 1.00 94.44 322 SER A N 1
ATOM 2562 C CA . SER A 1 322 ? 0.633 9.485 26.913 1.00 94.44 322 SER A CA 1
ATOM 2563 C C . SER A 1 322 ? 2.015 10.101 27.103 1.00 94.44 322 SER A C 1
ATOM 2565 O O . SER A 1 322 ? 2.424 10.272 28.244 1.00 94.44 322 SER A O 1
ATOM 2567 N N . ASN A 1 323 ? 2.741 10.384 26.024 1.00 93.56 323 ASN A N 1
ATOM 2568 C CA . ASN A 1 323 ? 4.128 10.825 26.092 1.00 93.56 323 ASN A CA 1
ATOM 2569 C C . ASN A 1 323 ? 4.213 12.358 26.203 1.00 93.56 323 ASN A C 1
ATOM 2571 O O . ASN A 1 323 ? 3.527 13.087 25.480 1.00 93.56 323 ASN A O 1
ATOM 2575 N N . GLU A 1 324 ? 5.036 12.834 27.134 1.00 92.56 324 GLU A N 1
ATOM 2576 C CA . GLU A 1 324 ? 5.255 14.257 27.421 1.00 92.56 324 GLU A CA 1
ATOM 2577 C C . GLU A 1 324 ? 6.070 14.954 26.325 1.00 92.56 324 GLU A C 1
ATOM 2579 O O . GLU A 1 324 ? 5.905 16.148 26.117 1.00 92.56 324 GLU A O 1
ATOM 2584 N N . ILE A 1 325 ? 6.854 14.205 25.533 1.00 89.81 325 ILE A N 1
ATOM 2585 C CA . ILE A 1 325 ? 7.613 14.753 24.392 1.00 89.81 325 ILE A CA 1
ATOM 2586 C C . ILE A 1 325 ? 6.699 15.520 23.425 1.00 89.81 325 ILE A C 1
ATOM 2588 O O . ILE A 1 325 ? 7.111 16.508 22.831 1.00 89.81 325 ILE A O 1
ATOM 2592 N N . TYR A 1 326 ? 5.439 15.098 23.283 1.00 90.06 326 TYR A N 1
ATOM 2593 C CA . TYR A 1 326 ? 4.492 15.750 22.381 1.00 90.06 326 TYR A CA 1
ATOM 2594 C C . TYR A 1 326 ? 3.775 16.967 22.983 1.00 90.06 326 TYR A C 1
ATOM 2596 O O . TYR A 1 326 ? 2.961 17.573 22.289 1.00 90.06 326 TYR A O 1
ATOM 2604 N N . ASP A 1 327 ? 4.024 17.342 24.240 1.00 89.19 327 ASP A N 1
ATOM 2605 C CA . ASP A 1 327 ? 3.381 18.522 24.837 1.00 89.19 327 ASP A CA 1
ATOM 2606 C C . ASP A 1 327 ? 3.874 19.833 24.202 1.00 89.19 327 ASP A C 1
ATOM 2608 O O . ASP A 1 327 ? 3.083 20.759 24.012 1.00 89.19 327 ASP A O 1
ATOM 2612 N N . ASP A 1 328 ? 5.120 19.856 23.723 1.00 88.31 328 ASP A N 1
ATOM 2613 C CA . ASP A 1 328 ? 5.721 21.001 23.022 1.00 88.31 328 ASP A CA 1
ATOM 2614 C C . ASP A 1 328 ? 5.205 21.178 21.578 1.00 88.31 328 ASP A C 1
ATOM 2616 O O . ASP A 1 328 ? 5.465 22.183 20.916 1.00 88.31 328 ASP A O 1
ATOM 2620 N N . TYR A 1 329 ? 4.419 20.220 21.076 1.00 89.12 329 TYR A N 1
ATOM 2621 C CA . TYR A 1 329 ? 3.925 20.193 19.696 1.00 89.12 329 TYR A CA 1
ATOM 2622 C C . TYR A 1 329 ? 2.589 20.942 19.527 1.00 89.12 329 TYR A C 1
ATOM 2624 O O . TYR A 1 329 ? 1.935 20.843 18.484 1.00 89.12 329 TYR A O 1
ATOM 2632 N N . GLU A 1 330 ? 2.150 21.668 20.564 1.00 90.81 330 GLU A N 1
ATOM 2633 C CA . GLU A 1 330 ? 0.888 22.421 20.619 1.00 90.81 330 GLU A CA 1
ATOM 2634 C C . GLU A 1 330 ? -0.349 21.582 20.237 1.00 90.81 330 GLU A C 1
ATOM 2636 O O . GLU A 1 330 ? -1.334 22.076 19.663 1.00 90.81 330 GLU A O 1
ATOM 2641 N N . ILE A 1 331 ? -0.309 20.279 20.518 1.00 94.00 331 ILE A N 1
ATOM 2642 C CA . ILE A 1 331 ? -1.421 19.376 20.233 1.00 94.00 331 ILE A CA 1
ATOM 2643 C C . ILE A 1 331 ? -2.471 19.429 21.339 1.00 94.00 331 ILE A C 1
ATOM 2645 O O . ILE A 1 331 ? -2.188 19.517 22.530 1.00 94.00 331 ILE A O 1
ATOM 2649 N N . ASN A 1 332 ? -3.729 19.288 20.948 1.00 94.94 332 ASN A N 1
ATOM 2650 C CA . ASN A 1 332 ? -4.826 19.069 21.873 1.00 94.94 332 ASN A CA 1
ATOM 2651 C C . ASN A 1 332 ? -5.012 17.557 22.085 1.00 94.94 332 ASN A C 1
ATOM 2653 O O . ASN A 1 332 ? -5.691 16.883 21.305 1.00 94.94 332 ASN A O 1
ATOM 2657 N N . LYS A 1 333 ? -4.425 17.015 23.161 1.00 94.75 333 LYS A N 1
ATOM 2658 C CA . LYS A 1 333 ? -4.530 15.587 23.522 1.00 94.75 333 LYS A CA 1
ATOM 2659 C C . LYS A 1 333 ? -5.976 15.141 23.798 1.00 94.75 333 LYS A C 1
ATOM 2661 O O . LYS A 1 333 ? -6.281 13.953 23.674 1.00 94.75 333 LYS A O 1
ATOM 2666 N N . GLN A 1 334 ? -6.892 16.050 24.150 1.00 94.69 334 GLN A N 1
ATOM 2667 C CA . GLN A 1 334 ? -8.311 15.731 24.353 1.00 94.69 334 GLN A CA 1
ATOM 2668 C C . GLN A 1 334 ? -9.026 15.375 23.041 1.00 94.69 334 GLN A C 1
ATOM 2670 O O . GLN A 1 334 ? -10.000 14.627 23.082 1.00 94.69 334 GLN A O 1
ATOM 2675 N N . LYS A 1 335 ? -8.513 15.843 21.896 1.00 95.38 335 LYS A N 1
ATOM 2676 C CA . LYS A 1 335 ? -9.001 15.496 20.551 1.00 95.38 335 LYS A CA 1
ATOM 2677 C C . LYS A 1 335 ? -8.473 14.161 20.017 1.00 95.38 335 LYS A C 1
ATOM 2679 O O . LYS A 1 335 ? -8.902 13.721 18.955 1.00 95.38 335 LYS A O 1
ATOM 2684 N N . LEU A 1 336 ? -7.548 13.515 20.730 1.00 96.19 336 LEU A N 1
ATOM 2685 C CA . LEU A 1 336 ? -7.037 12.199 20.355 1.00 96.19 336 LEU A CA 1
ATOM 2686 C C . LEU A 1 336 ? -7.958 11.093 20.895 1.00 96.19 336 LEU A C 1
ATOM 2688 O O . LEU A 1 336 ? -8.247 11.094 22.102 1.00 96.19 336 LEU A O 1
ATOM 2692 N N . PRO A 1 337 ? -8.369 10.124 20.052 1.00 96.19 337 PRO A N 1
ATOM 2693 C CA . PRO A 1 337 ? -9.228 9.026 20.476 1.00 96.19 337 PRO A CA 1
ATOM 2694 C C . PRO A 1 337 ? -8.641 8.209 21.635 1.00 96.19 337 PRO A C 1
ATOM 2696 O O . PRO A 1 337 ? -7.421 8.053 21.794 1.00 96.19 337 PRO A O 1
ATOM 2699 N N . LYS A 1 338 ? -9.534 7.672 22.469 1.00 95.81 338 LYS A N 1
ATOM 2700 C CA . LYS A 1 338 ? -9.167 6.900 23.667 1.00 95.81 338 LYS A CA 1
ATOM 2701 C C . LYS A 1 338 ? -8.828 5.449 23.334 1.00 95.81 338 LYS A C 1
ATOM 2703 O O . LYS A 1 338 ? -9.338 4.876 22.377 1.00 95.81 338 LYS A O 1
ATOM 2708 N N . LYS A 1 339 ? -8.084 4.809 24.244 1.00 95.56 339 LYS A N 1
ATOM 2709 C CA . LYS A 1 339 ? -7.739 3.389 24.147 1.00 95.56 339 LYS A CA 1
ATOM 2710 C C . LYS A 1 339 ? -8.937 2.477 23.914 1.00 95.56 339 LYS A C 1
ATOM 2712 O O . LYS A 1 339 ? -9.978 2.639 24.556 1.00 95.56 339 LYS A O 1
ATOM 2717 N N . PHE A 1 340 ? -8.755 1.472 23.064 1.00 95.19 340 PHE A N 1
ATOM 2718 C CA . PHE A 1 340 ? -9.769 0.460 22.812 1.00 95.19 340 PHE A CA 1
ATOM 2719 C C . PHE A 1 340 ? -10.210 -0.265 24.094 1.00 95.19 340 PHE A C 1
ATOM 2721 O O . PHE A 1 340 ? -9.416 -0.485 25.005 1.00 95.19 340 PHE A O 1
ATOM 2728 N N . TYR A 1 341 ? -11.493 -0.648 24.160 1.00 92.38 341 TYR A N 1
ATOM 2729 C CA . TYR A 1 341 ? -12.070 -1.289 25.353 1.00 92.38 341 TYR A CA 1
ATOM 2730 C C . TYR A 1 341 ? -11.351 -2.576 25.798 1.00 92.38 341 TYR A C 1
ATOM 2732 O O . TYR A 1 341 ? -11.096 -2.744 26.990 1.00 92.38 341 TYR A O 1
ATOM 2740 N N . ARG A 1 342 ? -11.029 -3.479 24.860 1.00 91.25 342 ARG A N 1
ATOM 2741 C CA . ARG A 1 342 ? -10.291 -4.721 25.136 1.00 91.25 342 ARG A CA 1
ATOM 2742 C C . ARG A 1 342 ? -8.814 -4.576 24.795 1.00 91.25 342 ARG A C 1
ATOM 2744 O O . ARG A 1 342 ? -8.466 -4.031 23.750 1.00 91.25 342 ARG A O 1
ATOM 2751 N N . ILE A 1 343 ? -7.975 -5.133 25.665 1.00 89.69 343 ILE A N 1
ATOM 2752 C CA . ILE A 1 343 ? -6.539 -5.299 25.430 1.00 89.69 343 ILE A CA 1
ATOM 2753 C C . ILE A 1 343 ? -6.340 -6.251 24.246 1.00 89.69 343 ILE A C 1
ATOM 2755 O O . ILE A 1 343 ? -7.083 -7.220 24.090 1.00 89.69 343 ILE A O 1
ATOM 2759 N N . GLY A 1 344 ? -5.348 -5.955 23.409 1.00 89.06 344 GLY A N 1
ATOM 2760 C CA . GLY A 1 344 ? -5.040 -6.734 22.213 1.00 89.06 344 GLY A CA 1
ATOM 2761 C C . GLY A 1 344 ? -5.882 -6.376 20.989 1.00 89.06 344 GLY A C 1
ATOM 2762 O O . GLY A 1 344 ? -5.640 -6.953 19.941 1.00 89.06 344 GLY A O 1
ATOM 2763 N N . THR A 1 345 ? -6.841 -5.441 21.085 1.00 93.19 345 THR A N 1
ATOM 2764 C CA . THR A 1 345 ? -7.409 -4.843 19.868 1.00 93.19 345 THR A CA 1
ATOM 2765 C C . THR A 1 345 ? -6.411 -3.867 19.255 1.00 93.19 345 THR A C 1
ATOM 2767 O O . THR A 1 345 ? -5.884 -3.018 19.976 1.00 93.19 345 THR A O 1
ATOM 2770 N N . ASP A 1 346 ? -6.225 -3.945 17.942 1.00 94.19 346 ASP A N 1
ATOM 2771 C CA . ASP A 1 346 ? -5.395 -3.016 17.178 1.00 94.19 346 ASP A CA 1
ATOM 2772 C C . ASP A 1 346 ? -6.129 -2.512 15.931 1.00 94.19 346 ASP A C 1
ATOM 2774 O O . ASP A 1 346 ? -7.083 -3.139 15.460 1.00 94.19 346 ASP A O 1
ATOM 2778 N N . LEU A 1 347 ? -5.685 -1.370 15.417 1.00 96.19 347 LEU A N 1
ATOM 2779 C CA . LEU A 1 347 ? -6.159 -0.800 14.161 1.00 96.19 347 LEU A CA 1
ATOM 2780 C C . LEU A 1 347 ? -5.000 -0.086 13.469 1.00 96.19 347 LEU A C 1
ATOM 2782 O O . LEU A 1 347 ? -4.391 0.812 14.053 1.00 96.19 347 LEU A O 1
ATOM 2786 N N . THR A 1 348 ? -4.748 -0.446 12.220 1.00 95.31 348 THR A N 1
ATOM 2787 C CA . THR A 1 348 ? -3.942 0.332 11.275 1.00 95.31 348 THR A CA 1
ATOM 2788 C C . THR A 1 348 ? -4.870 0.918 10.220 1.00 95.31 348 THR A C 1
ATOM 2790 O O . THR A 1 348 ? -5.911 0.327 9.937 1.00 95.31 348 THR A O 1
ATOM 2793 N N . TRP A 1 349 ? -4.543 2.090 9.679 1.00 95.38 349 TRP A N 1
ATOM 2794 C CA . TRP A 1 349 ? -5.289 2.688 8.570 1.00 95.38 349 TRP A CA 1
ATOM 2795 C C . TRP A 1 349 ? -4.431 3.676 7.785 1.00 95.38 349 TRP A C 1
ATOM 2797 O O . TRP A 1 349 ? -3.479 4.259 8.311 1.00 95.38 349 TRP A O 1
ATOM 2807 N N . SER A 1 350 ? -4.808 3.911 6.532 1.00 93.31 350 SER A N 1
ATOM 2808 C CA . SER A 1 350 ? -4.234 4.985 5.725 1.00 93.31 350 SER A CA 1
ATOM 2809 C C . SER A 1 350 ? -4.779 6.339 6.167 1.00 93.31 350 SER A C 1
ATOM 2811 O O . SER A 1 350 ? -5.983 6.584 6.086 1.00 93.31 350 SER A O 1
ATOM 2813 N N . ASN A 1 351 ? -3.909 7.238 6.628 1.00 91.19 351 ASN A N 1
ATOM 2814 C CA . ASN A 1 351 ? -4.299 8.595 7.033 1.00 91.19 351 ASN A CA 1
ATOM 2815 C C . ASN A 1 351 ? -3.889 9.676 6.022 1.00 91.19 351 ASN A C 1
ATOM 2817 O O . ASN A 1 351 ? -4.315 10.820 6.183 1.00 91.19 351 ASN A O 1
ATOM 2821 N N . LYS A 1 352 ? -3.096 9.324 4.998 1.00 88.81 352 LYS A N 1
ATOM 2822 C CA . LYS A 1 352 ? -2.774 10.201 3.865 1.00 88.81 352 LYS A CA 1
ATOM 2823 C C . LYS A 1 352 ? -3.113 9.562 2.527 1.00 88.81 352 LYS A C 1
ATOM 2825 O O . LYS A 1 352 ? -2.642 8.462 2.240 1.00 88.81 352 LYS A O 1
ATOM 2830 N N . GLY A 1 353 ? -3.878 10.264 1.696 1.00 87.00 353 GLY A N 1
ATOM 2831 C CA . GLY A 1 353 ? -4.163 9.846 0.330 1.00 87.00 353 GLY A CA 1
ATOM 2832 C C . GLY A 1 353 ? -2.989 10.202 -0.570 1.00 87.00 353 GLY A C 1
ATOM 2833 O O . GLY A 1 353 ? -2.475 11.310 -0.485 1.00 87.00 353 GLY A O 1
ATOM 2834 N N . GLY A 1 354 ? -2.520 9.262 -1.388 1.00 88.00 354 GLY A N 1
ATOM 2835 C CA . GLY A 1 354 ? -1.448 9.505 -2.350 1.00 88.00 354 GLY A CA 1
ATOM 2836 C C . GLY A 1 354 ? -1.991 9.677 -3.769 1.00 88.00 354 GLY A C 1
ATOM 2837 O O . GLY A 1 354 ? -2.739 8.817 -4.235 1.00 88.00 354 GLY A O 1
ATOM 2838 N N . TYR A 1 355 ? -1.584 10.741 -4.462 1.00 87.69 355 TYR A N 1
ATOM 2839 C CA . TYR A 1 355 ? -2.055 11.109 -5.807 1.00 87.69 355 TYR A CA 1
ATOM 2840 C C . TYR A 1 355 ? -1.085 10.735 -6.939 1.00 87.69 355 TYR A C 1
ATOM 2842 O O . TYR A 1 355 ? 0.038 10.304 -6.672 1.00 87.69 355 TYR A O 1
ATOM 2850 N N . GLY A 1 356 ? -1.522 10.866 -8.195 1.00 87.62 356 GLY A N 1
ATOM 2851 C CA . GLY A 1 356 ? -0.705 10.606 -9.385 1.00 87.62 356 GLY A CA 1
ATOM 2852 C C . GLY A 1 356 ? 0.508 11.528 -9.549 1.00 87.62 356 GLY A C 1
ATOM 2853 O O . GLY A 1 356 ? 0.579 12.620 -8.980 1.00 87.62 356 GLY A O 1
ATOM 2854 N N . PHE A 1 357 ? 1.485 11.073 -10.335 1.00 84.69 357 PHE A N 1
ATOM 2855 C CA . PHE A 1 357 ? 2.767 11.746 -10.583 1.00 84.69 357 PHE A CA 1
ATOM 2856 C C . PHE A 1 357 ? 2.801 12.563 -11.881 1.00 84.69 357 PHE A C 1
ATOM 2858 O O . PHE A 1 357 ? 3.837 13.156 -12.192 1.00 84.69 357 PHE A O 1
ATOM 2865 N N . ILE A 1 358 ? 1.710 12.584 -12.646 1.00 80.94 358 ILE A N 1
ATOM 2866 C CA . ILE A 1 358 ? 1.562 13.363 -13.883 1.00 80.94 358 ILE A CA 1
ATOM 2867 C C . ILE A 1 358 ? 0.315 14.243 -13.806 1.00 80.94 358 ILE A C 1
ATOM 2869 O O . ILE A 1 358 ? -0.623 13.933 -13.068 1.00 80.94 358 ILE A O 1
ATOM 2873 N N . ASP A 1 359 ? 0.312 15.338 -14.564 1.00 79.25 359 ASP A N 1
ATOM 2874 C CA . ASP A 1 359 ? -0.725 16.371 -14.490 1.00 79.25 359 ASP A CA 1
ATOM 2875 C C . ASP A 1 359 ? -2.126 15.788 -14.773 1.00 79.25 359 ASP A C 1
ATOM 2877 O O . ASP A 1 359 ? -3.084 16.138 -14.084 1.00 79.25 359 ASP A O 1
ATOM 2881 N N . GLU A 1 360 ? -2.242 14.831 -15.702 1.00 82.38 360 GLU A N 1
ATOM 2882 C CA . GLU A 1 360 ? -3.505 14.213 -16.135 1.00 82.38 360 GLU A CA 1
ATOM 2883 C C . GLU A 1 360 ? -4.249 13.422 -15.052 1.00 82.38 360 GLU A C 1
ATOM 2885 O O . GLU A 1 360 ? -5.457 13.216 -15.166 1.00 82.38 360 GLU A O 1
ATOM 2890 N N . ILE A 1 361 ? -3.534 12.924 -14.043 1.00 84.06 361 ILE A N 1
ATOM 2891 C CA . ILE A 1 361 ? -4.095 12.119 -12.947 1.00 84.06 361 ILE A CA 1
ATOM 2892 C C . ILE A 1 361 ? -3.631 12.641 -11.582 1.00 84.06 361 ILE A C 1
ATOM 2894 O O . ILE A 1 361 ? -3.658 11.919 -10.585 1.00 84.06 361 ILE A O 1
ATOM 2898 N N . SER A 1 362 ? -3.201 13.903 -11.535 1.00 83.31 362 SER A N 1
ATOM 2899 C CA . SER A 1 362 ? -2.703 14.572 -10.328 1.00 83.31 362 SER A CA 1
ATOM 2900 C C . SER A 1 362 ? -3.776 14.743 -9.243 1.00 83.31 362 SER A C 1
ATOM 2902 O O . SER A 1 362 ? -3.443 14.955 -8.080 1.00 83.31 362 SER A O 1
ATOM 2904 N N . ASP A 1 363 ? -5.053 14.593 -9.602 1.00 83.38 363 ASP A N 1
ATOM 2905 C CA . ASP A 1 363 ? -6.226 14.597 -8.726 1.00 83.38 363 ASP A CA 1
ATOM 2906 C C . ASP A 1 363 ? -6.781 13.186 -8.435 1.00 83.38 363 ASP A C 1
ATOM 2908 O O . ASP A 1 363 ? -7.768 13.039 -7.714 1.00 83.38 363 ASP A O 1
ATOM 2912 N N . GLN A 1 364 ? -6.144 12.126 -8.950 1.00 88.19 364 GLN A N 1
ATOM 2913 C CA . GLN A 1 364 ? -6.581 10.741 -8.753 1.00 88.19 364 GLN A CA 1
ATOM 2914 C C . GLN A 1 364 ? -5.742 10.033 -7.691 1.00 88.19 364 GLN A C 1
ATOM 2916 O O . GLN A 1 364 ? -4.513 10.013 -7.748 1.00 88.19 364 GLN A O 1
ATOM 2921 N N . LEU A 1 365 ? -6.420 9.383 -6.744 1.00 88.94 365 LEU A N 1
ATOM 2922 C CA . LEU A 1 365 ? -5.782 8.600 -5.688 1.00 88.94 365 LEU A CA 1
ATOM 2923 C C . LEU A 1 365 ? -5.234 7.280 -6.239 1.00 88.94 365 LEU A C 1
ATOM 2925 O O . LEU A 1 365 ? -5.995 6.432 -6.713 1.00 88.94 365 LEU A O 1
ATOM 2929 N N . LEU A 1 366 ? -3.926 7.058 -6.100 1.00 89.75 366 LEU A N 1
ATOM 2930 C CA . LEU A 1 366 ? -3.251 5.863 -6.619 1.00 89.75 366 LEU A CA 1
ATOM 2931 C C . LEU A 1 366 ? -3.621 4.571 -5.903 1.00 89.75 366 LEU A C 1
ATOM 2933 O O . LEU A 1 366 ? -3.442 3.496 -6.468 1.00 89.75 366 LEU A O 1
ATOM 2937 N N . GLU A 1 367 ? -4.179 4.653 -4.697 1.00 88.94 367 GLU A N 1
ATOM 2938 C CA . GLU A 1 367 ? -4.784 3.491 -4.037 1.00 88.94 367 GLU A CA 1
ATOM 2939 C C . GLU A 1 367 ? -5.954 2.930 -4.865 1.00 88.94 367 GLU A C 1
ATOM 2941 O O . GLU A 1 367 ? -6.123 1.722 -5.014 1.00 88.94 367 GLU A O 1
ATOM 2946 N N . TYR A 1 368 ? -6.752 3.819 -5.465 1.00 86.94 368 TYR A N 1
ATOM 2947 C CA . TYR A 1 368 ? -7.929 3.435 -6.237 1.00 86.94 368 TYR A CA 1
ATOM 2948 C C . TYR A 1 368 ? -7.652 3.359 -7.738 1.00 86.94 368 TYR A C 1
ATOM 2950 O O . TYR A 1 368 ? -8.360 2.618 -8.427 1.00 86.94 368 TYR A O 1
ATOM 2958 N N . LYS A 1 369 ? -6.612 4.042 -8.230 1.00 87.25 369 LYS A N 1
ATOM 2959 C CA . LYS A 1 369 ? -6.218 4.040 -9.638 1.00 87.25 369 LYS A CA 1
ATOM 2960 C C . LYS A 1 369 ? -5.404 2.805 -10.009 1.00 87.25 369 LYS A C 1
ATOM 2962 O O . LYS A 1 369 ? -4.336 2.556 -9.454 1.00 87.25 369 LYS A O 1
ATOM 2967 N N . ILE A 1 370 ? -5.875 2.090 -11.028 1.00 87.94 370 ILE A N 1
ATOM 2968 C CA . ILE A 1 370 ? -5.134 0.963 -11.599 1.00 87.94 370 ILE A CA 1
ATOM 2969 C C . ILE A 1 370 ? -4.154 1.456 -12.651 1.00 87.94 370 ILE A C 1
ATOM 2971 O O . ILE A 1 370 ? -4.573 1.971 -13.699 1.00 87.94 370 ILE A O 1
ATOM 2975 N N . ILE A 1 371 ? -2.876 1.185 -12.412 1.00 90.06 371 ILE A N 1
ATOM 2976 C CA . ILE A 1 371 ? -1.815 1.338 -13.402 1.00 90.06 371 ILE A CA 1
ATOM 2977 C C . ILE A 1 371 ? -1.529 -0.054 -13.963 1.00 90.06 371 ILE A C 1
ATOM 2979 O O . ILE A 1 371 ? -1.237 -0.986 -13.223 1.00 90.06 371 ILE A O 1
ATOM 2983 N N . GLY A 1 372 ? -1.731 -0.220 -15.271 1.00 90.38 372 GLY A N 1
ATOM 2984 C CA . GLY A 1 372 ? -1.612 -1.520 -15.929 1.00 90.38 372 GLY A CA 1
ATOM 2985 C C . GLY A 1 372 ? -0.161 -1.905 -16.189 1.00 90.38 372 GLY A C 1
ATOM 2986 O O . GLY A 1 372 ? 0.659 -1.041 -16.486 1.00 90.38 372 GLY A O 1
ATOM 2987 N N . ALA A 1 373 ? 0.136 -3.203 -16.161 1.00 93.38 373 ALA A N 1
ATOM 2988 C CA . ALA A 1 373 ? 1.371 -3.709 -16.754 1.00 93.38 373 ALA A CA 1
ATOM 2989 C C . ALA A 1 373 ? 1.347 -3.503 -18.278 1.00 93.38 373 ALA A C 1
ATOM 2991 O O . ALA A 1 373 ? 0.279 -3.524 -18.894 1.00 93.38 373 ALA A O 1
ATOM 2992 N N . ASP A 1 374 ? 2.508 -3.335 -18.903 1.00 92.88 374 ASP A N 1
ATOM 2993 C CA . ASP A 1 374 ? 2.614 -3.217 -20.358 1.00 92.88 374 ASP A CA 1
ATOM 2994 C C . ASP A 1 374 ? 2.333 -4.552 -21.041 1.00 92.88 374 ASP A C 1
ATOM 2996 O O . ASP A 1 374 ? 1.613 -4.601 -22.035 1.00 92.88 374 ASP A O 1
ATOM 3000 N N . PHE A 1 375 ? 2.808 -5.651 -20.459 1.00 93.25 375 PHE A N 1
ATOM 3001 C CA . PHE A 1 375 ? 2.420 -7.000 -20.850 1.00 93.25 375 PHE A CA 1
ATOM 3002 C C . PHE A 1 375 ? 2.427 -7.943 -19.649 1.00 93.25 375 PHE A C 1
ATOM 3004 O O . PHE A 1 375 ? 2.866 -7.590 -18.552 1.00 93.25 375 PHE A O 1
ATOM 3011 N N . ARG A 1 376 ? 1.885 -9.147 -19.850 1.00 92.12 376 ARG A N 1
ATOM 3012 C CA . ARG A 1 376 ? 1.788 -10.169 -18.809 1.00 92.12 376 ARG A CA 1
ATOM 3013 C C . ARG A 1 376 ? 2.486 -11.451 -19.208 1.00 92.12 376 ARG A C 1
ATOM 3015 O O . ARG A 1 376 ? 2.499 -11.805 -20.389 1.00 92.12 376 ARG A O 1
ATOM 3022 N N . VAL A 1 377 ? 3.003 -12.140 -18.202 1.00 91.75 377 VAL A N 1
ATOM 3023 C CA . VAL A 1 377 ? 3.560 -13.485 -18.315 1.00 91.75 377 VAL A CA 1
ATOM 3024 C C . VAL A 1 377 ? 2.808 -14.376 -17.342 1.00 91.75 377 VAL A C 1
ATOM 3026 O O . VAL A 1 377 ? 2.844 -14.167 -16.129 1.00 91.75 377 VAL A O 1
ATOM 3029 N N . GLU A 1 378 ? 2.100 -15.356 -17.892 1.00 87.25 378 GLU A N 1
ATOM 3030 C CA . GLU A 1 378 ? 1.455 -16.383 -17.085 1.00 87.25 378 GLU A CA 1
ATOM 3031 C C . GLU A 1 378 ? 2.537 -17.319 -16.552 1.00 87.25 378 GLU A C 1
ATOM 3033 O O . GLU A 1 378 ? 3.197 -18.022 -17.315 1.00 87.25 378 GLU A O 1
ATOM 3038 N N . TYR A 1 379 ? 2.752 -17.293 -15.240 1.00 81.06 379 TYR A N 1
ATOM 3039 C CA . TYR A 1 379 ? 3.790 -18.086 -14.594 1.00 81.06 379 TYR A CA 1
ATOM 3040 C C . TYR A 1 379 ? 3.267 -18.645 -13.279 1.00 81.06 379 TYR A C 1
ATOM 3042 O O . TYR A 1 379 ? 2.854 -17.897 -12.392 1.00 81.06 379 TYR A O 1
ATOM 3050 N N . PHE A 1 380 ? 3.293 -19.970 -13.152 1.00 73.31 380 PHE A N 1
ATOM 3051 C CA . PHE A 1 380 ? 2.932 -20.655 -11.919 1.00 73.31 380 PHE A CA 1
ATOM 3052 C C . PHE A 1 380 ? 4.192 -20.820 -11.064 1.00 73.31 380 PHE A C 1
ATOM 3054 O O . PHE A 1 380 ? 5.114 -21.524 -11.476 1.00 73.31 380 PHE A O 1
ATOM 3061 N N . PRO A 1 381 ? 4.268 -20.184 -9.884 1.00 61.84 381 PRO A N 1
ATOM 3062 C CA . PRO A 1 381 ? 5.519 -20.033 -9.145 1.00 61.84 381 PRO A CA 1
ATOM 3063 C C . PRO A 1 381 ? 5.955 -21.283 -8.369 1.00 61.84 381 PRO A C 1
ATOM 3065 O O . PRO A 1 381 ? 6.705 -21.151 -7.409 1.00 61.84 381 PRO A O 1
ATOM 3068 N N . TYR A 1 382 ? 5.493 -22.485 -8.726 1.00 63.03 382 TYR A N 1
ATOM 3069 C CA . TYR A 1 382 ? 5.746 -23.657 -7.896 1.00 63.03 382 TYR A CA 1
ATOM 3070 C C . TYR A 1 382 ? 6.051 -24.921 -8.692 1.00 63.03 382 TYR A C 1
ATOM 3072 O O . TYR A 1 382 ? 5.187 -25.497 -9.351 1.00 63.03 382 TYR A O 1
ATOM 3080 N N . ASN A 1 383 ? 7.300 -25.366 -8.574 1.00 64.56 383 ASN A N 1
ATOM 3081 C CA . ASN A 1 383 ? 7.724 -26.707 -8.937 1.00 64.56 383 ASN A CA 1
ATOM 3082 C C . ASN A 1 383 ? 8.706 -27.213 -7.871 1.00 64.56 383 ASN A C 1
ATOM 3084 O O . ASN A 1 383 ? 9.868 -26.809 -7.862 1.00 64.56 383 ASN A O 1
ATOM 3088 N N . ASP A 1 384 ? 8.240 -28.121 -7.008 1.00 69.62 384 ASP A N 1
ATOM 3089 C CA . ASP A 1 384 ? 9.033 -28.771 -5.945 1.00 69.62 384 ASP A CA 1
ATOM 3090 C C . ASP A 1 384 ? 10.317 -29.444 -6.449 1.00 69.62 384 ASP A C 1
ATOM 3092 O O . ASP A 1 384 ? 11.231 -29.727 -5.676 1.00 69.62 384 ASP A O 1
ATOM 3096 N N . SER A 1 385 ? 10.392 -29.711 -7.752 1.00 70.38 385 SER A N 1
ATOM 3097 C CA . SER A 1 385 ? 11.490 -30.446 -8.374 1.00 70.38 385 SER A CA 1
ATOM 3098 C C . SER A 1 385 ? 12.712 -29.578 -8.697 1.00 70.38 385 SER A C 1
ATOM 3100 O O . SER A 1 385 ? 13.727 -30.124 -9.125 1.00 70.38 385 SER A O 1
ATOM 3102 N N . ILE A 1 386 ? 12.637 -28.248 -8.545 1.00 76.12 386 ILE A N 1
ATOM 3103 C CA . ILE A 1 386 ? 13.734 -27.319 -8.873 1.00 76.12 386 ILE A CA 1
ATOM 3104 C C . ILE A 1 386 ? 13.946 -26.268 -7.781 1.00 76.12 386 ILE A C 1
ATOM 3106 O O . ILE A 1 386 ? 13.009 -25.865 -7.092 1.00 76.12 386 ILE A O 1
ATOM 3110 N N . SER A 1 387 ? 15.191 -25.803 -7.628 1.00 80.19 387 SER A N 1
ATOM 3111 C CA . SER A 1 387 ? 15.544 -24.837 -6.581 1.00 80.19 387 SER A CA 1
ATOM 3112 C C . SER A 1 387 ? 14.867 -23.476 -6.801 1.00 80.19 387 SER A C 1
ATOM 3114 O O . SER A 1 387 ? 14.573 -23.087 -7.931 1.00 80.19 387 SER A O 1
ATOM 3116 N N . VAL A 1 388 ? 14.672 -22.704 -5.724 1.00 78.12 388 VAL A N 1
ATOM 3117 C CA . VAL A 1 388 ? 14.092 -21.342 -5.777 1.00 78.12 388 VAL A CA 1
ATOM 3118 C C . VAL A 1 388 ? 14.848 -20.434 -6.755 1.00 78.12 388 VAL A C 1
ATOM 3120 O O . VAL A 1 388 ? 14.254 -19.611 -7.449 1.00 78.12 388 VAL A O 1
ATOM 3123 N N . GLU A 1 389 ? 16.167 -20.591 -6.831 1.00 77.56 389 GLU A N 1
ATOM 3124 C CA . GLU A 1 389 ? 17.016 -19.825 -7.739 1.00 77.56 389 GLU A CA 1
ATOM 3125 C C . GLU A 1 389 ? 16.799 -20.228 -9.207 1.00 77.56 389 GLU A C 1
ATOM 3127 O O . GLU A 1 389 ? 16.634 -19.362 -10.064 1.00 77.56 389 GLU A O 1
ATOM 3132 N N . GLN A 1 390 ? 16.693 -21.528 -9.499 1.00 80.62 390 GLN A N 1
ATOM 3133 C CA . GLN A 1 390 ? 16.374 -22.021 -10.844 1.00 80.62 390 GLN A CA 1
ATOM 3134 C C . GLN A 1 390 ? 14.982 -21.579 -11.302 1.00 80.62 390 GLN A C 1
ATOM 3136 O O . GLN A 1 390 ? 14.817 -21.156 -12.444 1.00 80.62 390 GLN A O 1
ATOM 3141 N N . GLN A 1 391 ? 13.991 -21.609 -10.406 1.00 82.56 391 GLN A N 1
ATOM 3142 C CA . GLN A 1 391 ? 12.652 -21.081 -10.688 1.00 82.56 391 GLN A CA 1
ATOM 3143 C C . GLN A 1 391 ? 12.701 -19.587 -11.029 1.00 82.56 391 GLN A C 1
ATOM 3145 O O . GLN A 1 391 ? 12.000 -19.126 -11.926 1.00 82.56 391 GLN A O 1
ATOM 3150 N N . ARG A 1 392 ? 13.544 -18.817 -10.334 1.00 82.75 392 ARG A N 1
ATOM 3151 C CA . ARG A 1 392 ? 13.713 -17.386 -10.600 1.00 82.75 392 ARG A CA 1
ATOM 3152 C C . ARG A 1 392 ? 14.323 -17.135 -11.979 1.00 82.75 392 ARG A C 1
ATOM 3154 O O . ARG A 1 392 ? 13.778 -16.330 -12.727 1.00 82.75 392 ARG A O 1
ATOM 3161 N N . PHE A 1 393 ? 15.397 -17.840 -12.337 1.00 84.50 393 PHE A N 1
ATOM 3162 C CA . PHE A 1 393 ? 16.003 -17.712 -13.666 1.00 84.50 393 PHE A CA 1
ATOM 3163 C C . PHE A 1 393 ? 15.051 -18.147 -14.783 1.00 84.50 393 PHE A C 1
ATOM 3165 O O . PHE A 1 393 ? 14.908 -17.425 -15.765 1.00 84.50 393 PHE A O 1
ATOM 3172 N N . SER A 1 394 ? 14.322 -19.251 -14.593 1.00 86.44 394 SER A N 1
ATOM 3173 C CA . SER A 1 394 ? 13.325 -19.715 -15.563 1.00 86.44 394 SER A CA 1
ATOM 3174 C C . SER A 1 394 ? 12.232 -18.676 -15.816 1.00 86.44 394 SER A C 1
ATOM 3176 O O . SER A 1 394 ? 11.804 -18.513 -16.956 1.00 86.44 394 SER A O 1
ATOM 3178 N N . LEU A 1 395 ? 11.779 -17.963 -14.779 1.00 87.75 395 LEU A N 1
ATOM 3179 C CA . LEU A 1 395 ? 10.840 -16.861 -14.967 1.00 87.75 395 LEU A CA 1
ATOM 3180 C C . LEU A 1 395 ? 11.459 -15.732 -15.793 1.00 87.75 395 LEU A C 1
ATOM 3182 O O . LEU A 1 395 ? 10.803 -15.198 -16.682 1.00 87.75 395 LEU A O 1
ATOM 3186 N N . TYR A 1 396 ? 12.690 -15.328 -15.478 1.00 88.69 396 TYR A N 1
ATOM 3187 C CA . TYR A 1 396 ? 13.348 -14.227 -16.184 1.00 88.69 396 TYR A CA 1
ATOM 3188 C C . TYR A 1 396 ? 13.522 -14.541 -17.671 1.00 88.69 396 TYR A C 1
ATOM 3190 O O . TYR A 1 396 ? 13.264 -13.679 -18.512 1.00 88.69 396 TYR A O 1
ATOM 3198 N N . ASP A 1 397 ? 13.878 -15.783 -17.995 1.00 89.19 397 ASP A N 1
ATOM 3199 C CA . ASP A 1 397 ? 13.952 -16.256 -19.374 1.00 89.19 397 ASP A CA 1
ATOM 3200 C C . ASP A 1 397 ? 12.587 -16.186 -20.068 1.00 89.19 397 ASP A C 1
ATOM 3202 O O . ASP A 1 397 ? 12.502 -15.689 -21.193 1.00 89.19 397 ASP A O 1
ATOM 3206 N N . GLU A 1 398 ? 11.508 -16.597 -19.395 1.00 91.38 398 GLU A N 1
ATOM 3207 C CA . GLU A 1 398 ? 10.152 -16.528 -19.952 1.00 91.38 398 GLU A CA 1
ATOM 3208 C C . GLU A 1 398 ? 9.693 -15.078 -20.171 1.00 91.38 398 GLU A C 1
ATOM 3210 O O . GLU A 1 398 ? 9.102 -14.758 -21.202 1.00 91.38 398 GLU A O 1
ATOM 3215 N N . VAL A 1 399 ? 10.033 -14.165 -19.256 1.00 91.00 399 VAL A N 1
ATOM 3216 C CA . VAL A 1 399 ? 9.775 -12.724 -19.404 1.00 91.00 399 VAL A CA 1
ATOM 3217 C C . VAL A 1 399 ? 10.482 -12.159 -20.635 1.00 91.00 399 VAL A C 1
ATOM 3219 O O . VAL A 1 399 ? 9.854 -11.488 -21.457 1.00 91.00 399 VAL A O 1
ATOM 3222 N N . LEU A 1 400 ? 11.773 -12.452 -20.794 1.00 89.56 400 LEU A N 1
ATOM 3223 C CA . LEU A 1 400 ? 12.568 -11.970 -21.925 1.00 89.56 400 LEU A CA 1
ATOM 3224 C C . LEU A 1 400 ? 12.122 -12.591 -23.251 1.00 89.56 400 LEU A C 1
ATOM 3226 O O . LEU A 1 400 ? 12.115 -11.919 -24.284 1.00 89.56 400 LEU A O 1
ATOM 3230 N N . LYS A 1 401 ? 11.752 -13.872 -23.243 1.00 91.31 401 LYS A N 1
ATOM 3231 C CA . LYS A 1 401 ? 11.188 -14.560 -24.404 1.00 91.31 401 LYS A CA 1
ATOM 3232 C C . LYS A 1 401 ? 9.867 -13.919 -24.813 1.00 91.31 401 LYS A C 1
ATOM 3234 O O . LYS A 1 401 ? 9.717 -13.532 -25.970 1.00 91.31 401 LYS A O 1
ATOM 3239 N N . ARG A 1 402 ? 8.955 -13.712 -23.861 1.00 92.31 402 ARG A N 1
ATOM 3240 C CA . ARG A 1 402 ? 7.652 -13.098 -24.126 1.00 92.31 402 ARG A CA 1
ATOM 3241 C C . ARG A 1 402 ? 7.780 -11.693 -24.702 1.00 92.31 402 ARG A C 1
ATOM 3243 O O . ARG A 1 402 ? 7.066 -11.334 -25.636 1.00 92.31 402 ARG A O 1
ATOM 3250 N N . GLU A 1 403 ? 8.697 -10.900 -24.166 1.00 90.06 403 GLU A N 1
ATOM 3251 C CA . GLU A 1 403 ? 8.997 -9.573 -24.693 1.00 90.06 403 GLU A CA 1
ATOM 3252 C C . GLU A 1 403 ? 9.465 -9.627 -26.159 1.00 90.06 403 GLU A C 1
ATOM 3254 O O . GLU A 1 403 ? 8.977 -8.863 -26.994 1.00 90.06 403 GLU A O 1
ATOM 3259 N N . LYS A 1 404 ? 10.388 -10.540 -26.492 1.00 88.19 404 LYS A N 1
ATOM 3260 C CA . LYS A 1 404 ? 10.892 -10.711 -27.866 1.00 88.19 404 LYS A CA 1
ATOM 3261 C C . LYS A 1 404 ? 9.791 -11.123 -28.839 1.00 88.19 404 LYS A C 1
ATOM 3263 O O . LYS A 1 404 ? 9.718 -10.550 -29.926 1.00 88.19 404 LYS A O 1
ATOM 3268 N N . GLU A 1 405 ? 8.935 -12.060 -28.435 1.00 89.75 405 GLU A N 1
ATOM 3269 C CA . GLU A 1 405 ? 7.781 -12.509 -29.222 1.00 89.75 405 GLU A CA 1
ATOM 3270 C C . GLU A 1 405 ? 6.833 -11.346 -29.542 1.00 89.75 405 GLU A C 1
ATOM 3272 O O . GLU A 1 405 ? 6.401 -11.181 -30.685 1.00 89.75 405 GLU A O 1
ATOM 3277 N N . LEU A 1 406 ? 6.525 -10.512 -28.541 1.00 87.06 406 LEU A N 1
ATOM 3278 C CA . LEU A 1 406 ? 5.632 -9.361 -28.699 1.00 87.06 406 LEU A CA 1
ATOM 3279 C C . LEU A 1 406 ? 6.204 -8.323 -29.667 1.00 87.06 406 LEU A C 1
ATOM 3281 O O . LEU A 1 406 ? 5.482 -7.817 -30.530 1.00 87.06 406 LEU A O 1
ATOM 3285 N N . LEU A 1 407 ? 7.499 -8.033 -29.544 1.00 84.00 407 LEU A N 1
ATOM 3286 C CA . LEU A 1 407 ? 8.161 -6.973 -30.303 1.00 84.00 407 LEU A CA 1
ATOM 3287 C C . LEU A 1 407 ? 8.750 -7.444 -31.642 1.00 84.00 407 LEU A C 1
ATOM 3289 O O . LEU A 1 407 ? 9.340 -6.655 -32.373 1.00 84.00 407 LEU A O 1
ATOM 3293 N N . GLY A 1 408 ? 8.566 -8.717 -32.008 1.00 70.75 408 GLY A N 1
ATOM 3294 C CA . GLY A 1 408 ? 8.993 -9.239 -33.309 1.00 70.75 408 GLY A CA 1
ATOM 3295 C C . GLY A 1 408 ? 10.512 -9.267 -33.507 1.00 70.75 408 GLY A C 1
ATOM 3296 O O . GLY A 1 408 ? 10.974 -9.281 -34.645 1.00 70.75 408 GLY A O 1
ATOM 3297 N N . ASN A 1 409 ? 11.290 -9.310 -32.421 1.00 61.69 409 ASN A N 1
ATOM 3298 C CA . ASN A 1 409 ? 12.755 -9.376 -32.485 1.00 61.69 409 ASN A CA 1
ATOM 3299 C C . ASN A 1 409 ? 13.289 -10.761 -32.912 1.00 61.69 409 ASN A C 1
ATOM 3301 O O . ASN A 1 409 ? 14.502 -10.941 -33.031 1.00 61.69 409 ASN A O 1
ATOM 3305 N N . ASP A 1 410 ? 12.408 -11.722 -33.203 1.00 47.25 410 ASP A N 1
ATOM 3306 C CA . ASP A 1 410 ? 12.753 -13.013 -33.802 1.00 47.25 410 ASP A CA 1
ATOM 3307 C C . ASP A 1 410 ? 12.918 -12.898 -35.323 1.00 47.25 410 ASP A C 1
ATOM 3309 O O . ASP A 1 410 ? 12.150 -13.428 -36.123 1.00 47.25 410 ASP A O 1
ATOM 3313 N N . THR A 1 411 ? 13.998 -12.251 -35.750 1.00 41.91 411 THR A N 1
ATOM 3314 C CA . THR A 1 411 ? 14.661 -12.670 -36.987 1.00 41.91 411 THR A CA 1
ATOM 3315 C C . THR A 1 411 ? 16.053 -13.165 -36.629 1.00 41.91 411 THR A C 1
ATOM 3317 O O . THR A 1 411 ? 16.937 -12.379 -36.303 1.00 41.91 411 THR A O 1
ATOM 3320 N N . LYS A 1 412 ? 16.228 -14.492 -36.745 1.00 42.34 412 LYS A N 1
ATOM 3321 C CA . LYS A 1 412 ? 17.440 -15.311 -36.515 1.00 42.34 412 LYS A CA 1
ATOM 3322 C C . LYS A 1 412 ? 17.519 -16.033 -35.166 1.00 42.34 412 LYS A C 1
ATOM 3324 O O . LYS A 1 412 ? 18.485 -15.864 -34.436 1.00 42.34 412 LYS A O 1
ATOM 3329 N N . SER A 1 413 ? 16.583 -16.934 -34.893 1.00 40.56 413 SER A N 1
ATOM 3330 C CA . SER A 1 413 ? 16.924 -18.283 -34.414 1.00 40.56 413 SER A CA 1
ATOM 3331 C C . SER A 1 413 ? 15.639 -19.087 -34.286 1.00 40.56 413 SER A C 1
ATOM 3333 O O . SER A 1 413 ? 14.854 -18.796 -33.393 1.0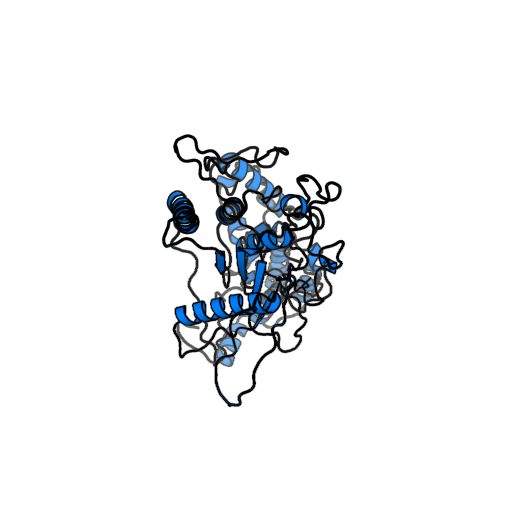0 40.56 413 SER A O 1
ATOM 3335 N N . SER A 1 414 ? 15.410 -20.039 -35.198 1.00 31.05 414 SER A N 1
ATOM 3336 C CA . SER A 1 414 ? 14.702 -21.318 -34.974 1.00 31.05 414 SER A CA 1
ATOM 3337 C C . SER A 1 414 ? 14.170 -21.886 -36.293 1.00 31.05 414 SER A C 1
ATOM 3339 O O . SER A 1 414 ? 12.988 -21.783 -36.596 1.00 31.05 414 SER A O 1
ATOM 3341 N N . SER A 1 415 ? 15.042 -22.531 -37.069 1.00 30.17 415 SER A N 1
ATOM 3342 C CA . SER A 1 415 ? 14.665 -23.743 -37.809 1.00 30.17 415 SER A CA 1
ATOM 3343 C C . SER A 1 415 ? 15.928 -24.501 -38.221 1.00 30.17 415 SER A C 1
ATOM 3345 O O . SER A 1 415 ? 16.402 -24.420 -39.353 1.00 30.17 415 SER A O 1
ATOM 3347 N N . SER A 1 416 ? 16.497 -25.254 -37.290 1.00 32.06 416 SER A N 1
ATOM 3348 C CA . SER A 1 416 ? 17.367 -26.372 -37.639 1.00 32.06 416 SER A CA 1
ATOM 3349 C C . SER A 1 416 ? 16.976 -27.546 -36.764 1.00 32.06 416 SER A C 1
ATOM 3351 O O . SER A 1 416 ? 17.516 -27.668 -35.678 1.00 32.06 416 SER A O 1
ATOM 3353 N N . TYR A 1 417 ? 16.013 -28.351 -37.221 1.00 27.20 417 TYR A N 1
ATOM 3354 C CA . TYR A 1 417 ? 16.007 -29.807 -37.054 1.00 27.20 417 TYR A CA 1
ATOM 3355 C C . TYR A 1 417 ? 15.028 -30.465 -38.062 1.00 27.20 417 TYR A C 1
ATOM 3357 O O . TYR A 1 417 ? 13.816 -30.369 -37.930 1.00 27.20 417 TYR A O 1
ATOM 3365 N N . ILE A 1 418 ? 15.656 -31.162 -39.024 1.00 29.72 418 ILE A N 1
ATOM 3366 C CA . ILE A 1 418 ? 15.307 -32.443 -39.687 1.00 29.72 418 ILE A CA 1
ATOM 3367 C C . ILE A 1 418 ? 14.425 -32.483 -40.966 1.00 29.72 418 ILE A C 1
ATOM 3369 O O . ILE A 1 418 ? 13.202 -32.437 -40.920 1.00 29.72 418 ILE A O 1
ATOM 3373 N N . SER A 1 419 ? 15.132 -32.848 -42.060 1.00 29.47 419 SER A N 1
ATOM 3374 C CA . SER A 1 419 ? 14.763 -33.634 -43.271 1.00 29.47 419 SER A CA 1
ATOM 3375 C C . SER A 1 419 ? 13.851 -32.978 -44.324 1.00 29.47 419 SER A C 1
ATOM 3377 O O . SER A 1 419 ? 12.904 -32.299 -43.974 1.00 29.47 419 SER A O 1
ATOM 3379 N N . ALA A 1 420 ? 14.049 -33.116 -45.640 1.00 25.92 420 ALA A N 1
ATOM 3380 C CA . ALA A 1 420 ? 14.795 -34.087 -46.443 1.00 25.92 420 ALA A CA 1
ATOM 3381 C C . ALA A 1 420 ? 15.331 -33.449 -47.749 1.00 25.92 420 ALA A C 1
ATOM 3383 O O . ALA A 1 420 ? 14.967 -32.334 -48.114 1.00 25.92 420 ALA A O 1
ATOM 3384 N N . SER A 1 421 ? 16.207 -34.182 -48.439 1.00 29.17 421 SER A N 1
ATOM 3385 C CA . SER A 1 421 ? 16.837 -33.836 -49.715 1.00 29.17 421 SER A CA 1
ATOM 3386 C C . SER A 1 421 ? 15.848 -33.506 -50.837 1.00 29.17 421 SER A C 1
ATOM 3388 O O . SER A 1 421 ? 14.879 -34.235 -51.034 1.00 29.17 421 SER A O 1
ATOM 3390 N N . ASN A 1 422 ? 16.184 -32.522 -51.674 1.00 28.56 422 ASN A N 1
ATOM 3391 C CA . ASN A 1 422 ? 16.515 -32.777 -53.080 1.00 28.56 422 ASN A CA 1
ATOM 3392 C C . ASN A 1 422 ? 17.110 -31.533 -53.751 1.00 28.56 422 ASN A C 1
ATOM 3394 O O . ASN A 1 422 ? 16.717 -30.401 -53.479 1.00 28.56 422 ASN A O 1
ATOM 3398 N N . ASN A 1 423 ? 18.088 -31.802 -54.612 1.00 32.88 423 ASN A N 1
ATOM 3399 C CA . ASN A 1 423 ? 18.743 -30.871 -55.522 1.00 32.88 423 ASN A CA 1
ATOM 3400 C C . ASN A 1 423 ? 17.718 -30.113 -56.376 1.00 32.88 423 ASN A C 1
ATOM 3402 O O . ASN A 1 423 ? 16.886 -30.769 -56.992 1.00 32.88 423 ASN A O 1
ATOM 3406 N N . ASP A 1 424 ? 17.850 -28.791 -56.512 1.00 28.78 424 ASP A N 1
ATOM 3407 C CA . ASP A 1 424 ? 18.088 -28.200 -57.833 1.00 28.78 424 ASP A CA 1
ATOM 3408 C C . ASP A 1 424 ? 18.582 -26.746 -57.755 1.00 28.78 424 ASP A C 1
ATOM 3410 O O . ASP A 1 424 ? 18.520 -26.063 -56.734 1.00 28.78 424 ASP A O 1
ATOM 3414 N N . SER A 1 425 ? 19.142 -26.321 -58.873 1.00 30.98 425 SER A N 1
ATOM 3415 C CA . SER A 1 425 ? 20.087 -25.241 -59.067 1.00 30.98 425 SER A CA 1
ATOM 3416 C C . SER A 1 425 ? 19.427 -23.878 -59.307 1.00 30.98 425 SER A C 1
ATOM 3418 O O . SER A 1 425 ? 18.353 -23.762 -59.885 1.00 30.98 425 SER A O 1
ATOM 3420 N N . THR A 1 426 ? 20.193 -22.825 -59.005 1.00 33.62 426 THR A N 1
ATOM 3421 C CA . THR A 1 426 ? 20.173 -21.506 -59.672 1.00 33.62 426 THR A CA 1
ATOM 3422 C C . THR A 1 426 ? 18.881 -20.673 -59.668 1.00 33.62 426 THR A C 1
ATOM 3424 O O . THR A 1 426 ? 18.093 -20.713 -60.603 1.00 33.62 426 THR A O 1
ATOM 3427 N N . SER A 1 427 ? 18.818 -19.685 -58.765 1.00 31.28 427 SER A N 1
ATOM 3428 C CA . SER A 1 427 ? 18.351 -18.338 -59.134 1.00 31.28 427 SER A CA 1
ATOM 3429 C C . SER A 1 427 ? 18.969 -17.269 -58.226 1.00 31.28 427 SER A C 1
ATOM 3431 O O . SER A 1 427 ? 18.704 -17.221 -57.026 1.00 31.28 427 SER A O 1
ATOM 3433 N N . LYS A 1 428 ? 19.796 -16.392 -58.808 1.00 37.31 428 LYS A N 1
ATOM 3434 C CA . LYS A 1 428 ? 20.221 -15.124 -58.200 1.00 37.31 428 LYS A CA 1
ATOM 3435 C C . LYS A 1 428 ? 19.001 -14.203 -58.104 1.00 37.31 428 LYS A C 1
ATOM 3437 O O . LYS A 1 428 ? 18.666 -13.537 -59.078 1.00 37.31 428 LYS A O 1
ATOM 3442 N N . LEU A 1 429 ? 18.375 -14.134 -56.935 1.00 30.45 429 LEU A N 1
ATOM 3443 C CA . LEU A 1 429 ? 17.435 -13.073 -56.582 1.00 30.45 429 LEU A CA 1
ATOM 3444 C C . LEU A 1 429 ? 18.149 -12.089 -55.654 1.00 30.45 429 LEU A C 1
ATOM 3446 O O . LEU A 1 429 ? 18.526 -12.417 -54.533 1.00 30.45 429 LEU A O 1
ATOM 3450 N N . LYS A 1 430 ? 18.375 -10.875 -56.165 1.00 36.75 430 LYS A N 1
ATOM 3451 C CA . LYS A 1 430 ? 18.740 -9.708 -55.362 1.00 36.75 430 LYS A CA 1
ATOM 3452 C C . LYS A 1 430 ? 17.568 -9.405 -54.425 1.00 36.75 430 LYS A C 1
ATOM 3454 O O . LYS A 1 430 ? 16.597 -8.795 -54.858 1.00 36.75 430 LYS A O 1
ATOM 3459 N N . SER A 1 431 ? 17.649 -9.815 -53.164 1.00 32.53 431 SER A N 1
ATOM 3460 C CA . SER A 1 431 ? 16.766 -9.294 -52.124 1.00 32.53 431 SER A CA 1
ATOM 3461 C C . SER A 1 431 ? 17.416 -8.056 -51.509 1.00 32.53 431 SER A C 1
ATOM 3463 O O . SER A 1 431 ? 18.328 -8.170 -50.688 1.00 32.53 431 SER A O 1
ATOM 3465 N N . ASN A 1 432 ? 16.936 -6.872 -51.890 1.00 38.22 432 ASN A N 1
ATOM 3466 C CA . ASN A 1 432 ? 16.929 -5.738 -50.970 1.00 38.22 432 ASN A CA 1
ATOM 3467 C C . ASN A 1 432 ? 15.990 -6.138 -49.826 1.00 38.22 432 ASN A C 1
ATOM 3469 O O . ASN A 1 432 ? 14.782 -5.952 -49.923 1.00 38.22 432 ASN A O 1
ATOM 3473 N N . ALA A 1 433 ? 16.525 -6.808 -48.808 1.00 35.31 433 ALA A N 1
ATOM 3474 C CA . ALA A 1 433 ? 15.766 -7.122 -47.612 1.00 35.31 433 ALA A CA 1
ATOM 3475 C C . ALA A 1 433 ? 15.657 -5.829 -46.800 1.00 35.31 433 ALA A C 1
ATOM 3477 O O . ALA A 1 433 ? 16.579 -5.477 -46.065 1.00 35.31 433 ALA A O 1
ATOM 3478 N N . GLU A 1 434 ? 14.556 -5.100 -46.987 1.00 42.28 434 GLU A N 1
ATOM 3479 C CA . GLU A 1 434 ? 14.089 -4.139 -45.993 1.00 42.28 434 GLU A CA 1
ATOM 3480 C C . GLU A 1 434 ? 14.042 -4.872 -44.649 1.00 42.28 434 GLU A C 1
ATOM 3482 O O . GLU A 1 434 ? 13.396 -5.914 -44.511 1.00 42.28 434 GLU A O 1
ATOM 3487 N N . THR A 1 435 ? 14.810 -4.387 -43.674 1.00 47.03 435 THR A N 1
ATOM 3488 C CA . THR A 1 435 ? 14.711 -4.858 -42.293 1.00 47.03 435 THR A CA 1
ATOM 3489 C C . THR A 1 435 ? 13.249 -4.764 -41.859 1.00 47.03 435 THR A C 1
ATOM 3491 O O . THR A 1 435 ? 12.649 -3.708 -42.073 1.00 47.03 435 THR A O 1
ATOM 3494 N N . PRO A 1 436 ? 12.665 -5.827 -41.271 1.00 52.34 436 PRO A N 1
ATOM 3495 C CA . PRO A 1 436 ? 11.297 -5.776 -40.776 1.00 52.34 436 PRO A CA 1
ATOM 3496 C C . PRO A 1 436 ? 11.110 -4.560 -39.859 1.00 52.34 436 PRO A C 1
ATOM 3498 O O . PRO A 1 436 ? 12.034 -4.245 -39.100 1.00 52.34 436 PRO A O 1
ATOM 3501 N N . PRO A 1 437 ? 9.951 -3.881 -39.907 1.00 56.78 437 PRO A N 1
ATOM 3502 C CA . PRO A 1 437 ? 9.678 -2.773 -39.003 1.00 56.78 437 PRO A CA 1
ATOM 3503 C C . PRO A 1 437 ? 9.786 -3.261 -37.553 1.00 56.78 437 PRO A C 1
ATOM 3505 O O . PRO A 1 437 ? 9.190 -4.275 -37.182 1.00 56.78 437 PRO A O 1
ATOM 3508 N N . ILE A 1 438 ? 10.593 -2.558 -36.754 1.00 65.19 438 ILE A N 1
ATOM 3509 C CA . ILE A 1 438 ? 10.764 -2.829 -35.324 1.00 65.19 438 ILE A CA 1
ATOM 3510 C C . ILE A 1 438 ? 9.442 -2.482 -34.644 1.00 65.19 438 ILE A C 1
ATOM 3512 O O . ILE A 1 438 ? 9.000 -1.340 -34.734 1.00 65.19 438 ILE A O 1
ATOM 3516 N N . LYS A 1 439 ? 8.817 -3.452 -33.971 1.00 75.12 439 LYS A N 1
ATOM 3517 C CA . LYS A 1 439 ? 7.600 -3.185 -33.201 1.00 75.12 439 LYS A CA 1
ATOM 3518 C C . LYS A 1 439 ? 7.948 -2.531 -31.867 1.00 75.12 439 LYS A C 1
ATOM 3520 O O . LYS A 1 439 ? 8.956 -2.882 -31.249 1.00 75.12 439 LYS A O 1
ATOM 3525 N N . CYS A 1 440 ? 7.075 -1.655 -31.388 1.00 75.69 440 CYS A N 1
ATOM 3526 C CA . CYS A 1 440 ? 7.212 -0.988 -30.087 1.00 75.69 440 CYS A CA 1
ATOM 3527 C C . CYS A 1 440 ? 5.913 -1.068 -29.285 1.00 75.69 440 CYS A C 1
ATOM 3529 O O . CYS A 1 440 ? 4.834 -1.308 -29.832 1.00 75.69 440 CYS A O 1
ATOM 3531 N N . LEU A 1 441 ? 5.997 -0.812 -27.980 1.00 79.62 441 LEU A N 1
ATOM 3532 C CA . LEU A 1 441 ? 4.802 -0.518 -27.186 1.00 79.62 441 LEU A CA 1
ATOM 3533 C C . LEU A 1 441 ? 4.214 0.835 -27.622 1.00 79.62 441 LEU A C 1
ATOM 3535 O O . LEU A 1 441 ? 4.938 1.736 -28.035 1.00 79.62 441 LEU A O 1
ATOM 3539 N N . SER A 1 442 ? 2.902 1.017 -27.490 1.00 74.94 442 SER A N 1
ATOM 3540 C CA . SER A 1 442 ? 2.181 2.201 -27.987 1.00 74.94 442 SER A CA 1
ATOM 3541 C C . SER A 1 442 ? 2.662 3.546 -27.436 1.00 74.94 442 SER A C 1
ATOM 3543 O O . SER A 1 442 ? 2.393 4.583 -28.038 1.00 74.94 442 SER A O 1
ATOM 3545 N N . TRP A 1 443 ? 3.289 3.540 -26.259 1.00 74.25 443 TRP A N 1
ATOM 3546 C CA . TRP A 1 443 ? 3.840 4.733 -25.615 1.00 74.25 443 TRP A CA 1
ATOM 3547 C C . TRP A 1 443 ? 5.328 4.943 -25.928 1.00 74.25 443 TRP A C 1
ATOM 3549 O O . TRP A 1 443 ? 5.864 6.013 -25.645 1.00 74.25 443 TRP A O 1
ATOM 3559 N N . GLU A 1 444 ? 6.003 3.946 -26.504 1.00 74.00 444 GLU A N 1
ATOM 3560 C CA . GLU A 1 444 ? 7.420 4.028 -26.845 1.00 74.00 444 GLU A CA 1
ATOM 3561 C C . GLU A 1 444 ? 7.654 4.868 -28.081 1.00 74.00 444 GLU A C 1
ATOM 3563 O O . GLU A 1 444 ? 6.793 4.992 -28.947 1.00 74.00 444 GLU A O 1
ATOM 3568 N N . VAL A 1 445 ? 8.863 5.407 -28.173 1.00 62.41 445 VAL A N 1
ATOM 3569 C CA . VAL A 1 445 ? 9.258 6.295 -29.252 1.00 62.41 445 VAL A CA 1
ATOM 3570 C C . VAL A 1 445 ? 10.272 5.637 -30.179 1.00 62.41 445 VAL A C 1
ATOM 3572 O O . VAL A 1 445 ? 11.288 5.106 -29.727 1.00 62.41 445 VAL A O 1
ATOM 3575 N N . GLU A 1 446 ? 10.048 5.780 -31.488 1.00 52.25 446 GLU A N 1
ATOM 3576 C CA . GLU A 1 446 ? 11.070 5.533 -32.501 1.00 52.25 446 GLU A CA 1
ATOM 3577 C C . GLU A 1 446 ? 11.939 6.788 -32.715 1.00 52.25 446 GLU A C 1
ATOM 3579 O O . GLU A 1 446 ? 11.496 7.827 -33.217 1.00 52.25 446 GLU A O 1
ATOM 3584 N N . THR A 1 447 ? 13.217 6.694 -32.350 1.00 49.19 447 THR A N 1
ATOM 3585 C CA . THR A 1 447 ? 14.180 7.804 -32.464 1.00 49.19 447 THR A CA 1
ATOM 3586 C C . THR A 1 447 ? 14.952 7.813 -33.785 1.00 49.19 447 THR A C 1
ATOM 3588 O O . THR A 1 447 ? 15.568 8.823 -34.122 1.00 49.19 447 THR A O 1
ATOM 3591 N N . ASN A 1 448 ? 14.906 6.728 -34.565 1.00 43.28 448 ASN A N 1
ATOM 3592 C CA . ASN A 1 448 ? 15.787 6.546 -35.723 1.00 43.28 448 ASN A CA 1
ATOM 3593 C C . ASN A 1 448 ? 15.254 7.120 -37.051 1.00 43.28 448 ASN A C 1
ATOM 3595 O O . ASN A 1 448 ? 16.018 7.161 -38.008 1.00 43.28 448 ASN A O 1
ATOM 3599 N N . ASN A 1 449 ? 14.013 7.629 -37.114 1.00 39.25 449 ASN A N 1
ATOM 3600 C CA . ASN A 1 449 ? 13.404 8.122 -38.366 1.00 39.25 449 ASN A CA 1
ATOM 3601 C C . ASN A 1 449 ? 12.600 9.439 -38.251 1.00 39.25 449 ASN A C 1
ATOM 3603 O O . ASN A 1 449 ? 12.012 9.893 -39.230 1.00 39.25 449 ASN A O 1
ATOM 3607 N N . THR A 1 450 ? 12.568 10.102 -37.089 1.00 39.56 450 THR A N 1
ATOM 3608 C CA . THR A 1 450 ? 11.669 11.249 -36.824 1.00 39.56 450 THR A CA 1
ATOM 3609 C C . THR A 1 450 ? 12.294 12.636 -37.049 1.00 39.56 450 THR A C 1
ATOM 3611 O O . THR A 1 450 ? 11.741 13.643 -36.606 1.00 39.56 450 THR A O 1
ATOM 3614 N N . GLN A 1 451 ? 13.395 12.742 -37.809 1.00 33.41 451 GLN A N 1
ATOM 3615 C CA . GLN A 1 451 ? 13.975 14.030 -38.239 1.00 33.41 451 GLN A CA 1
ATOM 3616 C C . GLN A 1 451 ? 13.125 14.737 -39.317 1.00 33.41 451 GLN A C 1
ATOM 3618 O O . GLN A 1 451 ? 13.599 15.067 -40.399 1.00 33.41 451 GLN A O 1
ATOM 3623 N N . THR A 1 452 ? 11.863 15.035 -39.017 1.00 36.41 452 THR A N 1
ATOM 3624 C CA . THR A 1 452 ? 11.170 16.175 -39.627 1.00 36.41 452 THR A CA 1
ATOM 3625 C C . THR A 1 452 ? 11.169 17.318 -38.605 1.00 36.41 452 THR A C 1
ATOM 3627 O O . THR A 1 452 ? 10.528 17.172 -37.562 1.00 36.41 452 THR A O 1
ATOM 3630 N N . PRO A 1 453 ? 11.859 18.447 -38.870 1.00 34.84 453 PRO A N 1
ATOM 3631 C CA . PRO A 1 453 ? 12.130 19.516 -37.895 1.00 34.84 453 PRO A CA 1
ATOM 3632 C C . PRO A 1 453 ? 10.914 20.129 -37.184 1.00 34.84 453 PRO A C 1
ATOM 3634 O O . PRO A 1 453 ? 11.078 20.773 -36.154 1.00 34.84 453 PRO A O 1
ATOM 3637 N N . ASN A 1 454 ? 9.701 19.937 -37.709 1.00 39.09 454 ASN A N 1
ATOM 3638 C CA . ASN A 1 454 ? 8.492 20.601 -37.216 1.00 39.09 454 ASN A CA 1
ATOM 3639 C C . ASN A 1 454 ? 7.693 19.793 -36.184 1.00 39.09 454 ASN A C 1
ATOM 3641 O O . ASN A 1 454 ? 6.728 20.323 -35.640 1.00 39.09 454 ASN A O 1
ATOM 3645 N N . ASN A 1 455 ? 8.068 18.539 -35.917 1.00 37.78 455 ASN A N 1
ATOM 3646 C CA . ASN A 1 455 ? 7.304 17.670 -35.019 1.00 37.78 455 ASN A CA 1
ATOM 3647 C C . ASN A 1 455 ? 7.988 17.464 -33.659 1.00 37.78 455 ASN A C 1
ATOM 3649 O O . ASN A 1 455 ? 7.287 17.401 -32.653 1.00 37.78 455 ASN A O 1
ATOM 3653 N N . CYS A 1 456 ? 9.323 17.490 -33.580 1.00 38.31 456 CYS A N 1
ATOM 3654 C CA . CYS A 1 456 ? 10.050 17.400 -32.312 1.00 38.31 456 CYS A CA 1
ATOM 3655 C C . CYS A 1 456 ? 9.634 18.526 -31.347 1.00 38.31 456 CYS A C 1
ATOM 3657 O O . CYS A 1 456 ? 10.113 19.658 -31.447 1.00 38.31 456 CYS A O 1
ATOM 3659 N N . LYS A 1 457 ? 8.755 18.225 -30.385 1.00 38.56 457 LYS A N 1
ATOM 3660 C CA . LYS A 1 457 ? 8.495 19.130 -29.264 1.00 38.56 457 LYS A CA 1
ATOM 3661 C C . LYS A 1 457 ? 9.779 19.229 -28.446 1.00 38.56 457 LYS A C 1
ATOM 3663 O O . LYS A 1 457 ? 10.306 18.215 -27.998 1.00 38.56 457 LYS A O 1
ATOM 3668 N N . GLY A 1 458 ? 10.293 20.445 -28.264 1.00 37.41 458 GLY A N 1
ATOM 3669 C CA . GLY A 1 458 ? 11.392 20.681 -27.325 1.00 37.41 458 GLY A CA 1
ATOM 3670 C C . GLY A 1 458 ? 11.023 20.179 -25.926 1.00 37.41 458 GLY A C 1
ATOM 3671 O O . GLY A 1 458 ? 9.840 20.110 -25.607 1.00 37.41 458 GLY A O 1
ATOM 3672 N N . CYS A 1 459 ? 12.022 19.832 -25.105 1.00 40.03 459 CYS A N 1
ATOM 3673 C CA . CYS A 1 459 ? 11.833 19.310 -23.748 1.00 40.03 459 CYS A CA 1
ATOM 3674 C C . CYS A 1 459 ? 10.855 20.179 -22.942 1.00 40.03 459 CYS A C 1
ATOM 3676 O O . CYS A 1 459 ? 11.218 21.242 -22.430 1.00 40.03 459 CYS A O 1
ATOM 3678 N N . LEU A 1 460 ? 9.613 19.722 -22.829 1.00 42.69 460 LEU A N 1
ATOM 3679 C CA . LEU A 1 460 ? 8.588 20.331 -22.006 1.00 42.69 460 LEU A CA 1
ATOM 3680 C C . LEU A 1 460 ? 8.638 19.614 -20.664 1.00 42.69 460 LEU A C 1
ATOM 3682 O O . LEU A 1 460 ? 8.539 18.396 -20.574 1.00 42.69 460 LEU A O 1
ATOM 3686 N N . ARG A 1 461 ? 8.802 20.394 -19.600 1.00 40.19 461 ARG A N 1
ATOM 3687 C CA . ARG A 1 461 ? 9.048 19.910 -18.236 1.00 40.19 461 ARG A CA 1
ATOM 3688 C C . ARG A 1 461 ? 7.993 18.923 -17.705 1.00 40.19 461 ARG A C 1
ATOM 3690 O O . ARG A 1 461 ? 8.303 18.169 -16.786 1.00 40.19 461 ARG A O 1
ATOM 3697 N N . ASN A 1 462 ? 6.801 18.940 -18.296 1.00 45.38 462 ASN A N 1
ATOM 3698 C CA . ASN A 1 462 ? 5.641 18.146 -17.902 1.00 45.38 462 ASN A CA 1
ATOM 3699 C C . ASN A 1 462 ? 5.181 17.182 -19.013 1.00 45.38 462 ASN A C 1
ATOM 3701 O O . ASN A 1 462 ? 4.131 16.572 -18.886 1.00 45.38 462 ASN A O 1
ATOM 3705 N N . ASP A 1 463 ? 5.934 17.059 -20.110 1.00 46.25 463 ASP A N 1
ATOM 3706 C CA . ASP A 1 463 ? 5.618 16.128 -21.194 1.00 46.25 463 ASP A CA 1
ATOM 3707 C C . ASP A 1 463 ? 6.630 14.970 -21.134 1.00 46.25 463 ASP A C 1
ATOM 3709 O O . ASP A 1 463 ? 7.772 15.147 -21.581 1.00 46.25 463 ASP A O 1
ATOM 3713 N N . PRO A 1 464 ? 6.268 13.802 -20.565 1.00 47.31 464 PRO A N 1
ATOM 3714 C CA . PRO A 1 464 ? 7.173 12.655 -20.482 1.00 47.31 464 PRO A CA 1
ATOM 3715 C C . PRO A 1 464 ? 7.633 12.180 -21.871 1.00 47.31 464 PRO A C 1
ATOM 3717 O O . PRO A 1 464 ? 8.728 11.633 -22.003 1.00 47.31 464 PRO A O 1
ATOM 3720 N N . TYR A 1 465 ? 6.870 12.480 -22.928 1.00 46.69 465 TYR A N 1
ATOM 3721 C CA . TYR A 1 465 ? 7.216 12.158 -24.312 1.00 46.69 465 TYR A CA 1
ATOM 3722 C C . TYR A 1 465 ? 8.221 13.154 -24.919 1.00 46.69 465 TYR A C 1
ATOM 3724 O O . TYR A 1 465 ? 8.912 12.833 -25.883 1.00 46.69 465 TYR A O 1
ATOM 3732 N N . SER A 1 466 ? 8.403 14.340 -24.328 1.00 44.22 466 SER A N 1
ATOM 3733 C CA . SER A 1 466 ? 9.325 15.368 -24.845 1.00 44.22 466 SER A CA 1
ATOM 3734 C C . SER A 1 466 ? 10.818 15.071 -24.641 1.00 44.22 466 SER A C 1
ATOM 3736 O O . SER A 1 466 ? 11.664 15.745 -25.231 1.00 44.22 466 SER A O 1
ATOM 3738 N N . ILE A 1 467 ? 11.162 14.078 -23.812 1.00 44.72 467 ILE A N 1
ATOM 3739 C CA . ILE A 1 467 ? 12.547 13.606 -23.624 1.00 44.72 467 ILE A CA 1
ATOM 3740 C C . ILE A 1 467 ? 12.874 12.463 -24.592 1.00 44.72 467 ILE A C 1
ATOM 3742 O O . ILE A 1 467 ? 14.030 12.314 -24.989 1.00 44.72 467 ILE A O 1
ATOM 3746 N N . TYR A 1 468 ? 11.867 11.686 -24.997 1.00 47.34 468 TYR A N 1
ATOM 3747 C CA . TYR A 1 468 ? 12.071 10.444 -25.737 1.00 47.34 468 TYR A CA 1
ATOM 3748 C C . TYR A 1 468 ? 11.625 10.513 -27.208 1.00 47.34 468 TYR A C 1
ATOM 3750 O O . TYR A 1 468 ? 12.127 9.703 -27.975 1.00 47.34 468 TYR A O 1
ATOM 3758 N N . GLY A 1 469 ? 10.819 11.508 -27.626 1.00 45.75 469 GLY A N 1
ATOM 3759 C CA . GLY A 1 469 ? 10.375 11.814 -29.007 1.00 45.75 469 GLY A CA 1
ATOM 3760 C C . GLY A 1 469 ? 8.909 11.393 -29.305 1.00 45.75 469 GLY A C 1
ATOM 3761 O O . GLY A 1 469 ? 8.083 11.400 -28.401 1.00 45.75 469 GLY A O 1
ATOM 3762 N N . HIS A 1 470 ? 8.535 11.063 -30.556 1.00 43.56 470 HIS A N 1
ATOM 3763 C CA . HIS A 1 470 ? 7.137 10.726 -30.923 1.00 43.56 470 HIS A CA 1
ATOM 3764 C C . HIS A 1 470 ? 6.753 9.249 -30.763 1.00 43.56 470 HIS A C 1
ATOM 3766 O O . HIS A 1 470 ? 7.523 8.392 -31.187 1.00 43.56 470 HIS A O 1
ATOM 3772 N N . PRO A 1 471 ? 5.536 8.937 -30.269 1.00 50.31 471 PRO A N 1
ATOM 3773 C CA . PRO A 1 471 ? 5.088 7.558 -30.107 1.00 50.31 471 PRO A CA 1
ATOM 3774 C C . PRO A 1 471 ? 5.135 6.795 -31.435 1.00 50.31 471 PRO A C 1
ATOM 3776 O O . PRO A 1 471 ? 4.736 7.330 -32.477 1.00 50.31 471 PRO A O 1
ATOM 3779 N N . CYS A 1 472 ? 5.591 5.545 -31.386 1.00 49.66 472 CYS A N 1
ATOM 3780 C CA . CYS A 1 472 ? 5.533 4.610 -32.498 1.00 49.66 472 CYS A CA 1
ATOM 3781 C C . CYS A 1 472 ? 4.103 4.550 -33.039 1.00 49.66 472 CYS A C 1
ATOM 3783 O O . CYS A 1 472 ? 3.121 4.476 -32.293 1.00 49.66 472 CYS A O 1
ATOM 3785 N N . SER A 1 473 ? 3.968 4.684 -34.353 1.00 51.03 473 SER A N 1
ATOM 3786 C CA . SER A 1 473 ? 2.700 5.034 -34.973 1.00 51.03 473 SER A CA 1
ATOM 3787 C C . SER A 1 473 ? 1.665 3.911 -34.876 1.00 51.03 473 SER A C 1
ATOM 3789 O O . SER A 1 473 ? 1.593 3.078 -35.766 1.00 51.03 473 SER A O 1
ATOM 3791 N N . VAL A 1 474 ? 0.775 3.961 -33.879 1.00 41.62 474 VAL A N 1
ATOM 3792 C CA . VAL A 1 474 ? -0.661 3.656 -34.037 1.00 41.62 474 VAL A CA 1
ATOM 3793 C C . VAL A 1 474 ? -1.486 4.197 -32.860 1.00 41.62 474 VAL A C 1
ATOM 3795 O O . VAL A 1 474 ? -1.519 3.649 -31.767 1.00 41.62 474 VAL A O 1
ATOM 3798 N N . ARG A 1 475 ? -2.234 5.272 -33.146 1.00 41.69 475 ARG A N 1
ATOM 3799 C CA . ARG A 1 475 ? -3.485 5.715 -32.494 1.00 41.69 475 ARG A CA 1
ATOM 3800 C C . ARG A 1 475 ? -3.595 5.539 -30.970 1.00 41.69 475 ARG A C 1
ATOM 3802 O O . ARG A 1 475 ? -4.320 4.681 -30.470 1.00 41.69 475 ARG A O 1
ATOM 3809 N N . GLY A 1 476 ? -3.137 6.568 -30.269 1.00 45.44 476 GLY A N 1
ATOM 3810 C CA . GLY A 1 476 ? -3.776 7.028 -29.046 1.00 45.44 476 GLY A CA 1
ATOM 3811 C C . GLY A 1 476 ? -3.314 8.427 -28.681 1.00 45.44 476 GLY A C 1
ATOM 3812 O O . GLY A 1 476 ? -2.190 8.605 -28.255 1.00 45.44 476 GLY A O 1
ATOM 3813 N N . SER A 1 477 ? -4.184 9.431 -28.798 1.00 52.81 477 SER A N 1
ATOM 3814 C CA . SER A 1 477 ? -3.918 10.790 -28.291 1.00 52.81 477 SER A CA 1
ATOM 3815 C C . SER A 1 477 ? -3.847 10.864 -26.750 1.00 52.81 477 SER A C 1
ATOM 3817 O O . SER A 1 477 ? -3.852 11.957 -26.201 1.00 52.81 477 SER A O 1
ATOM 3819 N N . SER A 1 478 ? -3.919 9.718 -26.063 1.00 63.88 478 SER A N 1
ATOM 3820 C CA . SER A 1 478 ? -4.054 9.555 -24.612 1.00 63.88 478 SER A CA 1
ATOM 3821 C C . SER A 1 478 ? -3.679 8.122 -24.215 1.00 63.88 478 SER A C 1
ATOM 3823 O O . SER A 1 478 ? -4.041 7.195 -24.948 1.00 63.88 478 SER A O 1
ATOM 3825 N N . GLU A 1 479 ? -3.112 7.927 -23.024 1.00 70.06 479 GLU A N 1
ATOM 3826 C CA . GLU A 1 479 ? -2.702 6.620 -22.475 1.00 70.06 479 GLU A CA 1
ATOM 3827 C C . GLU A 1 479 ? -3.791 5.532 -22.576 1.00 70.06 479 GLU A C 1
ATOM 3829 O O . GLU A 1 479 ? -3.551 4.414 -23.029 1.00 70.06 479 GLU A O 1
ATOM 3834 N N . ALA A 1 480 ? -5.049 5.878 -22.278 1.00 73.31 480 ALA A N 1
ATOM 3835 C CA . ALA A 1 480 ? -6.177 4.945 -22.364 1.00 73.31 480 ALA A CA 1
ATOM 3836 C C . ALA A 1 480 ? -6.397 4.358 -23.773 1.00 73.31 480 ALA A C 1
ATOM 3838 O O . ALA A 1 480 ? -6.847 3.224 -23.916 1.00 73.31 480 ALA A O 1
ATOM 3839 N N . LYS A 1 481 ? -6.073 5.113 -24.831 1.00 74.81 481 LYS A N 1
ATOM 3840 C CA . LYS A 1 481 ? -6.201 4.645 -26.220 1.00 74.81 481 LYS A CA 1
ATOM 3841 C C . LYS A 1 481 ? -5.030 3.749 -26.627 1.00 74.81 481 LYS A C 1
ATOM 3843 O O . LYS A 1 481 ? -5.224 2.896 -27.493 1.00 74.81 481 LYS A O 1
ATOM 3848 N N . GLY A 1 482 ? -3.871 3.913 -25.987 1.00 78.00 482 GLY A N 1
ATOM 3849 C CA . GLY A 1 482 ? -2.687 3.072 -26.164 1.00 78.00 482 GLY A CA 1
ATOM 3850 C C . GLY A 1 482 ? -2.805 1.693 -25.512 1.00 78.00 482 GLY A C 1
ATOM 3851 O O . GLY A 1 482 ? -2.010 0.816 -25.807 1.00 78.00 482 GLY A O 1
ATOM 3852 N N . ARG A 1 483 ? -3.824 1.439 -24.683 1.00 84.25 483 ARG A N 1
ATOM 3853 C CA . ARG A 1 483 ? -3.996 0.152 -23.991 1.00 84.25 483 ARG A CA 1
ATOM 3854 C C . ARG A 1 483 ? -5.156 -0.682 -24.541 1.00 84.25 483 ARG A C 1
ATOM 3856 O O . ARG A 1 483 ? -6.126 -0.155 -25.093 1.00 84.25 483 ARG A O 1
ATOM 3863 N N . TYR A 1 484 ? -5.045 -2.002 -24.420 1.00 86.38 484 TYR A N 1
ATOM 3864 C CA . TYR A 1 484 ? -6.156 -2.944 -24.576 1.00 86.38 484 TYR A CA 1
ATOM 3865 C C . TYR A 1 484 ? -7.117 -2.848 -23.378 1.00 86.38 484 TYR A C 1
ATOM 3867 O O . TYR A 1 484 ? -6.791 -2.257 -22.348 1.00 86.38 484 TYR A O 1
ATOM 3875 N N . SER A 1 485 ? -8.301 -3.458 -23.484 1.00 84.44 485 SER A N 1
ATOM 3876 C CA . SER A 1 485 ? -9.303 -3.501 -22.401 1.00 84.44 485 SER A CA 1
ATOM 3877 C C . SER A 1 485 ? -8.751 -4.089 -21.096 1.00 84.44 485 SER A C 1
ATOM 3879 O O . SER A 1 485 ? -9.059 -3.592 -20.013 1.00 84.44 485 SER A O 1
ATOM 3881 N N . ASN A 1 486 ? -7.872 -5.087 -21.199 1.00 83.88 486 ASN A N 1
ATOM 3882 C CA . ASN A 1 486 ? -7.184 -5.705 -20.064 1.00 83.88 486 ASN A CA 1
ATOM 3883 C C . ASN A 1 486 ? -6.038 -4.842 -19.484 1.00 83.88 486 ASN A C 1
ATOM 3885 O O . ASN A 1 486 ? -5.348 -5.254 -18.550 1.00 83.88 486 ASN A O 1
ATOM 3889 N N . GLY A 1 487 ? -5.816 -3.635 -20.011 1.00 85.25 487 GLY A N 1
ATOM 3890 C CA . GLY A 1 487 ? -4.809 -2.688 -19.539 1.00 85.25 487 GLY A CA 1
ATOM 3891 C C . GLY A 1 487 ? -3.389 -2.927 -20.049 1.00 85.25 487 GLY A C 1
ATOM 3892 O O . GLY A 1 487 ? -2.525 -2.124 -19.714 1.00 85.25 487 GLY A O 1
ATOM 3893 N N . THR A 1 488 ? -3.136 -3.966 -20.849 1.00 89.25 488 THR A N 1
ATOM 3894 C CA . THR A 1 488 ? -1.828 -4.155 -21.507 1.00 89.25 488 THR A CA 1
ATOM 3895 C C . THR A 1 488 ? -1.617 -3.127 -22.617 1.00 89.25 488 THR A C 1
ATOM 3897 O O . THR A 1 488 ? -2.586 -2.644 -23.209 1.00 89.25 488 THR A O 1
ATOM 3900 N N . ALA A 1 489 ? -0.367 -2.752 -22.876 1.00 87.06 489 ALA A N 1
ATOM 3901 C CA . ALA A 1 489 ? -0.023 -1.806 -23.928 1.00 87.06 489 ALA A CA 1
ATOM 3902 C C . ALA A 1 489 ? -0.267 -2.430 -25.312 1.00 87.06 489 ALA A C 1
ATOM 3904 O O . ALA A 1 489 ? -0.023 -3.617 -25.540 1.00 87.06 489 ALA A O 1
ATOM 3905 N N . LYS A 1 490 ? -0.765 -1.626 -26.252 1.00 85.44 490 LYS A N 1
ATOM 3906 C CA . LYS A 1 490 ? -0.872 -2.024 -27.658 1.00 85.44 490 LYS A CA 1
ATOM 3907 C C . LYS A 1 490 ? 0.513 -2.053 -28.285 1.00 85.44 490 LYS A C 1
ATOM 3909 O O . LYS A 1 490 ? 1.401 -1.315 -27.870 1.00 85.44 490 LYS A O 1
ATOM 3914 N N . ILE A 1 491 ? 0.667 -2.903 -29.292 1.00 80.62 491 ILE A N 1
ATOM 3915 C CA . ILE A 1 491 ? 1.895 -3.011 -30.077 1.00 80.62 491 ILE A CA 1
ATOM 3916 C C . ILE A 1 491 ? 1.676 -2.276 -31.396 1.00 80.62 491 ILE A C 1
ATOM 3918 O O . ILE A 1 491 ? 0.635 -2.481 -32.031 1.00 80.62 491 ILE A O 1
ATOM 3922 N N . GLY A 1 492 ? 2.626 -1.415 -31.759 1.00 66.56 492 GLY A N 1
ATOM 3923 C CA . GLY A 1 492 ? 2.650 -0.657 -33.008 1.00 66.56 492 GLY A CA 1
ATOM 3924 C C . GLY A 1 492 ? 3.740 -1.107 -33.953 1.00 66.56 492 GLY A C 1
ATOM 3925 O O . GLY A 1 492 ? 4.781 -1.589 -33.446 1.00 66.56 492 GLY A O 1
#

Organism: NCBI:txid222440

Secondary structure (DSSP, 8-state):
--TT----HHHHHHHHHTSPPPTTHHHHHHHHHHHHHTT-TTHHHHHS-S-S--SSS-S---HHHHHHHHHHS--SSHHHHHHHHHHHHHTSS-TT-EEE-TT-S------TT----------S--S-HHHHHHHHHHHHHHHH-TTSTT--SSEEEE-TT-----HHHHHHHHHHH-TT--S-SSPPEE----HHHHHHHHHHHHHHHHTTTTSSPPBPTTT--B-TTTTT----------TT-S---------GGGEEEEE-S--BTHHHHHHHHHHHTT-SEEEEEEPPPTT-TT----S-B---SEEEEHHHHHHHHH-GGGGGGT--GGGSPPPPSSTT-EEEEEEEEEBPSSGGGTTSBTTTPPPPPSEEEE-----TTS-HHHHHHHHHHHHHHHHHHHHT--SS---------------------PPPPPP-BTT-B--SS---TTT-----TT-GGGTT-SBPSS--SSHHHHB-TTSPBPB-